Protein AF-A0A1S1Z0B7-F1 (afdb_monomer_lite)

Structure (mmCIF, N/CA/C/O backbone):
data_AF-A0A1S1Z0B7-F1
#
_entry.id   AF-A0A1S1Z0B7-F1
#
loop_
_atom_site.group_PDB
_atom_site.id
_atom_site.type_symbol
_atom_site.label_atom_id
_atom_site.label_alt_id
_atom_site.label_comp_id
_atom_site.label_asym_id
_atom_site.label_entity_id
_atom_site.label_seq_id
_atom_site.pdbx_PDB_ins_code
_atom_site.Cartn_x
_atom_site.Cartn_y
_atom_site.Cartn_z
_atom_site.occupancy
_atom_site.B_iso_or_equiv
_atom_site.auth_seq_id
_atom_site.auth_comp_id
_atom_site.auth_asym_id
_atom_site.auth_atom_id
_atom_site.pdbx_PDB_model_num
ATOM 1 N N . MET A 1 1 ? -33.481 32.826 39.200 1.00 28.62 1 MET A N 1
ATOM 2 C CA . MET A 1 1 ? -33.749 32.706 37.752 1.00 28.62 1 MET A CA 1
ATOM 3 C C . MET A 1 1 ? -33.721 31.219 37.427 1.00 28.62 1 MET A C 1
ATOM 5 O O . MET A 1 1 ? -32.660 30.616 37.454 1.00 28.62 1 MET A O 1
ATOM 9 N N . THR A 1 2 ? -34.885 30.584 37.323 1.00 24.61 2 THR A N 1
ATOM 10 C CA . THR A 1 2 ? -35.022 29.128 37.167 1.00 24.61 2 THR A CA 1
ATOM 11 C C . THR A 1 2 ? -34.775 28.756 35.710 1.00 24.61 2 THR A C 1
ATOM 13 O O . THR A 1 2 ? -35.653 28.906 34.862 1.00 24.61 2 THR A O 1
ATOM 16 N N . VAL A 1 3 ? -33.562 28.299 35.413 1.00 24.33 3 VAL A N 1
ATOM 17 C CA . VAL A 1 3 ? -33.219 27.741 34.106 1.00 24.33 3 VAL A CA 1
ATOM 18 C C . VAL A 1 3 ? -33.888 26.369 34.006 1.00 24.33 3 VAL A C 1
ATOM 20 O O . VAL A 1 3 ? -33.440 25.393 34.596 1.00 24.33 3 VAL A O 1
ATOM 23 N N . LYS A 1 4 ? -35.023 26.304 33.303 1.00 24.36 4 LYS A N 1
ATOM 24 C CA . LYS A 1 4 ? -35.616 25.040 32.849 1.00 24.36 4 LYS A CA 1
ATOM 25 C C . LYS A 1 4 ? -34.823 24.545 31.636 1.00 24.36 4 LYS A C 1
ATOM 27 O O . LYS A 1 4 ? -35.259 24.731 30.504 1.00 24.36 4 LYS A O 1
ATOM 32 N N . THR A 1 5 ? -33.669 23.923 31.848 1.00 29.20 5 THR A N 1
ATOM 33 C CA . THR A 1 5 ? -32.972 23.179 30.791 1.00 29.20 5 THR A CA 1
ATOM 34 C C . THR A 1 5 ? -33.646 21.819 30.624 1.00 29.20 5 THR A C 1
ATOM 36 O O . THR A 1 5 ? -33.371 20.864 31.339 1.00 29.20 5 THR A O 1
ATOM 39 N N . LYS A 1 6 ? -34.577 21.724 29.667 1.00 33.56 6 LYS A N 1
ATOM 40 C CA . LYS A 1 6 ? -35.043 20.438 29.120 1.00 33.56 6 LYS A CA 1
ATOM 41 C C . LYS A 1 6 ? -33.981 19.866 28.164 1.00 33.56 6 LYS A C 1
ATOM 43 O O . LYS A 1 6 ? -34.261 19.680 26.985 1.00 33.56 6 LYS A O 1
ATOM 48 N N . GLN A 1 7 ? -32.761 19.626 28.634 1.00 46.56 7 GLN A N 1
ATOM 49 C CA . GLN A 1 7 ? -31.804 18.806 27.890 1.00 46.56 7 GLN A CA 1
ATOM 50 C C . GLN A 1 7 ? -31.756 17.446 28.571 1.00 46.56 7 GLN A C 1
ATOM 52 O O . GLN A 1 7 ? -31.177 17.294 29.637 1.00 46.56 7 GLN A O 1
ATOM 57 N N . LYS A 1 8 ? -32.456 16.477 27.974 1.00 63.16 8 LYS A N 1
ATOM 58 C CA . LYS A 1 8 ? -32.479 15.081 28.430 1.00 63.16 8 LYS A CA 1
ATOM 59 C C . LYS A 1 8 ? -31.164 14.348 28.115 1.00 63.16 8 LYS A C 1
ATOM 61 O O . LYS A 1 8 ? -30.908 13.296 28.683 1.00 63.16 8 LYS A O 1
ATOM 66 N N . TYR A 1 9 ? -30.332 14.923 27.243 1.00 73.06 9 TYR A N 1
ATOM 67 C CA . TYR A 1 9 ? -29.050 14.376 26.808 1.00 73.06 9 TYR A CA 1
ATOM 68 C C . TYR A 1 9 ? -27.991 15.481 26.773 1.00 73.06 9 TYR A C 1
ATOM 70 O O . TYR A 1 9 ? -28.268 16.579 26.283 1.00 73.06 9 TYR A O 1
ATOM 78 N N . THR A 1 10 ? -26.782 15.172 27.239 1.00 79.12 10 THR A N 1
ATOM 79 C CA . THR A 1 10 ? -25.609 16.051 27.138 1.00 79.12 10 THR A CA 1
ATOM 80 C C . THR A 1 10 ? -24.762 15.593 25.956 1.00 79.12 10 THR A C 1
ATOM 82 O O . THR A 1 10 ? -24.009 14.632 26.069 1.00 79.12 10 THR A O 1
ATOM 85 N N . LEU A 1 11 ? -24.915 16.248 24.805 1.00 84.38 11 LEU A N 1
ATOM 86 C CA . LEU A 1 11 ? -24.139 15.952 23.600 1.00 84.38 11 LEU A CA 1
ATOM 87 C C . LEU A 1 11 ? -22.966 16.929 23.491 1.00 84.38 11 LEU A C 1
ATOM 89 O O . LEU A 1 11 ? -23.186 18.137 23.435 1.00 84.38 11 LEU A O 1
ATOM 93 N N . GLY A 1 12 ? -21.743 16.407 23.435 1.00 87.12 12 GLY A N 1
ATOM 94 C CA . GLY A 1 12 ? -20.565 17.172 23.035 1.00 87.12 12 GLY A CA 1
ATOM 95 C C . GLY A 1 12 ? -20.454 17.211 21.516 1.00 87.12 12 GLY A C 1
ATOM 96 O O . GLY A 1 12 ? -20.645 16.182 20.859 1.00 87.12 12 GLY A O 1
ATOM 97 N N . TYR A 1 13 ? -20.162 18.378 20.950 1.00 90.81 13 TYR A N 1
ATOM 98 C CA . TYR A 1 13 ? -19.974 18.541 19.513 1.00 90.81 13 TYR A CA 1
ATOM 99 C C . TYR A 1 13 ? -18.960 19.638 19.195 1.00 90.81 13 TYR A C 1
ATOM 101 O O . TYR A 1 13 ? -19.048 20.751 19.711 1.00 90.81 13 TYR A O 1
ATOM 109 N N . SER A 1 14 ? -18.029 19.328 18.296 1.00 89.94 14 SER A N 1
ATOM 110 C CA . SER A 1 14 ? -17.090 20.295 17.736 1.00 89.94 14 SER A CA 1
ATOM 111 C C . SER A 1 14 ? -16.782 19.956 16.278 1.00 89.94 14 SER A C 1
ATOM 113 O O . SER A 1 14 ? -16.799 18.787 15.884 1.00 89.94 14 SER A O 1
ATOM 115 N N . SER A 1 15 ? -16.520 20.979 15.469 1.00 90.00 15 SER A N 1
ATOM 116 C CA . SER A 1 15 ? -16.191 20.857 14.048 1.00 90.00 15 SER A CA 1
ATOM 117 C C . SER A 1 15 ? -15.200 21.939 13.636 1.00 90.00 15 SER A C 1
ATOM 119 O O . SER A 1 15 ? -15.262 23.052 14.158 1.00 90.00 15 SER A O 1
ATOM 121 N N . SER A 1 16 ? -14.327 21.631 12.677 1.00 87.44 16 SER A N 1
ATOM 122 C CA . SER A 1 16 ? -13.478 22.624 11.998 1.00 87.44 16 SER A CA 1
ATOM 123 C C . SER A 1 16 ? -14.269 23.518 11.036 1.00 87.44 16 SER A C 1
ATOM 125 O O . SER A 1 16 ? -13.943 24.695 10.903 1.00 87.44 16 SER A O 1
ATOM 127 N N . ASP A 1 17 ? -15.348 23.006 10.438 1.00 84.38 17 ASP A N 1
ATOM 128 C CA . ASP A 1 17 ? -16.302 23.784 9.636 1.00 84.38 17 ASP A CA 1
ATOM 129 C C . ASP A 1 17 ? -17.732 23.478 10.089 1.00 84.38 17 ASP A C 1
ATOM 131 O O . ASP A 1 17 ? -18.217 22.361 9.933 1.00 84.38 17 ASP A O 1
ATOM 135 N N . SER A 1 18 ? -18.421 24.445 10.691 1.00 78.94 18 SER A N 1
ATOM 136 C CA . SER A 1 18 ? -19.794 24.266 11.181 1.00 78.94 18 SER A CA 1
ATOM 137 C C . SER A 1 18 ? -20.861 24.311 10.082 1.00 78.94 18 SER A C 1
ATOM 139 O O . SER A 1 18 ? -22.004 23.943 10.348 1.00 78.94 18 SER A O 1
ATOM 141 N N . ASN A 1 19 ? -20.516 24.756 8.869 1.00 77.94 19 ASN A N 1
ATOM 142 C CA . ASN A 1 19 ? -21.450 24.845 7.745 1.00 77.94 19 ASN A CA 1
ATOM 143 C C . ASN A 1 19 ? -21.481 23.559 6.912 1.00 77.94 19 ASN A C 1
ATOM 145 O O . ASN A 1 19 ? -22.491 23.263 6.278 1.00 77.94 19 ASN A O 1
ATOM 149 N N . ALA A 1 20 ? -20.384 22.800 6.911 1.00 78.69 20 ALA A N 1
ATOM 150 C CA . ALA A 1 20 ? -20.241 21.571 6.134 1.00 78.69 20 ALA A CA 1
ATOM 151 C C . ALA A 1 20 ? -20.479 20.293 6.955 1.00 78.69 20 ALA A C 1
ATOM 153 O O . ALA A 1 20 ? -20.504 19.195 6.394 1.00 78.69 20 ALA A O 1
ATOM 154 N N . THR A 1 21 ? -20.653 20.400 8.275 1.00 83.19 21 THR A N 1
ATOM 155 C CA . THR A 1 21 ? -20.834 19.246 9.160 1.00 83.19 21 THR A CA 1
ATOM 156 C C . THR A 1 21 ? -22.119 19.349 9.964 1.00 83.19 21 THR A C 1
ATOM 158 O O . THR A 1 21 ? -22.528 20.408 10.440 1.00 83.19 21 THR A O 1
ATOM 161 N N . TYR A 1 22 ? -22.789 18.208 10.096 1.00 84.00 22 TYR A N 1
ATOM 162 C CA . TYR A 1 22 ? -24.089 18.136 10.739 1.00 84.00 22 TYR A CA 1
ATOM 163 C C . TYR A 1 22 ? -24.168 16.925 11.644 1.00 84.00 22 TYR A C 1
ATOM 165 O O . TYR A 1 22 ? -23.754 15.830 11.271 1.00 84.00 22 TYR A O 1
ATOM 173 N N . VAL A 1 23 ? -24.749 17.133 12.824 1.00 85.94 23 VAL A N 1
ATOM 174 C CA . VAL A 1 23 ? -25.032 16.090 13.807 1.00 85.94 23 VAL A CA 1
ATOM 175 C C . VAL A 1 23 ? -26.520 16.102 14.126 1.00 85.94 23 VAL A C 1
ATOM 177 O O . VAL A 1 23 ? -27.132 17.158 14.295 1.00 85.94 23 VAL A O 1
ATOM 180 N N . TRP A 1 24 ? -27.108 14.913 14.191 1.00 85.19 24 TRP A N 1
ATOM 181 C CA . TRP A 1 24 ? -28.526 14.701 14.463 1.00 85.19 24 TRP A CA 1
ATOM 182 C C . TRP A 1 24 ? -28.667 13.851 15.713 1.00 85.19 24 TRP A C 1
ATOM 184 O O . TRP A 1 24 ? -28.067 12.785 15.779 1.00 85.19 24 TRP A O 1
ATOM 194 N N . LEU A 1 25 ? -29.480 14.288 16.669 1.00 87.06 25 LEU A N 1
ATOM 195 C CA . LEU A 1 25 ? -29.854 13.514 17.848 1.00 87.06 25 LEU A CA 1
ATOM 196 C C . LEU A 1 25 ? -31.342 13.743 18.108 1.00 87.06 25 LEU A C 1
ATOM 198 O O . LEU A 1 25 ? -31.749 14.884 18.323 1.00 87.06 25 LEU A O 1
ATOM 202 N N . ASP A 1 26 ? -32.145 12.683 18.078 1.00 85.44 26 ASP A N 1
ATOM 203 C CA . ASP A 1 26 ? -33.580 12.773 18.366 1.00 85.44 26 ASP A CA 1
ATOM 204 C C . ASP A 1 26 ? -34.121 11.444 18.926 1.00 85.44 26 ASP A C 1
ATOM 206 O O . ASP A 1 26 ? -33.522 10.369 18.789 1.00 85.44 26 ASP A O 1
ATOM 210 N N . GLU A 1 27 ? -35.282 11.527 19.567 1.00 82.31 27 GLU A N 1
ATOM 211 C CA . GLU A 1 27 ? -35.999 10.391 20.134 1.00 82.31 27 GLU A CA 1
ATOM 212 C C . GLU A 1 27 ? -36.968 9.796 19.103 1.00 82.31 27 GLU A C 1
ATOM 214 O O . GLU A 1 27 ? -37.792 10.491 18.502 1.00 82.31 27 GLU A O 1
ATOM 219 N N . LEU A 1 28 ? -36.920 8.473 18.930 1.00 78.44 28 LEU A N 1
ATOM 220 C CA . LEU A 1 28 ? -37.935 7.740 18.157 1.00 78.44 28 LEU A CA 1
ATOM 221 C C . LEU A 1 28 ? -39.086 7.308 19.054 1.00 78.44 28 LEU A C 1
ATOM 223 O O . LEU A 1 28 ? -40.249 7.341 18.654 1.00 78.44 28 LEU A O 1
ATOM 227 N N . SER A 1 29 ? -38.756 6.911 20.278 1.00 74.38 29 SER A N 1
ATOM 228 C CA . SER A 1 29 ? -39.694 6.492 21.311 1.00 74.38 29 SER A CA 1
ATOM 229 C C . SER A 1 29 ? -39.084 6.734 22.692 1.00 74.38 29 SER A C 1
ATOM 231 O O . SER A 1 29 ? -37.940 7.160 22.818 1.00 74.38 29 SER A O 1
ATOM 233 N N . LYS A 1 30 ? -39.831 6.421 23.758 1.00 69.81 30 LYS A N 1
ATOM 234 C CA . LYS A 1 30 ? -39.321 6.545 25.134 1.00 69.81 30 LYS A CA 1
ATOM 235 C C . LYS A 1 30 ? -38.053 5.712 25.380 1.00 69.81 30 LYS A C 1
ATOM 237 O O . LYS A 1 30 ? -37.230 6.105 26.191 1.00 69.81 30 LYS A O 1
ATOM 242 N N . ASP A 1 31 ? -37.912 4.590 24.681 1.00 69.69 31 ASP A N 1
ATOM 243 C CA . ASP A 1 31 ? -36.859 3.576 24.819 1.00 69.69 31 ASP A CA 1
ATOM 244 C C . ASP A 1 31 ? -35.867 3.539 23.641 1.00 69.69 31 ASP A C 1
ATOM 246 O O . ASP A 1 31 ? -34.954 2.709 23.640 1.00 69.69 31 ASP A O 1
ATOM 250 N N . SER A 1 32 ? -36.023 4.404 22.629 1.00 80.50 32 SER A N 1
ATOM 251 C CA . SER A 1 32 ? -35.122 4.423 21.475 1.00 80.50 32 SER A CA 1
ATOM 252 C C . SER A 1 32 ? -34.794 5.820 20.967 1.00 80.50 32 SER A C 1
ATOM 254 O O . SER A 1 32 ? -35.647 6.706 20.903 1.00 80.50 32 SER A O 1
ATOM 256 N N . LEU A 1 33 ? -33.532 5.991 20.584 1.00 86.94 33 LEU A N 1
ATOM 257 C CA . LEU A 1 33 ? -32.998 7.222 20.014 1.00 86.94 33 LEU A CA 1
ATOM 258 C C . LEU A 1 33 ? -32.187 6.895 18.766 1.00 86.94 33 LEU A C 1
ATOM 260 O O . LEU A 1 33 ? -31.707 5.769 18.599 1.00 86.94 33 LEU A O 1
ATOM 264 N N . TYR A 1 34 ? -31.994 7.891 17.918 1.00 88.25 34 TYR A N 1
ATOM 265 C CA . TYR A 1 34 ? -30.971 7.822 16.888 1.00 88.25 34 TYR A CA 1
ATOM 266 C C . TYR A 1 34 ? -30.045 9.020 16.995 1.00 88.25 34 TYR A C 1
ATOM 268 O O . TYR A 1 34 ? -30.436 10.120 17.384 1.00 88.25 34 TYR A O 1
ATOM 276 N N . LEU A 1 35 ? -28.796 8.748 16.658 1.00 88.06 35 LEU A N 1
ATOM 277 C CA . LEU A 1 35 ? -27.712 9.705 16.601 1.00 88.06 35 LEU A CA 1
ATOM 278 C C . LEU A 1 35 ? -27.049 9.535 15.239 1.00 88.06 35 LEU A C 1
ATOM 280 O O . LEU A 1 35 ? -26.861 8.413 14.776 1.00 88.06 35 LEU A O 1
ATOM 284 N N . GLY A 1 36 ? -26.665 10.613 14.585 1.00 84.50 36 GLY A N 1
ATOM 285 C CA . GLY A 1 36 ? -25.875 10.524 13.368 1.00 84.50 36 GLY A CA 1
ATOM 286 C C . GLY A 1 36 ? -25.012 11.751 13.177 1.00 84.50 36 GLY A C 1
ATOM 287 O O . GLY A 1 36 ? -25.245 12.782 13.798 1.00 84.50 36 GLY A O 1
ATOM 288 N N . GLY A 1 37 ? -24.026 11.627 12.304 1.00 86.12 37 GLY A N 1
ATOM 289 C CA . GLY A 1 37 ? -23.191 12.736 11.878 1.00 86.12 37 GLY A CA 1
ATOM 290 C C . GLY A 1 37 ? -22.788 12.565 10.422 1.00 86.12 37 GLY A C 1
ATOM 291 O O . GLY A 1 37 ? -22.636 11.434 9.958 1.00 86.12 37 GLY A O 1
ATOM 292 N N . GLY A 1 38 ? -22.629 13.658 9.690 1.00 86.25 38 GLY A N 1
ATOM 293 C CA . GLY A 1 38 ? -22.225 13.602 8.290 1.00 86.25 38 GLY A CA 1
ATOM 294 C C . GLY A 1 38 ? -21.659 14.914 7.774 1.00 86.25 38 GLY A C 1
ATOM 295 O O . GLY A 1 38 ? -21.915 15.980 8.337 1.00 86.25 38 GLY A O 1
ATOM 296 N N . LEU A 1 39 ? -20.897 14.803 6.688 1.00 84.19 39 LEU A N 1
ATOM 297 C CA . LEU A 1 39 ? -20.387 15.937 5.923 1.00 84.19 39 LEU A CA 1
ATOM 298 C C . LEU A 1 39 ? -21.393 16.242 4.812 1.00 84.19 39 LEU A C 1
ATOM 300 O O . LEU A 1 39 ? -21.541 15.462 3.866 1.00 84.19 39 LEU A O 1
ATOM 304 N N . LEU A 1 40 ? -22.144 17.328 4.955 1.00 77.56 40 LEU A N 1
ATOM 305 C CA . LEU A 1 40 ? -23.208 17.696 4.029 1.00 77.56 40 LEU A CA 1
ATOM 306 C C . LEU A 1 40 ? -23.054 19.175 3.700 1.00 77.56 40 LEU A C 1
ATOM 308 O O . LEU A 1 40 ? -23.117 19.999 4.594 1.00 77.56 40 LEU A O 1
ATOM 312 N N . ASN A 1 41 ? -22.873 19.520 2.430 1.00 67.38 41 ASN A N 1
ATOM 313 C CA . ASN A 1 41 ? -22.923 20.918 2.012 1.00 67.38 41 ASN A CA 1
ATOM 314 C C . ASN A 1 41 ? -24.419 21.305 1.986 1.00 67.38 41 ASN A C 1
ATOM 316 O O . ASN A 1 41 ? -25.177 20.759 1.180 1.00 67.38 41 ASN A O 1
ATOM 320 N N . ASP A 1 42 ? -24.864 22.144 2.926 1.00 66.31 42 ASP A N 1
ATOM 321 C CA . ASP A 1 42 ? -26.235 22.673 3.080 1.00 66.31 42 ASP A CA 1
ATOM 322 C C . ASP A 1 42 ? -27.304 21.689 3.612 1.00 66.31 42 ASP A C 1
ATOM 324 O O . ASP A 1 42 ? -28.174 21.209 2.872 1.00 66.31 42 ASP A O 1
ATOM 328 N N . ALA A 1 43 ? -27.304 21.375 4.915 1.00 64.81 43 ALA A N 1
ATOM 329 C CA . ALA A 1 43 ? -28.396 20.603 5.525 1.00 64.81 43 ALA A CA 1
ATOM 330 C C . ALA A 1 43 ? -29.594 21.480 5.928 1.00 64.81 43 ALA A C 1
ATOM 332 O O . ALA A 1 43 ? -29.758 21.858 7.092 1.00 64.81 43 ALA A O 1
ATOM 333 N N . ASP A 1 44 ? -30.482 21.726 4.966 1.00 73.81 44 ASP A N 1
ATOM 334 C CA . ASP A 1 44 ? -31.776 22.363 5.216 1.00 73.81 44 ASP A CA 1
ATOM 335 C C . ASP A 1 44 ? -32.661 21.525 6.155 1.00 73.81 44 ASP A C 1
ATOM 337 O O . ASP A 1 44 ? -32.579 20.292 6.210 1.00 73.81 44 ASP A O 1
ATOM 341 N N . ASP A 1 45 ? -33.587 22.184 6.855 1.00 76.81 45 ASP A N 1
ATOM 342 C CA . ASP A 1 45 ? -34.515 21.522 7.782 1.00 76.81 45 ASP A CA 1
ATOM 343 C C . ASP A 1 45 ? -35.383 20.447 7.104 1.00 76.81 45 ASP A C 1
ATOM 345 O O . ASP A 1 45 ? -35.772 19.469 7.745 1.00 76.81 45 ASP A O 1
ATOM 349 N N . GLN A 1 46 ? -35.612 20.556 5.790 1.00 80.81 46 GLN A N 1
ATOM 350 C CA . GLN A 1 46 ? -36.269 19.514 4.993 1.00 80.81 46 GLN A CA 1
ATOM 351 C C . GLN A 1 46 ? -35.462 18.207 4.956 1.00 80.81 46 GLN A C 1
ATOM 353 O O . GLN A 1 46 ? -36.037 17.128 5.109 1.00 80.81 46 GLN A O 1
ATOM 358 N N . LYS A 1 47 ? -34.130 18.280 4.811 1.00 82.00 47 LYS A N 1
ATOM 359 C CA . LYS A 1 47 ? -33.255 17.095 4.803 1.00 82.00 47 LYS A CA 1
ATOM 360 C C . LYS A 1 47 ? -33.252 16.418 6.175 1.00 82.00 47 LYS A C 1
ATOM 362 O O . LYS A 1 47 ? -33.347 15.194 6.251 1.00 82.00 47 LYS A O 1
ATOM 367 N N . LYS A 1 48 ? -33.242 17.205 7.260 1.00 76.88 48 LYS A N 1
ATOM 368 C CA . LYS A 1 48 ? -33.373 16.687 8.635 1.00 76.88 48 LYS A CA 1
ATOM 369 C C . LYS A 1 48 ? -34.709 15.970 8.830 1.00 76.88 48 LYS A C 1
ATOM 371 O O . LYS A 1 48 ? -34.733 14.836 9.292 1.00 76.88 48 LYS A O 1
ATOM 376 N N . GLN A 1 49 ? -35.819 16.586 8.420 1.00 83.19 49 GLN A N 1
ATOM 377 C CA . GLN A 1 49 ? -37.145 15.968 8.522 1.00 83.19 49 GLN A CA 1
ATOM 378 C C . GLN A 1 49 ? -37.256 14.669 7.715 1.00 83.19 49 GLN A C 1
ATOM 380 O O . GLN A 1 49 ? -37.861 13.710 8.197 1.00 83.19 49 GLN A O 1
ATOM 385 N N . ALA A 1 50 ? -36.651 14.606 6.526 1.00 85.88 50 ALA A N 1
ATOM 386 C CA . ALA A 1 50 ? -36.626 13.398 5.706 1.00 85.88 50 ALA A CA 1
ATOM 387 C C . ALA A 1 50 ? -35.854 12.252 6.385 1.00 85.88 50 ALA A C 1
ATOM 389 O O . ALA A 1 50 ? -36.371 11.140 6.470 1.00 85.88 50 ALA A O 1
ATOM 390 N N . ILE A 1 51 ? -34.669 12.528 6.946 1.00 84.19 51 ILE A N 1
ATOM 391 C CA . ILE A 1 51 ? -33.887 11.534 7.707 1.00 84.19 51 ILE A CA 1
ATOM 392 C C . ILE A 1 51 ? -34.677 11.062 8.933 1.00 84.19 51 ILE A C 1
ATOM 394 O O . ILE A 1 51 ? -34.814 9.860 9.160 1.00 84.19 51 ILE A O 1
ATOM 398 N N . ASN A 1 52 ? -35.256 11.997 9.693 1.00 83.19 52 ASN A N 1
ATOM 399 C CA . ASN A 1 52 ? -36.061 11.693 10.877 1.00 83.19 52 ASN A CA 1
ATOM 400 C C . ASN A 1 52 ? -37.274 10.815 10.528 1.00 83.19 52 ASN A C 1
ATOM 402 O O . ASN A 1 52 ? -37.632 9.915 11.287 1.00 83.19 52 ASN A O 1
ATOM 406 N N . SER A 1 53 ? -37.904 11.068 9.378 1.00 86.38 53 SER A N 1
ATOM 407 C CA . SER A 1 53 ? -39.036 10.276 8.886 1.00 86.38 53 SER A CA 1
ATOM 408 C C . SER A 1 53 ? -38.595 8.864 8.505 1.00 86.38 53 SER A C 1
ATOM 410 O O . SER A 1 53 ? -39.220 7.908 8.956 1.00 86.38 53 SER A O 1
ATOM 412 N N . ALA A 1 54 ? -37.465 8.716 7.807 1.00 86.12 54 ALA A N 1
ATOM 413 C CA . ALA A 1 54 ? -36.913 7.413 7.431 1.00 86.12 54 ALA A CA 1
ATOM 414 C C . ALA A 1 54 ? -36.591 6.525 8.650 1.00 86.12 54 ALA A C 1
ATOM 416 O O . ALA A 1 54 ? -36.831 5.317 8.625 1.00 86.12 54 ALA A O 1
ATOM 417 N N . PHE A 1 55 ? -36.120 7.107 9.762 1.00 83.25 55 PHE A N 1
ATOM 418 C CA . PHE A 1 55 ? -35.949 6.354 11.011 1.00 83.25 55 PHE A CA 1
ATOM 419 C C . PHE A 1 55 ? -37.280 5.931 11.658 1.00 83.25 55 PHE A C 1
ATOM 421 O O . PHE A 1 55 ? -37.332 4.892 12.316 1.00 83.25 55 PHE A O 1
ATOM 428 N N . LYS A 1 56 ? -38.352 6.715 11.483 1.00 82.94 56 LYS A N 1
ATOM 429 C CA . LYS A 1 56 ? -39.687 6.458 12.060 1.00 82.94 56 LYS A CA 1
ATOM 430 C C . LYS A 1 56 ? -40.538 5.493 11.232 1.00 82.94 56 LYS A C 1
ATOM 432 O O . LYS A 1 56 ? -41.494 4.933 11.762 1.00 82.94 56 LYS A O 1
ATOM 437 N N . GLU A 1 57 ? -40.192 5.261 9.967 1.00 80.00 57 GLU A N 1
ATOM 438 C CA . GLU A 1 57 ? -40.914 4.344 9.073 1.00 80.00 57 GLU A CA 1
ATOM 439 C C . GLU A 1 57 ? -40.878 2.879 9.540 1.00 80.00 57 GLU A C 1
ATOM 441 O O . GLU A 1 57 ? -41.765 2.095 9.198 1.00 80.00 57 GLU A O 1
ATOM 446 N N . SER A 1 58 ? -39.887 2.487 10.351 1.00 79.31 58 SER A N 1
ATOM 447 C CA . SER A 1 58 ? -39.749 1.112 10.830 1.00 79.31 58 SER A CA 1
ATOM 448 C C . SER A 1 58 ? -39.273 1.028 12.279 1.00 79.31 58 SER A C 1
ATOM 450 O O . SER A 1 58 ? -38.215 1.525 12.641 1.00 79.31 58 SER A O 1
ATOM 452 N N . ASN A 1 59 ? -39.978 0.229 13.086 1.00 77.56 59 ASN A N 1
ATOM 453 C CA . ASN A 1 59 ? -39.565 -0.118 14.454 1.00 77.56 59 ASN A CA 1
ATOM 454 C C . ASN A 1 59 ? -38.412 -1.143 14.515 1.00 77.56 59 ASN A C 1
ATOM 456 O O . ASN A 1 59 ? -37.959 -1.506 15.604 1.00 77.56 59 ASN A O 1
ATOM 460 N N . LYS A 1 60 ? -37.973 -1.680 13.367 1.00 86.12 60 LYS A N 1
ATOM 461 C CA . LYS A 1 60 ? -36.818 -2.584 13.271 1.00 86.12 60 LYS A CA 1
ATOM 462 C C . LYS A 1 60 ? -35.548 -1.756 13.018 1.00 86.12 60 LYS A C 1
ATOM 464 O O . LYS A 1 60 ? -35.448 -1.201 11.920 1.00 86.12 60 LYS A O 1
ATOM 469 N N . PRO A 1 61 ? -34.558 -1.749 13.938 1.00 86.56 61 PRO A N 1
ATOM 470 C CA . PRO A 1 61 ? -33.360 -0.905 13.839 1.00 86.56 61 PRO A CA 1
ATOM 471 C C . PRO A 1 61 ? -32.603 -1.037 12.513 1.00 86.56 61 PRO A C 1
ATOM 473 O O . PRO A 1 61 ? -32.208 -0.046 11.913 1.00 86.56 61 PRO A O 1
ATOM 476 N N . GLN A 1 62 ? -32.449 -2.266 12.018 1.00 86.62 62 GLN A N 1
ATOM 477 C CA . GLN A 1 62 ? -31.725 -2.565 10.776 1.00 86.62 62 GLN A CA 1
ATOM 478 C C . GLN A 1 62 ? -32.410 -1.981 9.533 1.00 86.62 62 GLN A C 1
ATOM 480 O O . GLN A 1 62 ? -31.742 -1.477 8.636 1.00 86.62 62 GLN A O 1
ATOM 485 N N . VAL A 1 63 ? -33.745 -2.038 9.484 1.00 86.88 63 VAL A N 1
ATOM 486 C CA . VAL A 1 63 ? -34.534 -1.496 8.368 1.00 86.88 63 VAL A CA 1
ATOM 487 C C . VAL A 1 63 ? -34.552 0.029 8.437 1.00 86.88 63 VAL A C 1
ATOM 489 O O . VAL A 1 63 ? -34.327 0.675 7.423 1.00 86.88 63 VAL A O 1
ATOM 492 N N . ALA A 1 64 ? -34.725 0.598 9.635 1.00 88.06 64 ALA A N 1
ATOM 493 C CA . ALA A 1 64 ? -34.670 2.044 9.852 1.00 88.06 64 ALA A CA 1
ATOM 494 C C . ALA A 1 64 ? -33.313 2.633 9.430 1.00 88.06 64 ALA A C 1
ATOM 496 O O . ALA A 1 64 ? -33.261 3.616 8.698 1.00 88.06 64 ALA A O 1
ATOM 497 N N . LEU A 1 65 ? -32.208 1.986 9.820 1.00 89.81 65 LEU A N 1
ATOM 498 C CA . LEU A 1 65 ? -30.862 2.383 9.399 1.00 89.81 65 LEU A CA 1
ATOM 499 C C . LEU A 1 65 ? -30.661 2.257 7.886 1.00 89.81 65 LEU A C 1
ATOM 501 O O . LEU A 1 65 ? -29.996 3.105 7.297 1.00 89.81 65 LEU A O 1
ATOM 505 N N . HIS A 1 66 ? -31.222 1.222 7.254 1.00 89.12 66 HIS A N 1
ATOM 506 C CA . HIS A 1 66 ? -31.138 1.033 5.804 1.00 89.12 66 HIS A CA 1
ATOM 507 C C . HIS A 1 66 ? -31.868 2.144 5.045 1.00 89.12 66 HIS A C 1
ATOM 509 O O . HIS A 1 66 ? -31.272 2.774 4.172 1.00 89.12 66 HIS A O 1
ATOM 515 N N . GLU A 1 67 ? -33.114 2.450 5.405 1.00 89.25 67 GLU A N 1
ATOM 516 C CA . GLU A 1 67 ? -33.880 3.514 4.743 1.00 89.25 67 GLU A CA 1
ATOM 517 C C . GLU A 1 67 ? -33.300 4.910 5.021 1.00 89.25 67 GLU A C 1
ATOM 519 O O . GLU A 1 67 ? -33.167 5.726 4.102 1.00 89.25 67 GLU A O 1
ATOM 524 N N . ALA A 1 68 ? -32.835 5.167 6.248 1.00 88.94 68 ALA A N 1
ATOM 525 C CA . ALA A 1 68 ? -32.126 6.404 6.569 1.00 88.94 68 ALA A CA 1
ATOM 526 C C . ALA A 1 68 ? -30.817 6.535 5.769 1.00 88.94 68 ALA A C 1
ATOM 528 O O . ALA A 1 68 ? -30.515 7.609 5.250 1.00 88.94 68 ALA A O 1
ATOM 529 N N . SER A 1 69 ? -30.070 5.440 5.588 1.00 89.56 69 SER A N 1
ATOM 530 C CA . SER A 1 69 ? -28.828 5.446 4.806 1.00 89.56 69 SER A CA 1
ATOM 531 C C . SER A 1 69 ? -29.059 5.747 3.323 1.00 89.56 69 SER A C 1
ATOM 533 O O . SER A 1 69 ? -28.324 6.548 2.747 1.00 89.56 69 SER A O 1
ATOM 535 N N . LYS A 1 70 ? -30.123 5.194 2.719 1.00 89.56 70 LYS A N 1
ATOM 536 C CA . LYS A 1 70 ? -30.532 5.542 1.348 1.00 89.56 70 LYS A CA 1
ATOM 537 C C . LYS A 1 70 ? -30.916 7.014 1.238 1.00 89.56 70 LYS A C 1
ATOM 539 O O . LYS A 1 70 ? -30.539 7.679 0.281 1.00 89.56 70 LYS A O 1
ATOM 544 N N . THR A 1 71 ? -31.651 7.522 2.227 1.00 89.19 71 THR A N 1
ATOM 545 C CA . THR A 1 71 ? -32.097 8.921 2.258 1.00 89.19 71 THR A CA 1
ATOM 546 C C . THR A 1 71 ? -30.903 9.877 2.285 1.00 89.19 71 THR A C 1
ATOM 548 O O . THR A 1 71 ? -30.861 10.816 1.497 1.00 89.19 71 THR A O 1
ATOM 551 N N . ILE A 1 72 ? -29.886 9.597 3.109 1.00 87.44 72 ILE A N 1
ATOM 552 C CA . ILE A 1 72 ? -28.650 10.396 3.156 1.00 87.44 72 ILE A CA 1
ATOM 553 C C . ILE A 1 72 ? -27.855 10.301 1.846 1.00 87.44 72 ILE A C 1
ATOM 555 O O . ILE A 1 72 ? -27.369 11.319 1.350 1.00 87.44 72 ILE A O 1
ATOM 559 N N . GLN A 1 73 ? -27.763 9.113 1.243 1.00 86.25 73 GLN A N 1
ATOM 560 C CA . GLN A 1 73 ? -27.098 8.937 -0.054 1.00 86.25 73 GLN A CA 1
ATOM 561 C C . GLN A 1 73 ? -27.786 9.728 -1.176 1.00 86.25 73 GLN A C 1
ATOM 563 O O . GLN A 1 73 ? -27.102 10.296 -2.026 1.00 86.25 73 GLN A O 1
ATOM 568 N N . ASN A 1 74 ? -29.118 9.847 -1.148 1.00 87.75 74 ASN A N 1
ATOM 569 C CA . ASN A 1 74 ? -29.870 10.673 -2.100 1.00 87.75 74 ASN A CA 1
ATOM 570 C C . ASN A 1 74 ? -29.550 12.174 -1.974 1.00 87.75 74 ASN A C 1
ATOM 572 O O . ASN A 1 74 ? -29.753 12.921 -2.928 1.00 87.75 74 ASN A O 1
ATOM 576 N N . PHE A 1 75 ? -29.017 12.619 -0.833 1.00 85.06 75 PHE A N 1
ATOM 577 C CA . PHE A 1 75 ? -28.534 13.989 -0.631 1.00 85.06 75 PHE A CA 1
ATOM 578 C C . PHE A 1 75 ? -27.070 14.190 -1.047 1.00 85.06 75 PHE A C 1
ATOM 580 O O . PHE A 1 75 ? -26.485 15.212 -0.698 1.00 85.06 75 PHE A O 1
ATOM 587 N N . ALA A 1 76 ? -26.477 13.234 -1.775 1.00 81.31 76 ALA A N 1
ATOM 588 C CA . ALA A 1 76 ? -25.076 13.240 -2.205 1.00 81.31 76 ALA A CA 1
ATOM 589 C C . ALA A 1 76 ? -24.055 13.310 -1.047 1.00 81.31 76 ALA A C 1
ATOM 591 O O . ALA A 1 76 ? -22.916 13.733 -1.235 1.00 81.31 76 ALA A O 1
ATOM 592 N N . CYS A 1 77 ? -24.445 12.862 0.149 1.00 82.56 77 CYS A N 1
ATOM 593 C CA . CYS A 1 77 ? -23.560 12.767 1.304 1.00 82.56 77 CYS A CA 1
ATOM 594 C C . CYS A 1 77 ? -22.863 11.399 1.320 1.00 82.56 77 CYS A C 1
ATOM 596 O O . CYS A 1 77 ? -23.492 10.356 1.526 1.00 82.56 77 CYS A O 1
ATOM 598 N N . ASN A 1 78 ? -21.552 11.408 1.080 1.00 82.62 78 ASN A N 1
ATOM 599 C CA . ASN A 1 78 ? -20.743 10.189 1.004 1.00 82.62 78 ASN A CA 1
ATOM 600 C C . ASN A 1 78 ? -20.122 9.799 2.349 1.00 82.62 78 ASN A C 1
ATOM 602 O O . ASN A 1 78 ? -19.955 8.607 2.616 1.00 82.62 78 ASN A O 1
ATOM 606 N N . ASP A 1 79 ? -19.838 10.780 3.202 1.00 88.94 79 ASP A N 1
ATOM 607 C CA . ASP A 1 79 ? -19.272 10.587 4.530 1.00 88.94 79 ASP A CA 1
ATOM 608 C C . ASP A 1 79 ? -20.361 10.783 5.579 1.00 88.94 79 ASP A C 1
ATOM 610 O O . ASP A 1 79 ? -20.734 11.910 5.912 1.00 88.94 79 ASP A O 1
ATOM 614 N N . TYR A 1 80 ? -20.867 9.675 6.122 1.00 90.00 80 TYR A N 1
ATOM 615 C CA . TYR A 1 80 ? -21.860 9.718 7.190 1.00 90.00 80 TYR A CA 1
ATOM 616 C C . TYR A 1 80 ? -21.731 8.550 8.158 1.00 90.00 80 TYR A C 1
ATOM 618 O O . TYR A 1 80 ? -21.205 7.474 7.852 1.00 90.00 80 TYR A O 1
ATOM 626 N N . VAL A 1 81 ? -22.330 8.744 9.324 1.00 92.06 81 VAL A N 1
ATOM 627 C CA . VAL A 1 81 ? -22.630 7.704 10.287 1.00 92.06 81 VAL A CA 1
ATOM 628 C C . VAL A 1 81 ? -24.029 7.893 10.848 1.00 92.06 81 VAL A C 1
ATOM 630 O O . VAL A 1 81 ? -24.481 9.005 11.105 1.00 92.06 81 VAL A O 1
ATOM 633 N N . LEU A 1 82 ? -24.713 6.777 11.032 1.00 91.62 82 LEU A N 1
ATOM 634 C CA . LEU A 1 82 ? -26.054 6.676 11.568 1.00 91.62 82 LEU A CA 1
ATOM 635 C C . LEU A 1 82 ? -26.049 5.606 12.648 1.00 91.62 82 LEU A C 1
ATOM 637 O O . LEU A 1 82 ? -25.535 4.510 12.429 1.00 91.62 82 LEU A O 1
ATOM 641 N N . ILE A 1 83 ? -26.637 5.905 13.793 1.00 92.00 83 ILE A N 1
ATOM 642 C CA . ILE A 1 83 ? -26.703 5.044 14.966 1.00 92.00 83 ILE A CA 1
ATOM 643 C C . ILE A 1 83 ? -28.159 4.958 15.403 1.00 92.00 83 ILE A C 1
ATOM 645 O O . ILE A 1 83 ? -28.826 5.973 15.558 1.00 92.00 83 ILE A O 1
ATOM 649 N N . TYR A 1 84 ? -28.635 3.741 15.633 1.00 90.81 84 TYR A N 1
ATOM 650 C CA . TYR A 1 84 ? -29.917 3.455 16.261 1.00 90.81 84 TYR A CA 1
ATOM 651 C C . TYR A 1 84 ? -29.632 2.821 17.622 1.00 90.81 84 TYR A C 1
ATOM 653 O O . TYR A 1 84 ? -28.960 1.787 17.681 1.00 90.81 84 TYR A O 1
ATOM 661 N N . LEU A 1 85 ? -30.150 3.400 18.705 1.00 89.06 85 LEU A N 1
ATOM 662 C CA . LEU A 1 85 ? -30.044 2.837 20.052 1.00 89.06 85 LEU A CA 1
ATOM 663 C C . LEU A 1 85 ? -31.414 2.406 20.558 1.00 89.06 85 LEU A C 1
ATOM 665 O O . LEU A 1 85 ? -32.384 3.158 20.478 1.00 89.06 85 LEU A O 1
ATOM 669 N N . LYS A 1 86 ? -31.481 1.198 21.115 1.00 86.00 86 LYS A N 1
ATOM 670 C CA . LYS A 1 86 ? -32.668 0.686 21.808 1.00 86.00 86 LYS A CA 1
ATOM 671 C C . LYS A 1 86 ? -32.272 -0.341 22.850 1.00 86.00 86 LYS A C 1
ATOM 673 O O . LYS A 1 86 ? -31.490 -1.235 22.544 1.00 86.00 86 LYS A O 1
ATOM 678 N N . ASP A 1 87 ? -32.815 -0.237 24.060 1.00 79.94 87 ASP A N 1
ATOM 679 C CA . ASP A 1 87 ? -32.587 -1.209 25.140 1.00 79.94 87 ASP A CA 1
ATOM 680 C C . ASP A 1 87 ? -31.088 -1.520 25.374 1.00 79.94 87 ASP A C 1
ATOM 682 O O . ASP A 1 87 ? -30.688 -2.682 25.463 1.00 79.94 87 ASP A O 1
ATOM 686 N N . ARG A 1 88 ? -30.236 -0.479 25.418 1.00 84.25 88 ARG A N 1
ATOM 687 C CA . ARG A 1 88 ? -28.755 -0.563 25.536 1.00 84.25 88 ARG A CA 1
ATOM 688 C C . ARG A 1 88 ? -28.031 -1.209 24.352 1.00 84.25 88 ARG A C 1
ATOM 690 O O . ARG A 1 88 ? -26.830 -1.454 24.412 1.00 84.25 88 ARG A O 1
ATOM 697 N N . ARG A 1 89 ? -28.738 -1.508 23.268 1.00 87.31 89 ARG A N 1
ATOM 698 C CA . ARG A 1 89 ? -28.163 -2.087 22.056 1.00 87.31 89 ARG A CA 1
ATOM 699 C C . ARG A 1 89 ? -27.944 -0.998 21.027 1.00 87.31 89 ARG A C 1
ATOM 701 O O . ARG A 1 89 ? -28.840 -0.198 20.761 1.00 87.31 89 ARG A O 1
ATOM 708 N N . LEU A 1 90 ? -26.756 -1.013 20.445 1.00 90.50 90 LEU A N 1
ATOM 709 C CA . LEU A 1 90 ? -26.322 -0.101 19.408 1.00 90.50 90 LEU A CA 1
ATOM 710 C C . LEU A 1 90 ? -26.264 -0.833 18.074 1.00 90.50 90 LEU A C 1
ATOM 712 O O . LEU A 1 90 ? -25.551 -1.826 17.925 1.00 90.50 90 LEU A O 1
ATOM 716 N N . TRP A 1 91 ? -26.981 -0.299 17.093 1.00 90.88 91 TRP A N 1
ATOM 717 C CA . TRP A 1 91 ? -26.805 -0.622 15.683 1.00 90.88 91 TRP A CA 1
ATOM 718 C C . TRP A 1 91 ? -26.278 0.612 14.979 1.00 90.88 91 TRP A C 1
ATOM 720 O O . TRP A 1 91 ? -26.686 1.725 15.304 1.00 90.88 91 TRP A O 1
ATOM 730 N N . HIS A 1 92 ? -25.403 0.433 13.997 1.00 91.50 92 HIS A N 1
ATOM 731 C CA . HIS A 1 92 ? -24.922 1.563 13.223 1.00 91.50 92 HIS A CA 1
ATOM 732 C C . HIS A 1 92 ? -24.744 1.218 11.745 1.00 91.50 92 HIS A C 1
ATOM 734 O O . HIS A 1 92 ? -24.455 0.079 11.377 1.00 91.50 92 HIS A O 1
ATOM 740 N N . SER A 1 93 ? -24.893 2.234 10.902 1.00 90.00 93 SER A N 1
ATOM 741 C CA . SER A 1 93 ? -24.532 2.235 9.488 1.00 90.00 93 SER A CA 1
ATOM 742 C C . SER A 1 93 ? -23.575 3.395 9.252 1.00 90.00 93 SER A C 1
ATOM 744 O O . SER A 1 93 ? -23.735 4.462 9.835 1.00 90.00 93 SER A O 1
ATOM 746 N N . ARG A 1 94 ? -22.536 3.188 8.450 1.00 89.56 94 ARG A N 1
ATOM 747 C CA . ARG A 1 94 ? -21.557 4.23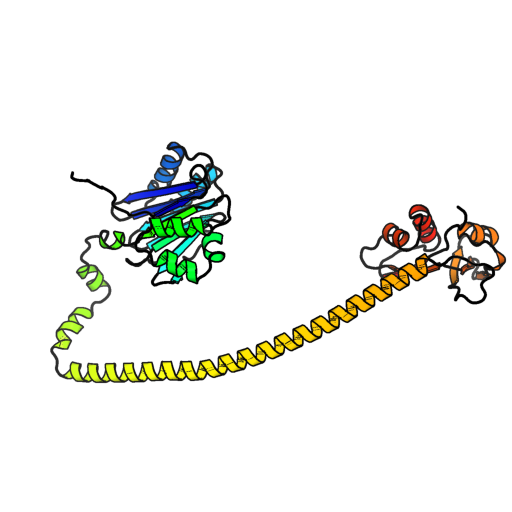5 8.142 1.00 89.56 94 ARG A CA 1
ATOM 748 C C . ARG A 1 94 ? -21.003 4.072 6.744 1.00 89.56 94 ARG A C 1
ATOM 750 O O . ARG A 1 94 ? -20.853 2.940 6.277 1.00 89.56 94 ARG A O 1
ATOM 757 N N . ASN A 1 95 ? -20.634 5.194 6.145 1.00 87.75 95 ASN A N 1
ATOM 758 C CA . ASN A 1 95 ? -19.920 5.273 4.882 1.00 87.75 95 ASN A CA 1
ATOM 759 C C . ASN A 1 95 ? -18.807 6.327 4.968 1.00 87.75 95 ASN A C 1
ATOM 761 O O . ASN A 1 95 ? -18.894 7.256 5.770 1.00 87.75 95 ASN A O 1
ATOM 765 N N . GLY A 1 96 ? -17.754 6.161 4.166 1.00 86.38 96 GLY A N 1
ATOM 766 C CA . GLY A 1 96 ? -16.696 7.166 4.065 1.00 86.38 96 GLY A CA 1
ATOM 767 C C . GLY A 1 96 ? -15.652 7.123 5.190 1.00 86.38 96 GLY A C 1
ATOM 768 O O . GLY A 1 96 ? -15.219 6.029 5.573 1.00 86.38 96 GLY A O 1
ATOM 769 N N . GLN A 1 97 ? -15.222 8.277 5.709 1.00 87.44 97 GLN A N 1
ATOM 770 C CA . GLN A 1 97 ? -14.133 8.427 6.698 1.00 87.44 97 GLN A CA 1
ATOM 771 C C . GLN A 1 97 ? -14.587 8.519 8.160 1.00 87.44 97 GLN A C 1
ATOM 773 O O . GLN A 1 97 ? -13.792 8.286 9.074 1.00 87.44 97 GLN A O 1
ATOM 778 N N . ILE A 1 98 ? -15.872 8.765 8.403 1.00 89.19 98 ILE A N 1
ATOM 779 C CA . ILE A 1 98 ? -16.420 8.882 9.760 1.00 89.19 98 ILE A CA 1
ATOM 780 C C . ILE A 1 98 ? -16.579 7.491 10.386 1.00 89.19 98 ILE A C 1
ATOM 782 O O . ILE A 1 98 ? -16.953 6.509 9.725 1.00 89.19 98 ILE A O 1
ATOM 786 N N . ARG A 1 99 ? -16.261 7.365 11.673 1.00 91.19 99 ARG A N 1
ATOM 787 C CA . ARG A 1 99 ? -16.291 6.109 12.433 1.00 91.19 99 ARG A CA 1
ATOM 788 C C . ARG A 1 99 ? -17.065 6.277 13.738 1.00 91.19 99 ARG A C 1
ATOM 790 O O . ARG A 1 99 ? -17.290 7.390 14.197 1.00 91.19 99 ARG A O 1
ATOM 797 N N . VAL A 1 100 ? -17.467 5.138 14.307 1.00 92.75 100 VAL A N 1
ATOM 798 C CA . VAL A 1 100 ? -18.022 5.038 15.665 1.00 92.75 100 VAL A CA 1
ATOM 799 C C . VAL A 1 100 ? -17.006 4.317 16.532 1.00 92.75 100 VAL A C 1
ATOM 801 O O . VAL A 1 100 ? -16.520 3.248 16.147 1.00 92.75 100 VAL A O 1
ATOM 804 N N . PHE A 1 101 ? -16.748 4.868 17.706 1.00 92.94 101 PHE A N 1
ATOM 805 C CA . PHE A 1 101 ? -15.972 4.250 18.767 1.00 92.94 101 PHE A CA 1
ATOM 806 C C . PHE A 1 101 ? -16.752 4.316 20.076 1.00 92.94 101 PHE A C 1
ATOM 808 O O . PHE A 1 101 ? -17.576 5.205 20.273 1.00 92.94 101 PHE A O 1
ATOM 815 N N . ILE A 1 102 ? -16.497 3.363 20.965 1.00 93.38 102 ILE A N 1
ATOM 816 C CA . ILE A 1 102 ? -17.033 3.351 22.324 1.00 93.38 102 ILE A CA 1
ATOM 817 C C . ILE A 1 102 ? -15.864 3.523 23.276 1.00 93.38 102 ILE A C 1
ATOM 819 O O . ILE A 1 102 ? -14.979 2.669 23.314 1.00 93.38 102 ILE A O 1
ATOM 823 N N . TYR A 1 103 ? -15.849 4.616 24.024 1.00 90.31 103 TYR A N 1
ATOM 824 C CA . TYR A 1 103 ? -14.875 4.822 25.082 1.00 90.31 103 TYR A CA 1
ATOM 825 C C . TYR A 1 103 ? -15.402 4.200 26.378 1.00 90.31 103 TYR A C 1
ATOM 827 O O . TYR A 1 103 ? -16.472 4.571 26.859 1.00 90.31 103 TYR A O 1
ATOM 835 N N . ARG A 1 104 ? -14.662 3.221 26.906 1.00 89.56 104 ARG A N 1
ATOM 836 C CA . ARG A 1 104 ? -14.984 2.463 28.121 1.00 89.56 104 ARG A CA 1
ATOM 837 C C . ARG A 1 104 ? -13.725 2.306 28.960 1.00 89.56 104 ARG A C 1
ATOM 839 O O . ARG A 1 104 ? -12.752 1.715 28.494 1.00 89.56 104 ARG A O 1
ATOM 846 N N . GLU A 1 105 ? -13.750 2.820 30.189 1.00 85.75 105 GLU A N 1
ATOM 847 C CA . GLU A 1 105 ? -12.677 2.639 31.185 1.00 85.75 105 GLU A CA 1
ATOM 848 C C . GLU A 1 105 ? -11.262 2.936 30.635 1.00 85.75 105 GLU A C 1
ATOM 850 O O . GLU A 1 105 ? -10.308 2.184 30.850 1.00 85.75 105 GLU A O 1
ATOM 855 N N . GLY A 1 106 ? -11.109 4.023 29.870 1.00 83.50 106 GLY A N 1
ATOM 856 C CA . GLY A 1 106 ? -9.813 4.404 29.296 1.00 83.50 106 GLY A CA 1
ATOM 857 C C . GLY A 1 106 ? -9.437 3.691 27.995 1.00 83.50 106 GLY A C 1
ATOM 858 O O . GLY A 1 106 ? -8.292 3.800 27.556 1.00 83.50 106 GLY A O 1
ATOM 859 N N . ARG A 1 107 ? -10.355 2.938 27.377 1.00 86.06 107 ARG A N 1
ATOM 860 C CA . ARG A 1 107 ? -10.110 2.188 26.136 1.00 86.06 107 ARG A CA 1
ATOM 861 C C . ARG A 1 107 ? -11.148 2.516 25.073 1.00 86.06 107 ARG A C 1
ATOM 863 O O . ARG A 1 107 ? -12.329 2.635 25.377 1.00 86.06 107 ARG A O 1
ATOM 870 N N . PHE A 1 108 ? -10.711 2.570 23.818 1.00 88.38 108 PHE A N 1
ATOM 871 C CA . PHE A 1 108 ? -11.601 2.675 22.663 1.00 88.38 108 PHE A CA 1
ATOM 872 C C . PHE A 1 108 ? -11.925 1.287 22.111 1.00 88.38 108 PHE A C 1
ATOM 874 O O . PHE A 1 108 ? -11.034 0.517 21.751 1.00 88.38 108 PHE A O 1
ATOM 881 N N . LEU A 1 109 ? -13.211 0.974 22.026 1.00 90.12 109 LEU A N 1
ATOM 882 C CA . LEU A 1 109 ? -13.752 -0.221 21.391 1.00 90.12 109 LEU A CA 1
ATOM 883 C C . LEU A 1 109 ? -14.361 0.173 20.044 1.00 90.12 109 LEU A C 1
ATOM 885 O O . LEU A 1 109 ? -14.972 1.233 19.918 1.00 90.12 109 LEU A O 1
ATOM 889 N N . SER A 1 110 ? -14.227 -0.684 19.033 1.00 87.62 110 SER A N 1
ATOM 890 C CA . SER A 1 110 ? -14.865 -0.474 17.731 1.00 87.62 110 SER A CA 1
ATOM 891 C C . SER A 1 110 ? -16.055 -1.427 17.584 1.00 87.62 110 SER A C 1
ATOM 893 O O . SER A 1 110 ? -15.845 -2.644 17.558 1.00 87.62 110 SER A O 1
ATOM 895 N N . PRO A 1 111 ? -17.299 -0.918 17.510 1.00 86.50 111 PRO A N 1
ATOM 896 C CA . PRO A 1 111 ? -18.462 -1.750 17.226 1.00 86.50 111 PRO A CA 1
ATOM 897 C C . PRO A 1 111 ? -18.318 -2.490 15.883 1.00 86.50 111 PRO A C 1
ATOM 899 O O . PRO A 1 111 ? -17.758 -1.935 14.930 1.00 86.50 111 PRO A O 1
ATOM 902 N N . PRO A 1 112 ? -18.817 -3.736 15.775 1.00 80.56 112 PRO A N 1
ATOM 903 C CA . PRO A 1 112 ? -18.724 -4.507 14.544 1.00 80.56 112 PRO A CA 1
ATOM 904 C C . PRO A 1 112 ? -19.516 -3.824 13.425 1.00 80.56 112 PRO A C 1
ATOM 906 O O . PRO A 1 112 ? -20.734 -3.679 13.496 1.00 80.56 112 PRO A O 1
ATOM 909 N N . HIS A 1 113 ? -18.819 -3.442 12.354 1.00 78.56 113 HIS A N 1
ATOM 910 C CA . HIS A 1 113 ? -19.445 -2.876 11.163 1.00 78.56 113 HIS A CA 1
ATOM 911 C C . HIS A 1 113 ? -19.694 -3.967 10.127 1.00 78.56 113 HIS A C 1
ATOM 913 O O . HIS A 1 113 ? -18.782 -4.710 9.764 1.00 78.56 113 HIS A O 1
ATOM 919 N N . THR A 1 114 ? -20.915 -4.031 9.601 1.00 68.31 114 THR A N 1
ATOM 920 C CA . THR A 1 114 ? -21.236 -4.879 8.449 1.00 68.31 114 THR A CA 1
ATOM 921 C C . THR A 1 114 ? -21.731 -4.000 7.308 1.00 68.31 114 THR A C 1
ATOM 923 O O . THR A 1 114 ? -22.545 -3.102 7.510 1.00 68.31 114 THR A O 1
ATOM 926 N N . LYS A 1 115 ? -21.243 -4.254 6.086 1.00 65.00 115 LYS A N 1
ATOM 927 C CA . LYS A 1 115 ? -21.719 -3.549 4.882 1.00 65.00 115 LYS A CA 1
ATOM 928 C C . LYS A 1 115 ? -23.181 -3.870 4.553 1.00 65.00 115 LYS A C 1
ATOM 930 O O . LYS A 1 115 ? -23.798 -3.137 3.792 1.00 65.00 115 LYS A O 1
ATOM 935 N N . ASN A 1 116 ? -23.716 -4.964 5.101 1.00 61.81 116 ASN A N 1
ATOM 936 C CA . ASN A 1 116 ? -25.093 -5.383 4.897 1.00 61.81 116 ASN A CA 1
ATOM 937 C C . ASN A 1 116 ? -25.912 -5.164 6.187 1.00 61.81 116 ASN A C 1
ATOM 939 O O . ASN A 1 116 ? -25.821 -5.988 7.104 1.00 61.81 116 ASN A O 1
ATOM 943 N N . PRO A 1 117 ? -26.705 -4.079 6.285 1.00 55.97 117 PRO A N 1
ATOM 944 C CA . PRO A 1 117 ? -27.365 -3.671 7.528 1.00 55.97 117 PRO A CA 1
ATOM 945 C C . PRO A 1 117 ? -28.372 -4.703 8.054 1.00 55.97 117 PRO A C 1
ATOM 947 O O . PRO A 1 117 ? -28.670 -4.710 9.246 1.00 55.97 117 PRO A O 1
ATOM 950 N N . THR A 1 118 ? -28.850 -5.628 7.215 1.00 56.41 118 THR A N 1
ATOM 951 C CA . THR A 1 118 ? -29.791 -6.689 7.612 1.00 56.41 118 THR A CA 1
ATOM 952 C C . THR A 1 118 ? -29.164 -7.789 8.477 1.00 56.41 118 THR A C 1
ATOM 954 O O . THR A 1 118 ? -29.896 -8.587 9.054 1.00 56.41 118 THR A O 1
ATOM 957 N N . ILE A 1 119 ? -27.830 -7.859 8.567 1.00 59.25 119 ILE A N 1
ATOM 958 C CA . ILE A 1 119 ? -27.090 -8.911 9.296 1.00 59.25 119 ILE A CA 1
ATOM 959 C C . ILE A 1 119 ? -26.329 -8.327 10.504 1.00 59.25 119 ILE A C 1
ATOM 961 O O . ILE A 1 119 ? -25.746 -9.068 11.292 1.00 59.25 119 ILE A O 1
ATOM 965 N N . ALA A 1 120 ? -26.353 -7.004 10.700 1.00 64.56 120 ALA A N 1
ATOM 966 C CA . ALA A 1 120 ? -25.580 -6.345 11.749 1.00 64.56 120 ALA A CA 1
ATOM 967 C C . ALA A 1 120 ? -25.994 -6.827 13.152 1.00 64.56 120 ALA A C 1
ATOM 969 O O . ALA A 1 120 ? -27.135 -6.616 13.587 1.00 64.56 120 ALA A O 1
ATOM 970 N N . THR A 1 121 ? -25.054 -7.461 13.858 1.00 75.06 121 THR A N 1
ATOM 971 C CA . THR A 1 121 ? -25.191 -7.799 15.275 1.00 75.06 121 THR A CA 1
ATOM 972 C C . THR A 1 121 ? -25.088 -6.524 16.116 1.00 75.06 121 THR A C 1
ATOM 974 O O . THR A 1 121 ? -24.195 -5.709 15.879 1.00 75.06 121 THR A O 1
ATOM 977 N N . PRO A 1 122 ? -25.994 -6.309 17.088 1.00 85.44 122 PRO A N 1
ATOM 978 C CA . PRO A 1 122 ? -25.916 -5.142 17.954 1.00 85.44 122 PRO A CA 1
ATOM 979 C C . PRO A 1 122 ? -24.692 -5.189 18.867 1.00 85.44 122 PRO A C 1
ATOM 981 O O . PRO A 1 122 ? -24.316 -6.254 19.358 1.00 85.44 122 PRO A O 1
ATOM 984 N N . PHE A 1 123 ? -24.143 -4.018 19.173 1.00 87.44 123 PHE A N 1
ATOM 985 C CA . PHE A 1 123 ? -23.161 -3.837 20.238 1.00 87.44 123 PHE A CA 1
ATOM 986 C C . PHE A 1 123 ? -23.871 -3.506 21.559 1.00 87.44 123 PHE A C 1
ATOM 988 O O . PHE A 1 123 ? -24.814 -2.716 21.564 1.00 87.44 123 PHE A O 1
ATOM 995 N N . LEU A 1 124 ? -23.453 -4.116 22.673 1.00 88.94 124 LEU A N 1
ATOM 996 C CA . LEU A 1 124 ? -24.061 -3.885 23.988 1.00 88.94 124 LEU A CA 1
ATOM 997 C C . LEU A 1 124 ? -23.328 -2.766 24.741 1.00 88.94 124 LEU A C 1
ATOM 999 O O . LEU A 1 124 ? -22.128 -2.877 25.013 1.00 88.94 124 LEU A O 1
ATOM 1003 N N . LEU A 1 125 ? -24.072 -1.716 25.082 1.00 87.69 125 LEU A N 1
ATOM 1004 C CA . LEU A 1 125 ? -23.592 -0.550 25.817 1.00 87.69 125 LEU A CA 1
ATOM 1005 C C . LEU A 1 125 ? -23.782 -0.710 27.328 1.00 87.69 125 LEU A C 1
ATOM 1007 O O . LEU A 1 125 ? -24.773 -1.283 27.793 1.00 87.69 125 LEU A O 1
ATOM 1011 N N . ASN A 1 126 ? -22.847 -0.132 28.070 1.00 87.69 126 ASN A N 1
ATOM 1012 C CA . ASN A 1 126 ? -22.920 0.084 29.508 1.00 87.69 126 ASN A CA 1
ATOM 1013 C C . ASN A 1 126 ? -23.309 1.540 29.805 1.00 87.69 126 ASN A C 1
ATOM 1015 O O . ASN A 1 126 ? -23.226 2.408 28.942 1.00 87.69 126 ASN A O 1
ATOM 1019 N N . GLU A 1 127 ? -23.735 1.801 31.038 1.00 83.38 127 GLU A N 1
ATOM 1020 C CA . GLU A 1 127 ? -24.124 3.145 31.499 1.00 83.38 127 GLU A CA 1
ATOM 1021 C C . GLU A 1 127 ? -22.929 4.116 31.503 1.00 83.38 127 GLU A C 1
ATOM 1023 O O . GLU A 1 127 ? -23.084 5.275 31.140 1.00 83.38 127 GLU A O 1
ATOM 1028 N N . GLU A 1 128 ? -21.731 3.605 31.796 1.00 85.56 128 GLU A N 1
ATOM 1029 C CA . GLU A 1 128 ? -20.466 4.359 31.841 1.00 85.56 128 GLU A CA 1
ATOM 1030 C C . GLU A 1 128 ? -19.801 4.554 30.463 1.00 85.56 128 GLU A C 1
ATOM 1032 O O . GLU A 1 128 ? -18.703 5.102 30.361 1.00 85.56 128 GLU A O 1
ATOM 1037 N N . ASP A 1 129 ? -20.416 4.054 29.386 1.00 90.31 129 ASP A N 1
ATOM 1038 C CA . ASP A 1 129 ? -19.842 4.170 28.046 1.00 90.31 129 ASP A CA 1
ATOM 1039 C C . ASP A 1 129 ? -20.038 5.573 27.465 1.00 90.31 129 ASP A C 1
ATOM 1041 O O . ASP A 1 129 ? -21.073 6.213 27.655 1.00 90.31 129 ASP A O 1
ATOM 1045 N N . GLN A 1 130 ? -19.095 6.012 26.633 1.00 90.75 130 GLN A N 1
ATOM 1046 C CA . GLN A 1 130 ? -19.281 7.181 25.773 1.00 90.75 130 GLN A CA 1
ATOM 1047 C C . GLN A 1 130 ? -19.235 6.763 24.305 1.00 90.75 130 GLN A C 1
ATOM 1049 O O . GLN A 1 130 ? -18.283 6.121 23.853 1.00 90.75 130 GLN A O 1
ATOM 1054 N N . ILE A 1 131 ? -20.266 7.131 23.546 1.00 93.25 131 ILE A N 1
ATOM 1055 C CA . ILE A 1 131 ? -20.301 6.948 22.095 1.00 93.25 131 ILE A CA 1
ATOM 1056 C C . ILE A 1 131 ? -19.558 8.119 21.467 1.00 93.25 131 ILE A C 1
ATOM 1058 O O . ILE A 1 131 ? -19.958 9.268 21.631 1.00 93.25 131 ILE A O 1
ATOM 1062 N N . VAL A 1 132 ? -18.502 7.815 20.724 1.00 92.94 132 VAL A N 1
ATOM 1063 C CA . VAL A 1 132 ? -17.660 8.790 20.034 1.00 92.94 132 VAL A CA 1
ATOM 1064 C C . VAL A 1 132 ? -17.847 8.616 18.532 1.00 92.94 132 VAL A C 1
ATOM 1066 O O . VAL A 1 132 ? -17.576 7.552 17.972 1.00 92.94 132 VAL A O 1
ATOM 1069 N N . ILE A 1 133 ? -18.321 9.668 17.876 1.00 93.69 133 ILE A N 1
ATOM 1070 C CA . ILE A 1 133 ? -18.424 9.780 16.425 1.00 93.69 133 ILE A CA 1
ATOM 1071 C C . ILE A 1 133 ? -17.382 10.784 15.968 1.00 93.69 133 ILE A C 1
ATOM 1073 O O . ILE A 1 133 ? -17.427 11.937 16.383 1.00 93.69 133 ILE A O 1
ATOM 1077 N N . CYS A 1 134 ? -16.469 10.375 15.098 1.00 91.06 134 CYS A N 1
ATOM 1078 C CA . CYS A 1 134 ? -15.449 11.283 14.589 1.00 91.06 134 CYS A CA 1
ATOM 1079 C C . CYS A 1 134 ? -14.869 10.807 13.256 1.00 91.06 134 CYS A C 1
ATOM 1081 O O . CYS A 1 134 ? -15.036 9.642 12.865 1.00 91.06 134 CYS A O 1
ATOM 1083 N N . ASN A 1 135 ? -14.142 11.691 12.572 1.00 90.25 135 ASN A N 1
ATOM 1084 C CA . ASN A 1 135 ? -13.196 11.286 11.533 1.00 90.25 135 ASN A CA 1
ATOM 1085 C C . ASN A 1 135 ? -12.188 10.287 12.130 1.00 90.25 135 ASN A C 1
ATOM 1087 O O . ASN A 1 135 ? -11.712 10.469 13.250 1.00 90.25 135 ASN A O 1
ATOM 1091 N N . ALA A 1 136 ? -11.872 9.212 11.402 1.00 85.19 136 ALA A N 1
ATOM 1092 C CA . ALA A 1 136 ? -10.968 8.170 11.897 1.00 85.19 136 ALA A CA 1
ATOM 1093 C C . ALA A 1 136 ? -9.578 8.717 12.279 1.00 85.19 136 ALA A C 1
ATOM 1095 O O . ALA A 1 136 ? -9.023 8.333 13.306 1.00 85.19 136 ALA A O 1
ATOM 1096 N N . SER A 1 137 ? -9.045 9.617 11.453 1.00 86.62 137 SER A N 1
ATOM 1097 C CA . SER A 1 137 ? -7.753 10.291 11.618 1.00 86.62 137 SER A CA 1
ATOM 1098 C C . SER A 1 137 ? -7.607 10.976 12.974 1.00 86.62 137 SER A C 1
ATOM 1100 O O . SER A 1 137 ? -6.566 10.833 13.604 1.00 86.62 137 SER A O 1
ATOM 1102 N N . LEU A 1 138 ? -8.674 11.587 13.497 1.00 85.94 138 LEU A N 1
ATOM 1103 C CA . LEU A 1 138 ? -8.659 12.282 14.791 1.00 85.94 138 LEU A CA 1
ATOM 1104 C C . LEU A 1 138 ? -8.278 11.390 15.978 1.00 85.94 138 LEU A C 1
ATOM 1106 O O . LEU A 1 138 ? -7.735 11.883 16.953 1.00 85.94 138 LEU A O 1
ATOM 1110 N N . LEU A 1 139 ? -8.553 10.084 15.932 1.00 85.62 139 LEU A N 1
ATOM 1111 C CA . LEU A 1 139 ? -8.120 9.174 17.003 1.00 85.62 139 LEU A CA 1
ATOM 1112 C C . LEU A 1 139 ? -6.800 8.470 16.690 1.00 85.62 139 LEU A C 1
ATOM 1114 O O . LEU A 1 139 ? -6.117 8.035 17.612 1.00 85.62 139 LEU A O 1
ATOM 1118 N N . PHE A 1 140 ? -6.446 8.315 15.413 1.00 84.94 140 PHE A N 1
ATOM 1119 C CA . PHE A 1 140 ? -5.221 7.613 15.017 1.00 84.94 140 PHE A CA 1
ATOM 1120 C C . PHE A 1 140 ? -3.989 8.520 14.973 1.00 84.94 140 PHE A C 1
ATOM 1122 O O . PHE A 1 140 ? -2.877 8.028 15.159 1.00 84.94 140 PHE A O 1
ATOM 1129 N N . GLU A 1 141 ? -4.171 9.818 14.738 1.00 85.06 141 GLU A N 1
ATOM 1130 C CA . GLU A 1 141 ? -3.082 10.794 14.649 1.00 85.06 141 GLU A CA 1
ATOM 1131 C C . GLU A 1 141 ? -2.799 11.487 15.987 1.00 85.06 141 GLU A C 1
ATOM 1133 O O . GLU A 1 141 ? -1.669 11.916 16.231 1.00 85.06 141 GLU A O 1
ATOM 1138 N N . THR A 1 142 ? -3.781 11.551 16.892 1.00 84.75 142 THR A N 1
ATOM 1139 C CA . THR A 1 142 ? -3.588 12.128 18.226 1.00 84.75 142 THR A CA 1
ATOM 1140 C C . THR A 1 142 ? -2.795 11.172 19.131 1.00 84.75 142 THR A C 1
ATOM 1142 O O . THR A 1 142 ? -3.160 10.000 19.275 1.00 84.75 142 THR A O 1
ATOM 1145 N N . PRO A 1 143 ? -1.720 11.639 19.799 1.00 84.81 143 PRO A N 1
ATOM 1146 C CA . PRO A 1 143 ? -0.921 10.802 20.686 1.00 84.81 143 PRO A CA 1
ATOM 1147 C C . PRO A 1 143 ? -1.758 10.158 21.808 1.00 84.81 143 PRO A C 1
ATOM 1149 O O . PRO A 1 143 ? -2.577 10.841 22.429 1.00 84.81 143 PRO A O 1
ATOM 1152 N N . PRO A 1 144 ? -1.500 8.888 22.186 1.00 84.12 144 PRO A N 1
ATOM 1153 C CA . PRO A 1 144 ? -2.274 8.194 23.223 1.00 84.12 144 PRO A CA 1
ATOM 1154 C C . PRO A 1 144 ? -2.321 8.911 24.579 1.00 84.12 144 PRO A C 1
ATOM 1156 O O . PRO A 1 144 ? -3.303 8.795 25.310 1.00 84.12 144 PRO A O 1
ATOM 1159 N N . LYS A 1 145 ? -1.262 9.657 24.924 1.00 84.56 145 LYS A N 1
ATOM 1160 C CA . LYS A 1 145 ? -1.215 10.464 26.149 1.00 84.56 145 LYS A CA 1
ATOM 1161 C C . LYS A 1 145 ? -2.239 11.603 26.097 1.00 84.56 145 LYS A C 1
ATOM 1163 O O . LYS A 1 145 ? -3.028 11.729 27.024 1.00 84.56 145 LYS A O 1
ATOM 1168 N N . SER A 1 146 ? -2.277 12.343 24.990 1.00 85.00 146 SER A N 1
ATOM 1169 C CA . SER A 1 146 ? -3.245 13.417 24.766 1.00 85.00 146 SER A CA 1
ATOM 1170 C C . SER A 1 146 ? -4.676 12.882 24.749 1.00 85.00 146 SER A C 1
ATOM 1172 O O . SER A 1 146 ? -5.537 13.457 25.398 1.00 85.00 146 SER A O 1
ATOM 1174 N N . LEU A 1 147 ? -4.933 11.731 24.110 1.00 85.62 147 LEU A N 1
ATOM 1175 C CA . LEU A 1 147 ? -6.259 11.094 24.141 1.00 85.62 147 LEU A CA 1
ATOM 1176 C C . LEU A 1 147 ? -6.717 10.770 25.568 1.00 85.62 147 LEU A C 1
ATOM 1178 O O . LEU A 1 147 ? -7.872 11.004 25.914 1.00 85.62 147 LEU A O 1
ATOM 1182 N N . LYS A 1 148 ? -5.817 10.250 26.409 1.00 85.12 148 LYS A N 1
ATOM 1183 C CA . LYS A 1 148 ? -6.135 9.969 27.812 1.00 85.12 148 LYS A CA 1
ATOM 1184 C C . LYS A 1 148 ? -6.462 11.250 28.578 1.00 85.12 148 LYS A C 1
ATOM 1186 O O . LYS A 1 148 ? -7.402 11.237 29.362 1.00 85.12 148 LYS A O 1
ATOM 1191 N N . ASP A 1 149 ? -5.712 12.323 28.346 1.00 83.94 149 ASP A N 1
ATOM 1192 C CA . ASP A 1 149 ? -5.932 13.609 29.008 1.00 83.94 149 ASP A CA 1
ATOM 1193 C C . ASP A 1 149 ? -7.266 14.237 28.549 1.00 83.94 149 ASP A C 1
ATOM 1195 O O . ASP A 1 149 ? -8.085 14.618 29.385 1.00 83.94 149 ASP A O 1
ATOM 1199 N N . ILE A 1 150 ? -7.557 14.224 27.244 1.00 85.62 150 ILE A N 1
ATOM 1200 C CA . ILE A 1 150 ? -8.806 14.739 26.656 1.00 85.62 150 ILE A CA 1
ATOM 1201 C C . ILE A 1 150 ? -10.030 13.999 27.216 1.00 85.62 150 ILE A C 1
ATOM 1203 O O . ILE A 1 150 ? -10.966 14.630 27.703 1.00 85.62 150 ILE A O 1
ATOM 1207 N N . PHE A 1 151 ? -10.014 12.663 27.216 1.00 84.75 151 PHE A N 1
ATOM 1208 C CA . PHE A 1 151 ? -11.124 11.842 27.721 1.00 84.75 151 PHE A CA 1
ATOM 1209 C C . PHE A 1 151 ? -11.087 11.611 29.243 1.00 84.75 151 PHE A C 1
ATOM 1211 O O . PHE A 1 151 ? -11.899 10.850 29.773 1.00 84.75 151 PHE A O 1
ATOM 1218 N N . SER A 1 152 ? -10.146 12.238 29.958 1.00 78.44 152 SER A N 1
ATOM 1219 C CA . SER A 1 152 ? -10.179 12.326 31.425 1.00 78.44 152 SER A CA 1
ATOM 1220 C C . SER A 1 152 ? -11.027 13.494 31.928 1.00 78.44 152 SER A C 1
ATOM 1222 O O . SER A 1 152 ? -11.367 13.535 33.112 1.00 78.44 152 SER A O 1
ATOM 1224 N N . THR A 1 153 ? -11.388 14.425 31.038 1.00 71.06 153 THR A N 1
ATOM 1225 C CA . THR A 1 153 ? -12.350 15.489 31.335 1.00 71.06 153 THR A CA 1
ATOM 1226 C C . THR A 1 153 ? -13.745 14.896 31.551 1.00 71.06 153 THR A C 1
ATOM 1228 O O . THR A 1 153 ? -14.120 13.898 30.934 1.00 71.06 153 THR A O 1
ATOM 1231 N N . SER A 1 154 ? -14.528 15.484 32.459 1.00 65.06 154 SER A N 1
ATOM 1232 C CA . SER A 1 154 ? -15.894 15.020 32.748 1.00 65.06 154 SER A CA 1
ATOM 1233 C C . SER A 1 154 ? -16.937 15.565 31.769 1.00 65.06 154 SER A C 1
ATOM 1235 O O . SER A 1 154 ? -18.085 15.125 31.797 1.00 65.06 154 SER A O 1
ATOM 1237 N N . LEU A 1 155 ? -16.571 16.526 30.914 1.00 83.69 155 LEU A N 1
ATOM 1238 C CA . LEU A 1 155 ? -17.504 17.227 30.040 1.00 83.69 155 LEU A CA 1
ATOM 1239 C C . LEU A 1 155 ? -17.338 16.782 28.576 1.00 83.69 155 LEU A C 1
ATOM 1241 O O . LEU A 1 155 ? -16.291 17.023 27.977 1.00 83.69 155 LEU A O 1
ATOM 1245 N N . PRO A 1 156 ? -18.389 16.219 27.944 1.00 86.19 156 PRO A N 1
ATOM 1246 C CA . PRO A 1 156 ? -18.334 15.770 26.547 1.00 86.19 156 PRO A CA 1
ATOM 1247 C C . PRO A 1 156 ? -17.943 16.869 25.555 1.00 86.19 156 PRO A C 1
ATOM 1249 O O . PRO A 1 156 ? -17.337 16.587 24.524 1.00 86.19 156 PRO A O 1
ATOM 1252 N N . GLN A 1 157 ? -18.301 18.121 25.858 1.00 87.19 157 GLN A N 1
ATOM 1253 C CA . GLN A 1 157 ? -17.973 19.275 25.024 1.00 87.19 157 GLN A CA 1
ATOM 1254 C C . GLN A 1 157 ? -16.470 19.581 25.036 1.00 87.19 157 GLN A C 1
ATOM 1256 O O . GLN A 1 157 ? -15.889 19.775 23.973 1.00 87.19 157 GLN A O 1
ATOM 1261 N N . GLU A 1 158 ? -15.830 19.552 26.209 1.00 85.56 158 GLU A N 1
ATOM 1262 C CA . GLU A 1 158 ? -14.383 19.781 26.339 1.00 85.56 158 GLU A CA 1
ATOM 1263 C C . GLU A 1 158 ? -13.592 18.685 25.622 1.00 85.56 158 GLU A C 1
ATOM 1265 O O . GLU A 1 158 ? -12.631 18.972 24.911 1.00 85.56 158 GLU A O 1
ATOM 1270 N N . ALA A 1 159 ? -14.040 17.432 25.738 1.00 87.69 159 ALA A N 1
ATOM 1271 C CA . ALA A 1 159 ? -13.430 16.319 25.024 1.00 87.69 159 ALA A CA 1
ATOM 1272 C C . ALA A 1 159 ? -13.547 16.470 23.491 1.00 87.69 159 ALA A C 1
ATOM 1274 O O . ALA A 1 159 ? -12.591 16.194 22.762 1.00 87.69 159 ALA A O 1
ATOM 1275 N N . ALA A 1 160 ? -14.695 16.944 22.988 1.00 88.62 160 ALA A N 1
ATOM 1276 C CA . ALA A 1 160 ? -14.894 17.189 21.559 1.00 88.62 160 ALA A CA 1
ATOM 1277 C C . ALA A 1 160 ? -14.024 18.349 21.044 1.00 88.62 160 ALA A C 1
ATOM 1279 O O . ALA A 1 160 ? -13.424 18.245 19.974 1.00 88.62 160 ALA A O 1
ATOM 1280 N N . GLU A 1 161 ? -13.923 19.439 21.806 1.00 88.81 161 GLU A N 1
ATOM 1281 C CA . GLU A 1 161 ? -13.064 20.582 21.480 1.00 88.81 161 GLU A CA 1
ATOM 1282 C C . GLU A 1 161 ? -11.580 20.213 21.515 1.00 88.81 161 GLU A C 1
ATOM 1284 O O . GLU A 1 161 ? -10.855 20.557 20.582 1.00 88.81 161 GLU A O 1
ATOM 1289 N N . GLY A 1 162 ? -11.141 19.454 22.523 1.00 87.69 162 GLY A N 1
ATOM 1290 C CA . GLY A 1 162 ? -9.760 18.986 22.641 1.00 87.69 162 GLY A CA 1
ATOM 1291 C C . GLY A 1 162 ? -9.328 18.114 21.461 1.00 87.69 162 GLY A C 1
ATOM 1292 O O . GLY A 1 162 ? -8.232 18.293 20.937 1.00 87.69 162 GLY A O 1
ATOM 1293 N N . LEU A 1 163 ? -10.201 17.223 20.977 1.00 88.31 163 LEU A N 1
ATOM 1294 C CA . LEU A 1 163 ? -9.909 16.414 19.787 1.00 88.31 163 LEU A CA 1
ATOM 1295 C C . LEU A 1 163 ? -9.788 17.250 18.506 1.00 88.31 163 LEU A C 1
ATOM 1297 O O . LEU A 1 163 ? -8.931 16.966 17.673 1.00 88.31 163 LEU A O 1
ATOM 1301 N N . ILE A 1 164 ? -10.630 18.272 18.337 1.00 88.88 164 ILE A N 1
ATOM 1302 C CA . ILE A 1 164 ? -10.557 19.157 17.166 1.00 88.88 164 ILE A CA 1
ATOM 1303 C C . ILE A 1 164 ? -9.326 20.068 17.232 1.00 88.88 164 ILE A C 1
ATOM 1305 O O . ILE A 1 164 ? -8.717 20.325 16.203 1.00 88.88 164 ILE A O 1
ATOM 1309 N N . GLN A 1 165 ? -8.903 20.523 18.412 1.00 86.25 165 GLN A N 1
ATOM 1310 C CA . GLN A 1 165 ? -7.711 21.373 18.547 1.00 86.25 165 GLN A CA 1
ATOM 1311 C C . GLN A 1 165 ? -6.405 20.660 18.165 1.00 86.25 165 GLN A C 1
ATOM 1313 O O . GLN A 1 165 ? -5.468 21.305 17.700 1.00 86.25 165 GLN A O 1
ATOM 1318 N N . GLU A 1 166 ? -6.346 19.340 18.334 1.00 83.19 166 GLU A N 1
ATOM 1319 C CA . GLU A 1 166 ? -5.177 18.526 17.983 1.00 83.19 166 GLU A CA 1
ATOM 1320 C C . GLU A 1 166 ? -5.107 18.181 16.481 1.00 83.19 166 GLU A C 1
ATOM 1322 O O . GLU A 1 166 ? -4.105 17.624 16.024 1.00 83.19 166 GLU A O 1
ATOM 1327 N N . THR A 1 167 ? -6.143 18.503 15.694 1.00 77.00 167 THR A N 1
ATOM 1328 C CA . THR A 1 167 ? -6.191 18.154 14.269 1.00 77.00 167 THR A CA 1
ATOM 1329 C C . THR A 1 167 ? -5.526 19.186 13.367 1.00 77.00 167 THR A C 1
ATOM 1331 O O . THR A 1 167 ? -5.514 20.386 13.638 1.00 77.00 167 THR A O 1
ATOM 1334 N N . LYS A 1 168 ? -5.002 18.706 12.238 1.00 70.94 168 LYS A N 1
ATOM 1335 C CA . LYS A 1 168 ? -4.539 19.536 11.115 1.00 70.94 168 LYS A CA 1
ATOM 1336 C C . LYS A 1 168 ? -5.447 19.421 9.891 1.00 70.94 168 LYS A C 1
ATOM 1338 O O . LYS A 1 168 ? -5.108 19.956 8.842 1.00 70.94 168 LYS A O 1
ATOM 1343 N N . GLU A 1 169 ? -6.551 18.683 9.998 1.00 74.94 169 GLU A N 1
ATOM 1344 C CA . GLU A 1 169 ? -7.482 18.484 8.889 1.00 74.94 169 GLU A CA 1
ATOM 1345 C C . GLU A 1 169 ? -8.424 19.676 8.713 1.00 74.94 169 GLU A C 1
ATOM 1347 O O . GLU A 1 169 ? -9.083 20.094 9.666 1.00 74.94 169 GLU A O 1
ATOM 1352 N N . ASP A 1 170 ? -8.554 20.132 7.463 1.00 71.00 170 ASP A N 1
ATOM 1353 C CA . ASP A 1 170 ? -9.436 21.239 7.072 1.00 71.00 170 ASP A CA 1
ATOM 1354 C C . ASP A 1 170 ? -10.931 20.932 7.291 1.00 71.00 170 ASP A C 1
ATOM 1356 O O . ASP A 1 170 ? -11.721 21.853 7.474 1.00 71.00 170 ASP A O 1
ATOM 1360 N N . LEU A 1 171 ? -11.331 19.650 7.268 1.00 81.00 171 LEU A N 1
ATOM 1361 C CA . LEU A 1 171 ? -12.726 19.225 7.422 1.00 81.00 171 LEU A CA 1
ATOM 1362 C C . LEU A 1 171 ? -12.853 17.992 8.327 1.00 81.00 171 LEU A C 1
ATOM 1364 O O . LEU A 1 171 ? -12.656 16.845 7.922 1.00 81.00 171 LEU A O 1
ATOM 1368 N N . SER A 1 172 ? -13.229 18.241 9.570 1.00 85.50 172 SER A N 1
ATOM 1369 C CA . SER A 1 172 ? -13.245 17.275 10.660 1.00 85.50 172 SER A CA 1
ATOM 1370 C C . SER A 1 172 ? -14.339 17.630 11.663 1.00 85.50 172 SER A C 1
ATOM 1372 O O . SER A 1 172 ? -14.543 18.799 11.981 1.00 85.50 172 SER A O 1
ATOM 1374 N N . PHE A 1 173 ? -15.053 16.627 12.174 1.00 89.75 173 PHE A N 1
ATOM 1375 C CA . PHE A 1 173 ? -15.965 16.829 13.299 1.00 89.75 173 PHE A CA 1
ATOM 1376 C C . PHE A 1 173 ? -15.875 15.692 14.309 1.00 89.75 173 PHE A C 1
ATOM 1378 O O . PHE A 1 173 ? -15.470 14.566 13.997 1.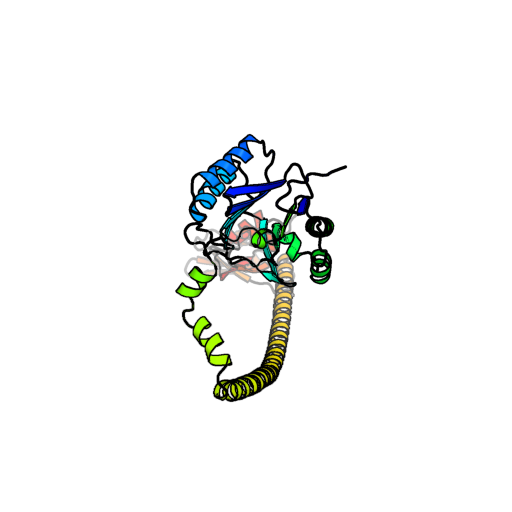00 89.75 173 PHE A O 1
ATOM 1385 N N . VAL A 1 174 ? -16.283 16.011 15.531 1.00 91.44 174 VAL A N 1
ATOM 1386 C CA . VAL A 1 174 ? -16.373 15.096 16.662 1.00 91.44 174 VAL A CA 1
ATOM 1387 C C . VAL A 1 174 ? -17.712 15.301 17.343 1.00 91.44 174 VAL A C 1
ATOM 1389 O O . VAL A 1 174 ? -18.129 16.429 17.601 1.00 91.44 174 VAL A O 1
ATOM 1392 N N . SER A 1 175 ? -18.371 14.202 17.684 1.00 92.25 175 SER A N 1
ATOM 1393 C CA . SER A 1 175 ? -19.519 14.198 18.573 1.00 92.25 175 SER A CA 1
ATOM 1394 C C . SER A 1 175 ? -19.377 13.111 19.630 1.00 92.25 175 SER A C 1
ATOM 1396 O O . SER A 1 175 ? -18.999 11.981 19.320 1.00 92.25 175 SER A O 1
ATOM 1398 N N . ILE A 1 176 ? -19.664 13.463 20.882 1.00 91.19 176 ILE A N 1
ATOM 1399 C CA . ILE A 1 176 ? -19.529 12.580 22.041 1.00 91.19 176 ILE A CA 1
ATOM 1400 C C . ILE A 1 176 ? -20.859 12.550 22.788 1.00 91.19 176 ILE A C 1
ATOM 1402 O O . ILE A 1 176 ? -21.346 13.585 23.244 1.00 91.19 176 ILE A O 1
ATOM 1406 N N . LEU A 1 177 ? -21.435 11.357 22.927 1.00 90.56 177 LEU A N 1
ATOM 1407 C CA . LEU A 1 177 ? -22.667 11.115 23.674 1.00 90.56 177 LEU A CA 1
ATOM 1408 C C . LEU A 1 177 ? -22.393 10.142 24.835 1.00 90.56 177 LEU A C 1
ATOM 1410 O O . LEU A 1 177 ? -22.197 8.948 24.586 1.00 90.56 177 LEU A O 1
ATOM 1414 N N . PRO A 1 178 ? -22.408 10.607 26.096 1.00 87.50 178 PRO A N 1
ATOM 1415 C CA . PRO A 1 178 ? -22.402 9.736 27.269 1.00 87.50 178 PRO A CA 1
ATOM 1416 C C . PRO A 1 178 ? -23.658 8.871 27.330 1.00 87.50 178 PRO A C 1
ATOM 1418 O O . PRO A 1 178 ? -24.757 9.344 27.037 1.00 87.50 178 PRO A O 1
ATOM 1421 N N . CYS A 1 179 ? -23.508 7.618 27.753 1.00 84.75 179 CYS A N 1
ATOM 1422 C CA . CYS A 1 179 ? -24.601 6.653 27.875 1.00 84.75 179 CYS A CA 1
ATOM 1423 C C . CYS A 1 179 ? -25.312 6.686 29.237 1.00 84.75 179 CYS A C 1
ATOM 1425 O O . CYS A 1 179 ? -26.144 5.819 29.503 1.00 84.75 179 CYS A O 1
ATOM 1427 N N . GLU A 1 180 ? -25.068 7.707 30.065 1.00 75.56 180 GLU A N 1
ATOM 1428 C CA . GLU A 1 180 ? -25.699 7.881 31.383 1.00 75.56 180 GLU A CA 1
ATOM 1429 C C . GLU A 1 180 ? -27.236 7.905 31.301 1.00 75.56 180 GLU A C 1
ATOM 1431 O O . GLU A 1 180 ? -27.925 7.426 32.195 1.00 75.56 180 GLU A O 1
ATOM 1436 N N . PHE A 1 181 ? -27.815 8.358 30.184 1.00 70.88 181 PHE A N 1
ATOM 1437 C CA . PHE A 1 181 ? -29.269 8.324 29.964 1.00 70.88 181 PHE A CA 1
ATOM 1438 C C . PHE A 1 181 ? -29.861 6.897 29.935 1.00 70.88 181 PHE A C 1
ATOM 1440 O O . PHE A 1 181 ? -31.079 6.725 30.025 1.00 70.88 181 PHE A O 1
ATOM 1447 N N . LEU A 1 182 ? -29.032 5.852 29.803 1.00 67.06 182 LEU A N 1
ATOM 1448 C CA . LEU A 1 182 ? -29.461 4.455 29.944 1.00 67.06 182 LEU A CA 1
ATOM 1449 C C . LEU A 1 182 ? -29.842 4.098 31.393 1.00 67.06 182 LEU A C 1
ATOM 1451 O O . LEU A 1 182 ? -30.490 3.064 31.595 1.00 67.06 182 LEU A O 1
ATOM 1455 N N . ILE A 1 183 ? -29.476 4.940 32.368 1.00 62.84 183 ILE A N 1
ATOM 1456 C CA . ILE A 1 183 ? -29.910 4.855 33.770 1.00 62.84 183 ILE A CA 1
ATOM 1457 C C . ILE A 1 183 ? -31.415 5.161 33.870 1.00 62.84 183 ILE A C 1
ATOM 1459 O O . ILE A 1 183 ? -32.148 4.443 34.550 1.00 62.84 183 ILE A O 1
ATOM 1463 N N . ASP A 1 184 ? -31.900 6.157 33.120 1.00 50.72 184 ASP A N 1
ATOM 1464 C CA . ASP A 1 184 ? -33.288 6.644 33.188 1.00 50.72 184 ASP A CA 1
ATOM 1465 C C . ASP A 1 184 ? -34.268 5.877 32.280 1.00 50.72 184 ASP A C 1
ATOM 1467 O O . ASP A 1 184 ? -35.479 5.879 32.510 1.00 50.72 184 ASP A O 1
ATOM 1471 N N . ASN A 1 185 ? -33.759 5.192 31.252 1.00 44.25 185 ASN A N 1
ATOM 1472 C CA . ASN A 1 185 ? -34.559 4.499 30.234 1.00 44.25 185 ASN A CA 1
ATOM 1473 C C . ASN A 1 185 ? -34.792 3.006 30.514 1.00 44.25 185 ASN A C 1
ATOM 1475 O O . ASN A 1 185 ? -35.118 2.249 29.600 1.00 44.25 185 ASN A O 1
ATOM 1479 N N . VAL A 1 186 ? -34.665 2.562 31.767 1.00 42.25 186 VAL A N 1
ATOM 1480 C CA . VAL A 1 186 ? -35.063 1.204 32.156 1.00 42.25 186 VAL A CA 1
ATOM 1481 C C . VAL A 1 186 ? -36.576 1.074 31.932 1.00 42.25 186 VAL A C 1
ATOM 1483 O O . VAL A 1 186 ? -37.350 1.734 32.632 1.00 42.25 186 VAL A O 1
ATOM 1486 N N . PRO A 1 187 ? -37.060 0.234 30.994 1.00 39.50 187 PRO A N 1
ATOM 1487 C CA . PRO A 1 187 ? -38.477 -0.066 30.941 1.00 39.50 187 PRO A CA 1
ATOM 1488 C C . PRO A 1 187 ? -38.834 -0.666 32.296 1.00 39.50 187 PRO A C 1
ATOM 1490 O O . PRO A 1 187 ? -38.205 -1.632 32.728 1.00 39.50 187 PRO A O 1
ATOM 1493 N N . SER A 1 188 ? -39.854 -0.124 32.956 1.00 39.16 188 SER A N 1
ATOM 1494 C CA . SER A 1 188 ? -40.426 -0.632 34.207 1.00 39.16 188 SER A CA 1
ATOM 1495 C C . SER A 1 188 ? -41.099 -2.007 34.048 1.00 39.16 188 SER A C 1
ATOM 1497 O O . SER A 1 188 ? -42.132 -2.303 34.646 1.00 39.16 188 SER A O 1
ATOM 1499 N N . ARG A 1 189 ? -40.530 -2.900 33.237 1.00 39.84 189 ARG A N 1
ATOM 1500 C CA . ARG A 1 189 ? -40.789 -4.327 33.328 1.00 39.84 189 ARG A CA 1
ATOM 1501 C C . ARG A 1 189 ? -39.972 -4.835 34.494 1.00 39.84 189 ARG A C 1
ATOM 1503 O O . ARG A 1 189 ? -38.768 -5.003 34.351 1.00 39.84 189 ARG A O 1
ATOM 1510 N N . ASN A 1 190 ? -40.667 -5.030 35.620 1.00 45.91 190 ASN A N 1
ATOM 1511 C CA . ASN A 1 190 ? -40.253 -5.804 36.789 1.00 45.91 190 ASN A CA 1
ATOM 1512 C C . ASN A 1 190 ? -38.934 -6.531 36.535 1.00 45.91 190 ASN A C 1
ATOM 1514 O O . ASN A 1 190 ? -38.924 -7.620 35.954 1.00 45.91 190 ASN A O 1
ATOM 1518 N N . ARG A 1 191 ? -37.839 -5.901 36.965 1.00 43.16 191 ARG A N 1
ATOM 1519 C CA . ARG A 1 191 ? -36.507 -6.502 37.012 1.00 43.16 191 ARG A CA 1
ATOM 1520 C C . ARG A 1 191 ? -36.593 -7.893 37.651 1.00 43.16 191 ARG A C 1
ATOM 1522 O O . ARG A 1 191 ? -36.015 -8.837 37.136 1.00 43.16 191 ARG A O 1
ATOM 1529 N N . ASP A 1 192 ? -37.475 -8.036 38.638 1.00 44.00 192 ASP A N 1
ATOM 1530 C CA . ASP A 1 192 ? -37.812 -9.289 39.313 1.00 44.00 192 ASP A CA 1
ATOM 1531 C C . ASP A 1 192 ? -38.424 -10.362 38.407 1.00 44.00 192 ASP A C 1
ATOM 1533 O O . ASP A 1 192 ? -38.197 -11.542 38.634 1.00 44.00 192 ASP A O 1
ATOM 1537 N N . LYS A 1 193 ? -39.187 -9.992 37.372 1.00 45.44 193 LYS A N 1
ATOM 1538 C CA . LYS A 1 193 ? -39.837 -10.946 36.460 1.00 45.44 193 LYS A CA 1
ATOM 1539 C C . LYS A 1 193 ? -38.886 -11.404 35.350 1.00 45.44 193 LYS A C 1
ATOM 1541 O O . LYS A 1 193 ? -38.893 -12.576 34.998 1.00 45.44 193 LYS A O 1
ATOM 1546 N N . ALA A 1 194 ? -38.029 -10.505 34.859 1.00 46.56 194 ALA A N 1
ATOM 1547 C CA . ALA A 1 194 ? -36.969 -10.848 33.907 1.00 46.56 194 ALA A CA 1
ATOM 1548 C C . ALA A 1 194 ? -35.830 -11.646 34.572 1.00 46.56 194 ALA A C 1
ATOM 1550 O O . ALA A 1 194 ? -35.314 -12.585 33.976 1.00 46.56 194 ALA A O 1
ATOM 1551 N N . LEU A 1 195 ? -35.481 -11.333 35.826 1.00 43.59 195 LEU A N 1
ATOM 1552 C CA . LEU A 1 195 ? -34.540 -12.130 36.619 1.00 43.59 195 LEU A CA 1
ATOM 1553 C C . LEU A 1 195 ? -35.131 -13.495 37.010 1.00 43.59 195 LEU A C 1
ATOM 1555 O O . LEU A 1 195 ? -34.415 -14.486 36.946 1.00 43.59 195 LEU A O 1
ATOM 1559 N N . GLN A 1 196 ? -36.434 -13.590 37.314 1.00 47.53 196 GLN A N 1
ATOM 1560 C CA . GLN A 1 196 ? -37.103 -14.875 37.591 1.00 47.53 196 GLN A CA 1
ATOM 1561 C C . GLN A 1 196 ? -37.185 -15.811 36.376 1.00 47.53 196 GLN A C 1
ATOM 1563 O O . GLN A 1 196 ? -37.169 -17.025 36.560 1.00 47.53 196 GLN A O 1
ATOM 1568 N N . GLU A 1 197 ? -37.271 -15.278 35.153 1.00 48.72 197 GLU A N 1
ATOM 1569 C CA . GLU A 1 197 ? -37.277 -16.089 33.925 1.00 48.72 197 GLU A CA 1
ATOM 1570 C C . GLU A 1 197 ? -35.865 -16.514 33.477 1.00 48.72 197 GLU A C 1
ATOM 1572 O O . GLU A 1 197 ? -35.726 -17.559 32.843 1.00 48.72 197 GLU A O 1
ATOM 1577 N N . VAL A 1 198 ? -34.817 -15.748 33.812 1.00 48.44 198 VAL A N 1
ATOM 1578 C CA . VAL A 1 198 ? -33.430 -16.020 33.374 1.00 48.44 198 VAL A CA 1
ATOM 1579 C C . VAL A 1 198 ? -32.593 -16.732 34.450 1.00 48.44 198 VAL A C 1
ATOM 1581 O O . VAL A 1 198 ? -31.713 -17.521 34.110 1.00 48.44 198 VAL A O 1
ATOM 1584 N N . PHE A 1 199 ? -32.888 -16.530 35.738 1.00 43.69 199 PHE A N 1
ATOM 1585 C CA . PHE A 1 199 ? -32.149 -17.116 36.862 1.00 43.69 199 PHE A CA 1
ATOM 1586 C C . PHE A 1 199 ? -33.097 -17.604 37.978 1.00 43.69 199 PHE A C 1
ATOM 1588 O O . PHE A 1 199 ? -33.232 -16.955 39.016 1.00 43.69 199 PHE A O 1
ATOM 1595 N N . PRO A 1 200 ? -33.725 -18.787 37.840 1.00 46.72 200 PRO A N 1
ATOM 1596 C CA . PRO A 1 200 ? -34.604 -19.347 38.875 1.00 46.72 200 PRO A CA 1
ATOM 1597 C C . PRO A 1 200 ? -33.892 -19.704 40.201 1.00 46.72 200 PRO A C 1
ATOM 1599 O O . PRO A 1 200 ? -34.557 -20.072 41.166 1.00 46.72 200 PRO A O 1
ATOM 1602 N N . PHE A 1 201 ? -32.563 -19.565 40.282 1.00 48.28 201 PHE A N 1
ATOM 1603 C CA . PHE A 1 201 ? -31.737 -20.025 41.404 1.00 48.28 201 PHE A CA 1
ATOM 1604 C C . PHE A 1 201 ? -31.338 -18.936 42.419 1.00 48.28 201 PHE A C 1
ATOM 1606 O O . PHE A 1 201 ? -30.809 -19.263 43.480 1.00 48.28 201 PHE A O 1
ATOM 1613 N N . GLU A 1 202 ? -31.599 -17.648 42.168 1.00 46.22 202 GLU A N 1
ATOM 1614 C CA . GLU A 1 202 ? -31.170 -16.588 43.107 1.00 46.22 202 GLU A CA 1
ATOM 1615 C C . GLU A 1 202 ? -31.980 -16.583 44.417 1.00 46.22 202 GLU A C 1
ATOM 1617 O O . GLU A 1 202 ? -31.429 -16.317 45.482 1.00 46.22 202 GLU A O 1
ATOM 1622 N N . LYS A 1 203 ? -33.252 -17.012 44.392 1.00 46.72 203 LYS A N 1
ATOM 1623 C CA . LYS A 1 203 ? -34.036 -17.210 45.628 1.00 46.72 203 LYS A CA 1
ATOM 1624 C C . LYS A 1 203 ? -33.537 -18.377 46.487 1.00 46.72 203 LYS A C 1
ATOM 1626 O O . LYS A 1 203 ? -33.742 -18.359 47.700 1.00 46.72 203 LYS A O 1
ATOM 1631 N N . GLU A 1 204 ? -32.878 -19.369 45.888 1.00 49.72 204 GLU A N 1
ATOM 1632 C CA . GLU A 1 204 ? -32.242 -20.460 46.634 1.00 49.72 204 GLU A CA 1
ATOM 1633 C C . GLU A 1 204 ? -30.921 -20.009 47.268 1.00 49.72 204 GLU A C 1
ATOM 1635 O O . GLU A 1 204 ? -30.593 -20.458 48.365 1.00 49.72 204 GLU A O 1
ATOM 1640 N N . ALA A 1 205 ? -30.195 -19.074 46.646 1.00 48.69 205 ALA A N 1
ATOM 1641 C CA . ALA A 1 205 ? -28.952 -18.528 47.192 1.00 48.69 205 ALA A CA 1
ATOM 1642 C C . ALA A 1 205 ? -29.179 -17.743 48.501 1.00 48.69 205 ALA A C 1
ATOM 1644 O O . ALA A 1 205 ? -28.435 -17.937 49.467 1.00 48.69 205 ALA A O 1
ATOM 1645 N N . ASP A 1 206 ? -30.251 -16.948 48.577 1.00 46.72 206 ASP A N 1
ATOM 1646 C CA . ASP A 1 206 ? -30.584 -16.160 49.774 1.00 46.72 206 ASP A CA 1
ATOM 1647 C C . ASP A 1 206 ? -31.112 -17.015 50.937 1.00 46.72 206 ASP A C 1
ATOM 1649 O O . ASP A 1 206 ? -30.819 -16.738 52.103 1.00 46.72 206 ASP A O 1
ATOM 1653 N N . GLN A 1 207 ? -31.839 -18.100 50.648 1.00 51.06 207 GLN A N 1
ATOM 1654 C CA . GLN A 1 207 ? -32.255 -19.066 51.675 1.00 51.06 207 GLN A CA 1
ATOM 1655 C C . GLN A 1 207 ? -31.101 -19.970 52.126 1.00 51.06 207 GLN A C 1
ATOM 1657 O O . GLN A 1 207 ? -31.054 -20.394 53.284 1.00 51.06 207 GLN A O 1
ATOM 1662 N N . ALA A 1 208 ? -30.135 -20.244 51.250 1.00 47.75 208 ALA A N 1
ATOM 1663 C CA . ALA A 1 208 ? -29.012 -21.106 51.572 1.00 47.75 208 ALA A CA 1
ATOM 1664 C C . ALA A 1 208 ? -27.925 -20.402 52.414 1.00 47.75 208 ALA A C 1
ATOM 1666 O O . ALA A 1 208 ? -27.252 -21.077 53.201 1.00 47.75 208 ALA A O 1
ATOM 1667 N N . LEU A 1 209 ? -27.831 -19.064 52.361 1.00 49.69 209 LEU A N 1
ATOM 1668 C CA . LEU A 1 209 ? -26.935 -18.246 53.199 1.00 49.69 209 LEU A CA 1
ATOM 1669 C C . LEU A 1 209 ? -27.219 -18.356 54.711 1.00 49.69 209 LEU A C 1
ATOM 1671 O O . LEU A 1 209 ? -26.357 -18.025 55.529 1.00 49.69 209 LEU A O 1
ATOM 1675 N N . GLN A 1 210 ? -28.392 -18.867 55.104 1.00 54.34 210 GLN A N 1
ATOM 1676 C CA . GLN A 1 210 ? -28.739 -19.143 56.505 1.00 54.34 210 GLN A CA 1
ATOM 1677 C C . GLN A 1 210 ? -28.247 -20.517 57.006 1.00 54.34 210 GLN A C 1
ATOM 1679 O O . GLN A 1 210 ? -28.370 -20.820 58.193 1.00 54.34 210 GLN A O 1
ATOM 1684 N N . ASN A 1 211 ? -27.657 -21.349 56.139 1.00 54.00 211 ASN A N 1
ATOM 1685 C CA . ASN A 1 211 ? -27.289 -22.729 56.451 1.00 54.00 211 ASN A CA 1
ATOM 1686 C C . ASN A 1 211 ? -25.783 -22.845 56.812 1.00 54.00 211 ASN A C 1
ATOM 1688 O O . ASN A 1 211 ? -24.925 -22.525 55.985 1.00 54.00 211 ASN A O 1
ATOM 1692 N N . PRO A 1 212 ? -25.392 -23.331 58.008 1.00 55.72 212 PRO A N 1
ATOM 1693 C CA . PRO A 1 212 ? -23.992 -23.339 58.466 1.00 55.72 212 PRO A CA 1
ATOM 1694 C C . PRO A 1 212 ? -23.028 -24.176 57.601 1.00 55.72 212 PRO A C 1
ATOM 1696 O O . PRO A 1 212 ? -21.818 -23.942 57.627 1.00 55.72 212 PRO A O 1
ATOM 1699 N N . ASN A 1 213 ? -23.541 -25.096 56.776 1.00 58.41 213 ASN A N 1
ATOM 1700 C CA . ASN A 1 213 ? -22.744 -25.845 55.798 1.00 58.41 213 ASN A CA 1
ATOM 1701 C C . ASN A 1 213 ? -22.305 -24.996 54.585 1.00 58.41 213 ASN A C 1
ATOM 1703 O O . ASN A 1 213 ? -21.274 -25.296 53.983 1.00 58.41 213 ASN A O 1
ATOM 1707 N N . GLN A 1 214 ? -22.996 -23.894 54.261 1.00 51.31 214 GLN A N 1
ATOM 1708 C CA . GLN A 1 214 ? -22.573 -22.993 53.183 1.00 51.31 214 GLN A CA 1
ATOM 1709 C C . GLN A 1 214 ? -21.353 -22.144 53.542 1.00 51.31 214 GLN A C 1
ATOM 1711 O O . GLN A 1 214 ? -20.537 -21.885 52.663 1.00 51.31 214 GLN A O 1
ATOM 1716 N N . LYS A 1 215 ? -21.152 -21.772 54.815 1.00 55.56 215 LYS A N 1
ATOM 1717 C CA . LYS A 1 215 ? -19.940 -21.039 55.232 1.00 55.56 215 LYS A CA 1
ATOM 1718 C C . LYS A 1 215 ? -18.665 -21.847 54.972 1.00 55.56 215 LYS A C 1
ATOM 1720 O O . LYS A 1 215 ? -17.656 -21.285 54.562 1.00 55.56 215 LYS A O 1
ATOM 1725 N N . LYS A 1 216 ? -18.720 -23.174 55.141 1.00 59.53 216 LYS A N 1
ATOM 1726 C CA . LYS A 1 216 ? -17.609 -24.069 54.778 1.00 59.53 216 LYS A CA 1
ATOM 1727 C C . LYS A 1 216 ? -17.384 -24.095 53.263 1.00 59.53 216 LYS A C 1
ATOM 1729 O O . LYS A 1 216 ? -16.250 -23.935 52.829 1.00 59.53 216 LYS A O 1
ATOM 1734 N N . ASN A 1 217 ? -18.448 -24.194 52.462 1.00 65.62 217 ASN A N 1
ATOM 1735 C CA . ASN A 1 217 ? -18.349 -24.147 50.996 1.00 65.62 217 ASN A CA 1
ATOM 1736 C C . ASN A 1 217 ? -17.858 -22.789 50.467 1.00 65.62 217 ASN A C 1
ATOM 1738 O O . ASN A 1 217 ? -17.109 -22.755 49.499 1.00 65.62 217 ASN A O 1
ATOM 1742 N N . GLN A 1 218 ? -18.203 -21.677 51.119 1.00 67.06 218 GLN A N 1
ATOM 1743 C CA . GLN A 1 218 ? -17.673 -20.351 50.791 1.00 67.06 218 GLN A CA 1
ATOM 1744 C C . GLN A 1 218 ? -16.173 -20.246 51.078 1.00 67.06 218 GLN A C 1
ATOM 1746 O O . GLN A 1 218 ? -15.445 -19.694 50.260 1.00 67.06 218 GLN A O 1
ATOM 1751 N N . ILE A 1 219 ? -15.694 -20.821 52.187 1.00 73.44 219 ILE A N 1
ATOM 1752 C CA . ILE A 1 219 ? -14.256 -20.894 52.482 1.00 73.44 219 ILE A CA 1
ATOM 1753 C C . ILE A 1 219 ? -13.541 -21.747 51.426 1.00 73.44 219 ILE A C 1
ATOM 1755 O O . ILE A 1 219 ? -12.517 -21.317 50.902 1.00 73.44 219 ILE A O 1
ATOM 1759 N N . TYR A 1 220 ? -14.090 -22.908 51.049 1.00 76.12 220 TYR A N 1
ATOM 1760 C CA . TYR A 1 220 ? -13.512 -23.734 49.981 1.00 76.12 220 TYR A CA 1
ATOM 1761 C C . TYR A 1 220 ? -13.510 -23.025 48.621 1.00 76.12 220 TYR A C 1
ATOM 1763 O O . TYR A 1 220 ? -12.502 -23.074 47.922 1.00 76.12 220 TYR A O 1
ATOM 1771 N N . ASN A 1 221 ? -14.582 -22.311 48.270 1.00 76.75 221 ASN A N 1
ATOM 1772 C CA . ASN A 1 221 ? -14.657 -21.537 47.029 1.00 76.75 221 ASN A CA 1
ATOM 1773 C C . ASN A 1 221 ? -13.684 -20.352 47.030 1.00 76.75 221 ASN A C 1
ATOM 1775 O O . ASN A 1 221 ? -13.055 -20.084 46.011 1.00 76.75 221 ASN A O 1
ATOM 1779 N N . PHE A 1 222 ? -13.508 -19.673 48.166 1.00 84.50 222 PHE A N 1
ATOM 1780 C CA . PHE A 1 222 ? -12.543 -18.584 48.307 1.00 84.50 222 PHE A CA 1
ATOM 1781 C C . PHE A 1 222 ? -11.099 -19.086 48.195 1.00 84.50 222 PHE A C 1
ATOM 1783 O O . PHE A 1 222 ? -10.299 -18.518 47.454 1.00 84.50 222 PHE A O 1
ATOM 1790 N N . VAL A 1 223 ? -10.771 -20.191 48.873 1.00 85.75 223 VAL A N 1
ATOM 1791 C CA . VAL A 1 223 ? -9.454 -20.839 48.768 1.00 85.75 223 VAL A CA 1
ATOM 1792 C C . VAL A 1 223 ? -9.214 -21.350 47.344 1.00 85.75 223 VAL A C 1
ATOM 1794 O O . VAL A 1 223 ? -8.126 -21.161 46.804 1.00 85.75 223 VAL A O 1
ATOM 1797 N N . GLY A 1 224 ? -10.232 -21.930 46.705 1.00 87.94 224 GLY A N 1
ATOM 1798 C CA . GLY A 1 224 ? -10.180 -22.361 45.309 1.00 87.94 224 GLY A CA 1
ATOM 1799 C C . GLY A 1 224 ? -9.939 -21.199 44.345 1.00 87.94 224 GLY A C 1
ATOM 1800 O O . GLY A 1 224 ? -9.087 -21.303 43.468 1.00 87.94 224 GLY A O 1
ATOM 1801 N N . PHE A 1 225 ? -10.615 -20.066 44.547 1.00 89.12 225 PHE A N 1
ATOM 1802 C CA . PHE A 1 225 ? -10.404 -18.851 43.761 1.00 89.12 225 PHE A CA 1
ATOM 1803 C C . PHE A 1 225 ? -8.992 -18.286 43.953 1.00 89.12 225 PHE A C 1
ATOM 1805 O O . PHE A 1 225 ? -8.322 -17.962 42.974 1.00 89.12 225 PHE A O 1
ATOM 1812 N N . ALA A 1 226 ? -8.495 -18.227 45.190 1.00 89.50 226 ALA A N 1
ATOM 1813 C CA . ALA A 1 226 ? -7.137 -17.768 45.476 1.00 89.50 226 ALA A CA 1
ATOM 1814 C C . ALA A 1 226 ? -6.075 -18.661 44.806 1.00 89.50 226 ALA A C 1
ATOM 1816 O O . ALA A 1 226 ? -5.155 -18.150 44.166 1.00 89.50 226 ALA A O 1
ATOM 1817 N N . LEU A 1 227 ? -6.234 -19.989 44.882 1.00 90.31 227 LEU A N 1
ATOM 1818 C CA . LEU A 1 227 ? -5.347 -20.952 44.220 1.00 90.31 227 LEU A CA 1
ATOM 1819 C C . LEU A 1 227 ? -5.418 -20.850 42.693 1.00 90.31 227 LEU A C 1
ATOM 1821 O O . LEU A 1 227 ? -4.383 -20.879 42.031 1.00 90.31 227 LEU A O 1
ATOM 1825 N N . PHE A 1 228 ? -6.615 -20.684 42.132 1.00 92.50 228 PHE A N 1
ATOM 1826 C CA . PHE A 1 228 ? -6.793 -20.500 40.695 1.00 92.50 228 PHE A CA 1
ATOM 1827 C C . PHE A 1 228 ? -6.140 -19.202 40.207 1.00 92.50 228 PHE A C 1
ATOM 1829 O O . PHE A 1 228 ? -5.443 -19.200 39.197 1.00 92.50 228 PHE A O 1
ATOM 1836 N N . THR A 1 229 ? -6.291 -18.109 40.956 1.00 91.44 229 THR A N 1
ATOM 1837 C CA . THR A 1 229 ? -5.669 -16.820 40.618 1.00 91.44 229 THR A CA 1
ATOM 1838 C C . THR A 1 229 ? -4.142 -16.924 40.645 1.00 91.44 229 THR A C 1
ATOM 1840 O O . THR A 1 229 ? -3.476 -16.449 39.728 1.00 91.44 229 THR A O 1
ATOM 1843 N N . LEU A 1 230 ? -3.578 -17.613 41.644 1.00 91.81 230 LEU A N 1
ATOM 1844 C CA . LEU A 1 230 ? -2.143 -17.915 41.711 1.00 91.81 230 LEU A CA 1
ATOM 1845 C C . LEU A 1 230 ? -1.668 -18.765 40.527 1.00 91.81 230 LEU A C 1
ATOM 1847 O O . LEU A 1 230 ? -0.615 -18.477 39.961 1.00 91.81 230 LEU A O 1
ATOM 1851 N N . LEU A 1 231 ? -2.450 -19.766 40.119 1.00 93.19 231 LEU A N 1
ATOM 1852 C CA . LEU A 1 231 ? -2.147 -20.597 38.954 1.00 93.19 231 LEU A CA 1
ATOM 1853 C C . LEU A 1 231 ? -2.145 -19.772 37.656 1.00 93.19 231 LEU A C 1
ATOM 1855 O O . LEU A 1 231 ? -1.231 -19.916 36.849 1.00 93.19 231 LEU A O 1
ATOM 1859 N N . VAL A 1 232 ? -3.112 -18.869 37.472 1.00 91.38 232 VAL A N 1
ATOM 1860 C CA . VAL A 1 232 ? -3.159 -17.964 36.310 1.00 91.38 232 VAL A CA 1
ATOM 1861 C C . VAL A 1 232 ? -1.950 -17.025 36.295 1.00 91.38 232 VAL A C 1
ATOM 1863 O O . VAL A 1 232 ? -1.328 -16.855 35.247 1.00 91.38 232 VAL A O 1
ATOM 1866 N N . ILE A 1 233 ? -1.576 -16.456 37.446 1.00 91.31 233 ILE A N 1
ATOM 1867 C CA . ILE A 1 233 ? -0.376 -15.612 37.571 1.00 91.31 233 ILE A CA 1
ATOM 1868 C C . ILE A 1 233 ? 0.884 -16.413 37.220 1.00 91.31 233 ILE A C 1
ATOM 1870 O O . ILE A 1 233 ? 1.729 -15.925 36.471 1.00 91.31 233 ILE A O 1
ATOM 1874 N N . PHE A 1 234 ? 1.000 -17.648 37.713 1.00 93.38 234 PHE A N 1
ATOM 1875 C CA . PHE A 1 234 ? 2.127 -18.529 37.413 1.00 93.38 234 PHE A CA 1
ATOM 1876 C C . PHE A 1 234 ? 2.203 -18.872 35.918 1.00 93.38 234 PHE A C 1
ATOM 1878 O O . PHE A 1 234 ? 3.256 -18.705 35.304 1.00 93.38 234 PHE A O 1
ATOM 1885 N N . MET A 1 235 ? 1.082 -19.265 35.302 1.00 91.56 235 MET A N 1
ATOM 1886 C CA . MET A 1 235 ? 1.018 -19.537 33.861 1.00 91.56 235 MET A CA 1
ATOM 1887 C C . MET A 1 235 ? 1.367 -18.305 33.025 1.00 91.56 235 MET A C 1
ATOM 1889 O O . MET A 1 235 ? 2.045 -18.424 32.007 1.00 91.56 235 MET A O 1
ATOM 1893 N N . TYR A 1 236 ? 0.932 -17.117 33.450 1.00 92.12 236 TYR A N 1
ATOM 1894 C CA . TYR A 1 236 ? 1.294 -15.870 32.786 1.00 92.12 236 TYR A CA 1
ATOM 1895 C C . TYR A 1 236 ? 2.802 -15.608 32.858 1.00 92.12 236 TYR A C 1
ATOM 1897 O O . TYR A 1 236 ? 3.404 -15.279 31.841 1.00 92.12 236 TYR A O 1
ATOM 1905 N N . GLN A 1 237 ? 3.431 -15.786 34.025 1.00 89.81 237 GLN A N 1
ATOM 1906 C CA . GLN A 1 237 ? 4.879 -15.601 34.167 1.00 89.81 237 GLN A CA 1
ATOM 1907 C C . GLN A 1 237 ? 5.678 -16.605 33.329 1.00 89.81 237 GLN A C 1
ATOM 1909 O O . GLN A 1 237 ? 6.634 -16.204 32.671 1.00 89.81 237 GLN A O 1
ATOM 1914 N N . GLN A 1 238 ? 5.257 -17.872 33.296 1.00 88.19 238 GLN A N 1
ATOM 1915 C CA . GLN A 1 238 ? 5.895 -18.898 32.472 1.00 88.19 238 GLN A CA 1
ATOM 1916 C C . GLN A 1 238 ? 5.775 -18.576 30.974 1.00 88.19 238 GLN A C 1
ATOM 1918 O O . GLN A 1 238 ? 6.768 -18.602 30.254 1.00 88.19 238 GLN A O 1
ATOM 1923 N N . ASN A 1 239 ? 4.581 -18.192 30.512 1.00 89.31 239 ASN A N 1
ATOM 1924 C CA . ASN A 1 239 ? 4.362 -17.827 29.111 1.00 89.31 239 ASN A CA 1
ATOM 1925 C C . ASN A 1 239 ? 5.078 -16.530 28.718 1.00 89.31 239 ASN A C 1
ATOM 1927 O O . ASN A 1 239 ? 5.508 -16.396 27.577 1.00 89.31 239 ASN A O 1
ATOM 1931 N N . LYS A 1 240 ? 5.233 -15.579 29.646 1.00 91.38 240 LYS A N 1
ATOM 1932 C CA . LYS A 1 240 ? 5.953 -14.323 29.401 1.00 91.38 240 LYS A CA 1
ATOM 1933 C C . LYS A 1 240 ? 7.404 -14.581 28.995 1.00 91.38 240 LYS A C 1
ATOM 1935 O O . LYS A 1 240 ? 7.872 -13.947 28.058 1.00 91.38 240 LYS A O 1
ATOM 1940 N N . TRP A 1 241 ? 8.079 -15.527 29.649 1.00 83.50 241 TRP A N 1
ATOM 1941 C CA . TRP A 1 241 ? 9.458 -15.897 29.307 1.00 83.50 241 TRP A CA 1
ATOM 1942 C C . TRP A 1 241 ? 9.552 -16.538 27.918 1.00 83.50 241 TRP A C 1
ATOM 1944 O O . TRP A 1 241 ? 10.414 -16.164 27.125 1.00 83.50 241 TRP A O 1
ATOM 1954 N N . ASP A 1 242 ? 8.622 -17.435 27.583 1.00 89.50 242 ASP A N 1
ATOM 1955 C CA . ASP A 1 242 ? 8.549 -18.037 26.246 1.00 89.50 242 ASP A CA 1
ATOM 1956 C C . ASP A 1 242 ? 8.269 -16.993 25.154 1.00 89.50 242 ASP A C 1
ATOM 1958 O O . ASP A 1 242 ? 8.774 -17.107 24.036 1.00 89.50 242 ASP A O 1
ATOM 1962 N N . TRP A 1 243 ? 7.455 -15.976 25.449 1.00 85.31 243 TRP A N 1
ATOM 1963 C CA . TRP A 1 243 ? 7.183 -14.884 24.513 1.00 85.31 243 TRP A CA 1
ATOM 1964 C C . TRP A 1 243 ? 8.392 -13.975 24.319 1.00 85.31 243 TRP A C 1
ATOM 1966 O O . TRP A 1 243 ? 8.679 -13.621 23.180 1.00 85.31 243 TRP A O 1
ATOM 1976 N N . GLU A 1 244 ? 9.107 -13.634 25.391 1.00 89.69 244 GLU A N 1
ATOM 1977 C CA . GLU A 1 244 ? 10.326 -12.817 25.325 1.00 89.69 244 GLU A CA 1
ATOM 1978 C C . GLU A 1 244 ? 11.419 -13.533 24.523 1.00 89.69 244 GLU A C 1
ATOM 1980 O O . GLU A 1 244 ? 11.964 -12.952 23.589 1.00 89.69 244 GLU A O 1
ATOM 1985 N N . SER A 1 245 ? 11.647 -14.826 24.779 1.00 87.06 245 SER A N 1
ATOM 1986 C CA . SER A 1 245 ? 12.626 -15.615 24.021 1.00 87.06 245 SER A CA 1
ATOM 1987 C C . SER A 1 245 ? 12.267 -15.732 22.534 1.00 87.06 245 SER A C 1
ATOM 1989 O O . SER A 1 245 ? 13.133 -15.568 21.675 1.00 87.06 245 SER A O 1
ATOM 1991 N N . LYS A 1 246 ? 10.986 -15.953 22.204 1.00 90.44 246 LYS A N 1
ATOM 1992 C CA . LYS A 1 246 ? 10.527 -15.983 20.803 1.00 90.44 246 LYS A CA 1
ATOM 1993 C C . LYS A 1 246 ? 10.640 -14.625 20.121 1.00 90.44 246 LYS A C 1
ATOM 1995 O O . LYS A 1 246 ? 10.845 -14.574 18.911 1.00 90.44 246 LYS A O 1
ATOM 2000 N N . LEU A 1 247 ? 10.462 -13.536 20.866 1.00 92.06 247 LEU A N 1
ATOM 2001 C CA . LEU A 1 247 ? 10.589 -12.186 20.333 1.00 92.06 247 LEU A CA 1
ATOM 2002 C C . LEU A 1 247 ? 12.053 -11.871 20.008 1.00 92.06 247 LEU A C 1
ATOM 2004 O O . LEU A 1 247 ? 12.324 -11.410 18.904 1.00 92.06 247 LEU A O 1
ATOM 2008 N N . GLU A 1 248 ? 12.986 -12.228 20.894 1.00 92.00 248 GLU A N 1
ATOM 2009 C CA . GLU A 1 248 ? 14.429 -12.116 20.638 1.00 92.00 248 GLU A CA 1
ATOM 2010 C C . GLU A 1 248 ? 14.866 -12.951 19.422 1.00 92.00 248 GLU A C 1
ATOM 2012 O O . GLU A 1 248 ? 15.555 -12.442 18.539 1.00 92.00 248 GLU A O 1
ATOM 2017 N N . GLU A 1 249 ? 14.418 -14.208 19.314 1.00 92.19 249 GLU A N 1
ATOM 2018 C CA . GLU A 1 249 ? 14.726 -15.068 18.159 1.00 92.19 249 GLU A CA 1
ATOM 2019 C C . GLU A 1 249 ? 14.228 -14.448 16.842 1.00 92.19 249 GLU A C 1
ATOM 2021 O O . GLU A 1 249 ? 14.940 -14.433 15.834 1.00 92.19 249 GLU A O 1
ATOM 2026 N N . LYS A 1 250 ? 13.022 -13.866 16.854 1.00 90.50 250 LYS A N 1
ATOM 2027 C CA . LYS A 1 250 ? 12.449 -13.193 15.682 1.00 90.50 250 LYS A CA 1
ATOM 2028 C C . LYS A 1 250 ? 13.164 -11.889 15.341 1.00 90.50 250 LYS A C 1
ATOM 2030 O O . LYS A 1 250 ? 13.314 -11.588 14.159 1.00 90.50 250 LYS A O 1
ATOM 2035 N N . GLU A 1 251 ? 13.629 -11.126 16.325 1.00 92.94 251 GLU A N 1
ATOM 2036 C CA . GLU A 1 251 ? 14.442 -9.928 16.081 1.00 92.94 251 GLU A CA 1
ATOM 2037 C C . GLU A 1 251 ? 15.794 -10.269 15.438 1.00 92.94 251 GLU A C 1
ATOM 2039 O O . GLU A 1 251 ? 16.239 -9.565 14.523 1.00 92.94 251 GLU A O 1
ATOM 2044 N N . VAL A 1 252 ? 16.421 -11.378 15.848 1.00 93.88 252 VAL A N 1
ATOM 2045 C CA . VAL A 1 252 ? 17.645 -11.889 15.211 1.00 93.88 252 VAL A CA 1
ATOM 2046 C C . VAL A 1 252 ? 17.374 -12.269 13.754 1.00 93.88 252 VAL A C 1
ATOM 2048 O O . VAL A 1 252 ? 18.083 -11.794 12.866 1.00 93.88 252 VAL A O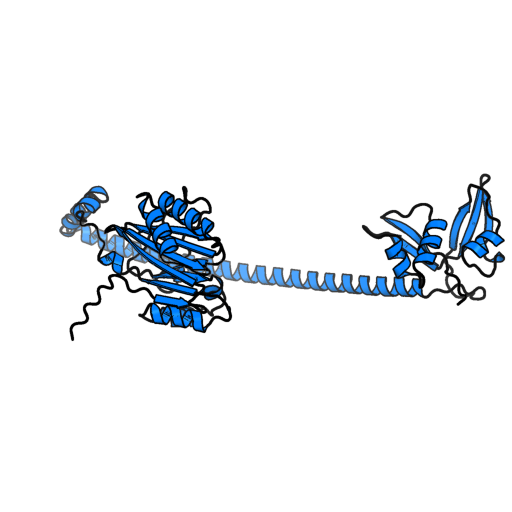 1
ATOM 2051 N N . GLU A 1 253 ? 16.308 -13.029 13.485 1.00 93.31 253 GLU A N 1
ATOM 2052 C CA . GLU A 1 253 ? 15.910 -13.419 12.123 1.00 93.31 253 GLU A CA 1
ATOM 2053 C C . GLU A 1 253 ? 15.639 -12.189 11.234 1.00 93.31 253 GLU A C 1
ATOM 2055 O O . GLU A 1 253 ? 16.128 -12.101 10.106 1.00 93.31 253 GLU A O 1
ATOM 2060 N N . ILE A 1 254 ? 14.925 -11.183 11.754 1.00 91.06 254 ILE A N 1
ATOM 2061 C CA . ILE A 1 254 ? 14.680 -9.919 11.042 1.00 91.06 254 ILE A CA 1
ATOM 2062 C C . ILE A 1 254 ? 16.001 -9.212 10.718 1.00 91.06 254 ILE A C 1
ATOM 2064 O O . ILE A 1 254 ? 16.174 -8.711 9.604 1.00 91.06 254 ILE A O 1
ATOM 2068 N N . THR A 1 255 ? 16.941 -9.176 11.662 1.00 93.81 255 THR A N 1
ATOM 2069 C CA . THR A 1 255 ? 18.244 -8.525 11.472 1.00 93.81 255 THR A CA 1
ATOM 2070 C C . THR A 1 255 ? 19.077 -9.238 10.403 1.00 93.81 255 THR A C 1
ATOM 2072 O O . THR A 1 255 ? 19.709 -8.585 9.564 1.00 93.81 255 THR A O 1
ATOM 2075 N N . GLU A 1 256 ? 19.053 -10.572 10.371 1.00 94.12 256 GLU A N 1
ATOM 2076 C CA . GLU A 1 256 ? 19.712 -11.366 9.329 1.00 94.12 256 GLU A CA 1
ATOM 2077 C C . GLU A 1 256 ? 19.095 -11.115 7.950 1.00 94.12 256 GLU A C 1
ATOM 2079 O O . GLU A 1 256 ? 19.821 -10.798 7.001 1.00 94.12 256 GLU A O 1
ATOM 2084 N N . ILE A 1 257 ? 17.763 -11.131 7.851 1.00 92.31 257 ILE A N 1
ATOM 2085 C CA . ILE A 1 257 ? 17.044 -10.819 6.608 1.00 92.31 257 ILE A CA 1
ATOM 2086 C C . ILE A 1 257 ? 17.385 -9.403 6.128 1.00 92.31 257 ILE A C 1
ATOM 2088 O O . ILE A 1 257 ? 17.650 -9.188 4.942 1.00 92.31 257 ILE A O 1
ATOM 2092 N N . GLN A 1 258 ? 17.433 -8.418 7.028 1.00 91.94 258 GLN A N 1
ATOM 2093 C CA . GLN A 1 258 ? 17.828 -7.050 6.680 1.00 91.94 258 GLN A CA 1
ATOM 2094 C C . GLN A 1 258 ? 19.263 -6.988 6.143 1.00 91.94 258 GLN A C 1
ATOM 2096 O O . GLN A 1 258 ? 19.534 -6.277 5.169 1.00 91.94 258 GLN A O 1
ATOM 2101 N N . LYS A 1 259 ? 20.188 -7.750 6.734 1.00 94.69 259 LYS A N 1
ATOM 2102 C CA . LYS A 1 259 ? 21.582 -7.831 6.283 1.00 94.69 259 LYS A CA 1
ATOM 2103 C C . LYS A 1 259 ? 21.693 -8.446 4.886 1.00 94.69 259 LYS A C 1
ATOM 2105 O O . LYS A 1 259 ? 22.410 -7.898 4.044 1.00 94.69 259 LYS A O 1
ATOM 2110 N N . GLU A 1 260 ? 20.976 -9.533 4.611 1.00 92.88 260 GLU A N 1
ATOM 2111 C CA . GLU A 1 260 ? 20.945 -10.156 3.281 1.00 92.88 260 GLU A CA 1
ATOM 2112 C C . GLU A 1 260 ? 20.292 -9.258 2.228 1.00 92.88 260 GLU A C 1
ATOM 2114 O O . GLU A 1 260 ? 20.798 -9.134 1.107 1.00 92.88 260 GLU A O 1
ATOM 2119 N N . ASN A 1 261 ? 19.218 -8.561 2.597 1.00 92.50 261 ASN A N 1
ATOM 2120 C CA . ASN A 1 261 ? 18.546 -7.615 1.716 1.00 92.50 261 ASN A CA 1
ATOM 2121 C C . ASN A 1 261 ? 19.479 -6.441 1.364 1.00 92.50 261 ASN A C 1
ATOM 2123 O O . ASN A 1 261 ? 19.642 -6.096 0.195 1.00 92.50 261 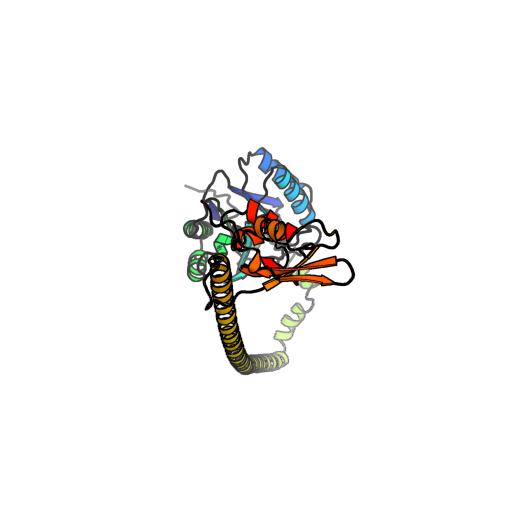ASN A O 1
ATOM 2127 N N . ASN A 1 262 ? 20.206 -5.899 2.346 1.00 93.88 262 ASN A N 1
ATOM 2128 C CA . ASN A 1 262 ? 21.215 -4.862 2.111 1.00 93.88 262 ASN A CA 1
ATOM 2129 C C . ASN A 1 262 ? 22.373 -5.350 1.227 1.00 93.88 262 ASN A C 1
ATOM 2131 O O . ASN A 1 262 ? 22.862 -4.599 0.380 1.00 93.88 262 ASN A O 1
ATOM 2135 N N . LYS A 1 263 ? 22.810 -6.606 1.382 1.00 93.94 263 LYS A N 1
ATOM 2136 C CA . LYS A 1 263 ? 23.817 -7.216 0.499 1.00 93.94 263 LYS A CA 1
ATOM 2137 C C . LYS A 1 263 ? 23.296 -7.322 -0.937 1.00 93.94 263 LYS A C 1
ATOM 2139 O O . LYS A 1 263 ? 24.005 -6.943 -1.866 1.00 93.94 263 LYS A O 1
ATOM 2144 N N . SER A 1 264 ? 22.057 -7.773 -1.108 1.00 91.50 264 SER A N 1
ATOM 2145 C CA . SER A 1 264 ? 21.412 -7.911 -2.417 1.00 91.50 264 SER A CA 1
ATOM 2146 C C . SER A 1 264 ? 21.230 -6.559 -3.109 1.00 91.50 264 SER A C 1
ATOM 2148 O O . SER A 1 264 ? 21.589 -6.422 -4.276 1.00 91.50 264 SER A O 1
ATOM 2150 N N . LYS A 1 265 ? 20.787 -5.525 -2.380 1.00 93.75 265 LYS A N 1
ATOM 2151 C CA . LYS A 1 265 ? 20.694 -4.147 -2.895 1.00 93.75 265 LYS A CA 1
ATOM 2152 C C . LYS A 1 265 ? 22.034 -3.637 -3.419 1.00 93.75 265 LYS A C 1
ATOM 2154 O O . LYS A 1 265 ? 22.099 -3.161 -4.547 1.00 93.75 265 LYS A O 1
ATOM 215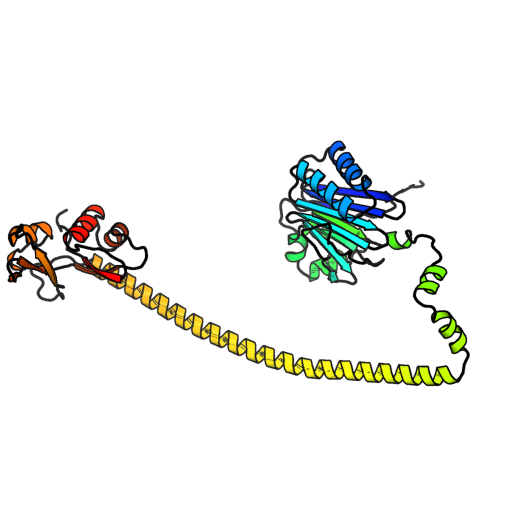9 N N . LYS A 1 266 ? 23.120 -3.826 -2.661 1.00 93.75 266 LYS A N 1
ATOM 2160 C CA . LYS A 1 266 ? 24.472 -3.433 -3.098 1.00 93.75 266 LYS A CA 1
ATOM 2161 C C . LYS A 1 266 ? 24.913 -4.146 -4.378 1.00 93.75 266 LYS A C 1
ATOM 2163 O O . LYS A 1 266 ? 25.565 -3.530 -5.217 1.00 93.75 266 LYS A O 1
ATOM 2168 N N . ILE A 1 267 ? 24.570 -5.427 -4.534 1.00 92.31 267 ILE A N 1
ATOM 2169 C CA . ILE A 1 267 ? 24.872 -6.194 -5.753 1.00 92.31 267 ILE A CA 1
ATOM 2170 C C . ILE A 1 267 ? 24.085 -5.635 -6.943 1.00 92.31 267 ILE A C 1
ATOM 2172 O O . ILE A 1 267 ? 24.673 -5.408 -7.998 1.00 92.31 267 ILE A O 1
ATOM 2176 N N . ILE A 1 268 ? 22.789 -5.360 -6.768 1.00 91.56 268 ILE A N 1
ATOM 2177 C CA . ILE A 1 268 ? 21.937 -4.775 -7.814 1.00 91.56 268 ILE A CA 1
ATOM 2178 C C . ILE A 1 268 ? 22.471 -3.402 -8.238 1.00 91.56 268 ILE A C 1
ATOM 2180 O O . ILE A 1 268 ? 22.640 -3.154 -9.428 1.00 91.56 268 ILE A O 1
ATOM 2184 N N . GLU A 1 269 ? 22.813 -2.536 -7.285 1.00 93.00 269 GLU A N 1
ATOM 2185 C CA . GLU A 1 269 ? 23.390 -1.216 -7.565 1.00 93.00 269 GLU A CA 1
ATOM 2186 C C . GLU A 1 269 ? 24.746 -1.303 -8.278 1.00 93.00 269 GLU A C 1
ATOM 2188 O O . GLU A 1 269 ? 25.058 -0.474 -9.133 1.00 93.00 269 GLU A O 1
ATOM 2193 N N . ALA A 1 270 ? 25.589 -2.274 -7.917 1.00 91.56 270 ALA A N 1
ATOM 2194 C CA . ALA A 1 270 ? 26.859 -2.506 -8.600 1.00 91.56 270 ALA A CA 1
ATOM 2195 C C . ALA A 1 270 ? 26.633 -2.981 -10.042 1.00 91.56 270 ALA A C 1
ATOM 2197 O O . ALA A 1 270 ? 27.282 -2.483 -10.960 1.00 91.56 270 ALA A O 1
ATOM 2198 N N . PHE A 1 271 ? 25.677 -3.888 -10.251 1.00 90.62 271 PHE A N 1
ATOM 2199 C CA . PHE A 1 271 ? 25.310 -4.382 -11.574 1.00 90.62 271 PHE A CA 1
ATOM 2200 C C . PHE A 1 271 ? 24.708 -3.283 -12.457 1.00 90.62 271 PHE A C 1
ATOM 2202 O O . PHE A 1 271 ? 25.101 -3.152 -13.610 1.00 90.62 271 PHE A O 1
ATOM 2209 N N . GLN A 1 272 ? 23.821 -2.443 -11.917 1.00 89.31 272 GLN A N 1
ATOM 2210 C CA . GLN A 1 272 ? 23.260 -1.293 -12.635 1.00 89.31 272 GLN A CA 1
ATOM 2211 C C . GLN A 1 272 ? 24.342 -0.281 -13.017 1.00 89.31 272 GLN A C 1
ATOM 2213 O O . GLN A 1 272 ? 24.378 0.183 -14.154 1.00 89.31 272 GLN A O 1
ATOM 2218 N N . ARG A 1 273 ? 25.269 0.027 -12.098 1.00 92.00 273 ARG A N 1
ATOM 2219 C CA . ARG A 1 273 ? 26.423 0.886 -12.405 1.00 92.00 273 ARG A CA 1
ATOM 2220 C C . ARG A 1 273 ? 27.282 0.298 -13.519 1.00 92.00 273 ARG A C 1
ATOM 2222 O O . ARG A 1 273 ? 27.625 1.021 -14.448 1.00 92.00 273 ARG A O 1
ATOM 2229 N N . TYR A 1 274 ? 27.579 -0.998 -13.448 1.00 89.75 274 TYR A N 1
ATOM 2230 C CA . TYR A 1 274 ? 28.320 -1.697 -14.493 1.00 89.75 274 TYR A CA 1
ATOM 2231 C C . TYR A 1 274 ? 27.585 -1.658 -15.838 1.00 89.75 274 TYR A C 1
ATOM 2233 O O . TYR A 1 274 ? 28.199 -1.323 -16.845 1.00 89.75 274 TYR A O 1
ATOM 2241 N N . GLN A 1 275 ? 26.277 -1.940 -15.870 1.00 86.94 275 GLN A N 1
ATOM 2242 C CA . GLN A 1 275 ? 25.488 -1.878 -17.102 1.00 86.94 275 GLN A CA 1
ATOM 2243 C C . GLN A 1 275 ? 25.481 -0.474 -17.705 1.00 86.94 275 GLN A C 1
ATOM 2245 O O . GLN A 1 275 ? 25.712 -0.340 -18.900 1.00 86.94 275 GLN A O 1
ATOM 2250 N N . ASN A 1 276 ? 25.297 0.569 -16.894 1.00 89.31 276 ASN A N 1
ATOM 2251 C CA . ASN A 1 276 ? 25.322 1.949 -17.378 1.00 89.31 276 ASN A CA 1
ATOM 2252 C C . ASN A 1 276 ? 26.695 2.322 -17.951 1.00 89.31 276 ASN A C 1
ATOM 2254 O O . ASN A 1 276 ? 26.769 2.879 -19.043 1.00 89.31 276 ASN A O 1
ATOM 2258 N N . GLN A 1 277 ? 27.782 1.964 -17.259 1.00 89.56 277 GLN A N 1
ATOM 2259 C CA . GLN A 1 277 ? 29.146 2.170 -17.757 1.00 89.56 277 GLN A CA 1
ATOM 2260 C C . GLN A 1 277 ? 29.407 1.385 -19.044 1.00 89.56 277 GLN A C 1
ATOM 2262 O O . GLN A 1 277 ? 30.055 1.890 -19.956 1.00 89.56 277 GLN A O 1
ATOM 2267 N N . HIS A 1 278 ? 28.896 0.159 -19.137 1.00 86.56 278 HIS A N 1
ATOM 2268 C CA . HIS A 1 278 ? 29.031 -0.674 -20.323 1.00 86.56 278 HIS A CA 1
ATOM 2269 C C . HIS A 1 278 ? 28.261 -0.096 -21.516 1.00 86.56 278 HIS A C 1
ATOM 2271 O O . HIS A 1 278 ? 28.811 -0.016 -22.610 1.00 86.56 278 HIS A O 1
ATOM 2277 N N . ILE A 1 279 ? 27.022 0.359 -21.299 1.00 89.25 279 ILE A N 1
ATOM 2278 C CA . ILE A 1 279 ? 26.202 1.025 -22.316 1.00 89.25 279 ILE A CA 1
ATOM 2279 C C . ILE A 1 279 ? 26.904 2.289 -22.809 1.00 89.25 279 ILE A C 1
ATOM 2281 O O . ILE A 1 279 ? 27.104 2.425 -24.010 1.00 89.25 279 ILE A O 1
ATOM 2285 N N . GLN A 1 280 ? 27.360 3.153 -21.897 1.00 88.69 280 GLN A N 1
ATOM 2286 C CA . GLN A 1 280 ? 28.112 4.364 -22.241 1.00 88.69 280 GLN A CA 1
ATOM 2287 C C . GLN A 1 280 ? 29.404 4.041 -22.998 1.00 88.69 280 GLN A C 1
ATOM 2289 O O . GLN A 1 280 ? 29.702 4.670 -24.006 1.00 88.69 280 GLN A O 1
ATOM 2294 N N . SER A 1 281 ? 30.145 3.021 -22.558 1.00 86.56 281 SER A N 1
ATOM 2295 C CA . SER A 1 281 ? 31.363 2.574 -23.236 1.00 86.56 281 SER A CA 1
ATOM 2296 C C . SER A 1 281 ? 31.095 2.064 -24.646 1.00 86.56 281 SER A C 1
ATOM 2298 O O . SER A 1 281 ? 31.972 2.207 -25.489 1.00 86.56 281 SER A O 1
ATOM 2300 N N . ILE A 1 282 ? 29.941 1.447 -24.913 1.00 87.88 282 ILE A N 1
ATOM 2301 C CA . ILE A 1 282 ? 29.548 1.079 -26.275 1.00 87.88 282 ILE A CA 1
ATOM 2302 C C . ILE A 1 282 ? 29.137 2.333 -27.041 1.00 87.88 282 ILE A C 1
ATOM 2304 O O . ILE A 1 282 ? 29.640 2.528 -28.136 1.00 87.88 282 ILE A O 1
ATOM 2308 N N . ALA A 1 283 ? 28.286 3.187 -26.467 1.00 87.00 283 ALA A N 1
ATOM 2309 C CA . ALA A 1 283 ? 27.773 4.407 -27.090 1.00 87.00 283 ALA A CA 1
ATOM 2310 C C . ALA A 1 283 ? 28.877 5.395 -27.515 1.00 87.00 283 ALA A C 1
ATOM 2312 O O . ALA A 1 283 ? 28.703 6.103 -28.491 1.00 87.00 283 ALA A O 1
ATOM 2313 N N . GLN A 1 284 ? 30.028 5.399 -26.844 1.00 85.50 284 GLN A N 1
ATOM 2314 C CA . GLN A 1 284 ? 31.169 6.271 -27.163 1.00 85.50 284 GLN A CA 1
ATOM 2315 C C . GLN A 1 284 ? 32.202 5.637 -28.113 1.00 85.50 284 GLN A C 1
ATOM 2317 O O . GLN A 1 284 ? 33.318 6.139 -28.242 1.00 85.50 284 GLN A O 1
ATOM 2322 N N . ARG A 1 285 ? 31.914 4.469 -28.699 1.00 83.00 285 ARG A N 1
ATOM 2323 C CA . ARG A 1 285 ? 32.830 3.835 -29.655 1.00 83.00 285 ARG A CA 1
ATOM 2324 C C . ARG A 1 285 ? 32.628 4.400 -31.049 1.00 83.00 285 ARG A C 1
ATOM 2326 O O . ARG A 1 285 ? 31.606 4.121 -31.668 1.00 83.00 285 ARG A O 1
ATOM 2333 N N . ASP A 1 286 ? 33.685 5.012 -31.549 1.00 76.19 286 ASP A N 1
ATOM 2334 C CA . ASP A 1 286 ? 33.795 5.460 -32.934 1.00 76.19 286 ASP A CA 1
ATOM 2335 C C . ASP A 1 286 ? 34.637 4.475 -33.755 1.00 76.19 286 ASP A C 1
ATOM 2337 O O . ASP A 1 286 ? 35.419 3.681 -33.201 1.00 76.19 286 ASP A O 1
ATOM 2341 N N . PHE A 1 287 ? 34.450 4.479 -35.075 1.00 72.12 287 PHE A N 1
ATOM 2342 C CA . PHE A 1 287 ? 35.132 3.556 -35.974 1.00 72.12 287 PHE A CA 1
ATOM 2343 C C . PHE A 1 287 ? 36.455 4.153 -36.457 1.00 72.12 287 PHE A C 1
ATOM 2345 O O . PHE A 1 287 ? 36.565 4.710 -37.545 1.00 72.12 287 PHE A O 1
ATOM 2352 N N . ASP A 1 288 ? 37.521 3.939 -35.686 1.00 69.31 288 ASP A N 1
ATOM 2353 C CA . ASP A 1 288 ? 38.861 4.327 -36.126 1.00 69.31 288 ASP A CA 1
ATOM 2354 C C . ASP A 1 288 ? 39.484 3.252 -37.039 1.00 69.31 288 ASP A C 1
ATOM 2356 O O . ASP A 1 288 ? 39.860 2.151 -36.620 1.00 69.31 288 ASP A O 1
ATOM 2360 N N . VAL A 1 289 ? 39.623 3.601 -38.320 1.00 63.72 289 VAL A N 1
ATOM 2361 C CA . VAL A 1 289 ? 40.223 2.770 -39.376 1.00 63.72 289 VAL A CA 1
ATOM 2362 C C . VAL A 1 289 ? 41.677 2.402 -39.062 1.00 63.72 289 VAL A C 1
ATOM 2364 O O . VAL A 1 289 ? 42.119 1.305 -39.428 1.00 63.72 289 VAL A O 1
ATOM 2367 N N . PHE A 1 290 ? 42.407 3.276 -38.368 1.00 63.97 290 PHE A N 1
ATOM 2368 C CA . PHE A 1 290 ? 43.836 3.152 -38.074 1.00 63.97 290 PHE A CA 1
ATOM 2369 C C . PHE A 1 290 ? 44.124 2.538 -36.696 1.00 63.97 290 PHE A C 1
ATOM 2371 O O . PHE A 1 290 ? 45.274 2.201 -36.410 1.00 63.97 290 PHE A O 1
ATOM 2378 N N . ASP A 1 291 ? 43.098 2.341 -35.864 1.00 61.53 291 ASP A N 1
ATOM 2379 C CA . ASP A 1 291 ? 43.257 1.832 -34.502 1.00 61.53 291 ASP A CA 1
ATOM 2380 C C . ASP A 1 291 ? 43.465 0.310 -34.470 1.00 61.53 291 ASP A C 1
ATOM 2382 O O . ASP A 1 291 ? 42.517 -0.477 -34.562 1.00 61.53 291 ASP A O 1
ATOM 2386 N N . ASN A 1 292 ? 44.724 -0.106 -34.344 1.00 55.41 292 ASN A N 1
ATOM 2387 C CA . ASN A 1 292 ? 45.121 -1.508 -34.197 1.00 55.41 292 ASN A CA 1
ATOM 2388 C C . ASN A 1 292 ? 45.043 -2.016 -32.741 1.00 55.41 292 ASN A C 1
ATOM 2390 O O . ASN A 1 292 ? 45.333 -3.190 -32.503 1.00 55.41 292 ASN A O 1
ATOM 2394 N N . GLU A 1 293 ? 44.687 -1.165 -31.772 1.00 48.41 293 GLU A N 1
ATOM 2395 C CA . GLU A 1 293 ? 44.766 -1.454 -30.332 1.00 48.41 293 GLU A CA 1
ATOM 2396 C C . GLU A 1 293 ? 43.388 -1.640 -29.667 1.00 48.41 293 GLU A C 1
ATOM 2398 O O . GLU A 1 293 ? 43.287 -2.334 -28.650 1.00 48.41 293 GLU A O 1
ATOM 2403 N N . ARG A 1 294 ? 42.299 -1.102 -30.236 1.00 55.41 294 ARG A N 1
ATOM 2404 C CA . ARG A 1 294 ? 40.932 -1.349 -29.737 1.00 55.41 294 ARG A CA 1
ATOM 2405 C C . ARG A 1 294 ? 40.384 -2.697 -30.208 1.00 55.41 294 ARG A C 1
ATOM 2407 O O . ARG A 1 294 ? 40.433 -3.047 -31.385 1.00 55.41 294 ARG A O 1
ATOM 2414 N N . TYR A 1 295 ? 39.784 -3.449 -29.281 1.00 53.12 295 TYR A N 1
ATOM 2415 C CA . TYR A 1 295 ? 39.041 -4.677 -29.579 1.00 53.12 295 TYR A CA 1
ATOM 2416 C C . TYR A 1 295 ? 37.853 -4.371 -30.504 1.00 53.12 295 TYR A C 1
ATOM 2418 O O . TYR A 1 295 ? 36.782 -3.967 -30.049 1.00 53.12 295 TYR A O 1
ATOM 2426 N N . ARG A 1 296 ? 38.040 -4.573 -31.811 1.00 68.31 296 ARG A N 1
ATOM 2427 C CA . ARG A 1 296 ? 36.989 -4.433 -32.824 1.00 68.31 296 ARG A CA 1
ATOM 2428 C C . ARG A 1 296 ? 36.065 -5.647 -32.742 1.00 68.31 296 ARG A C 1
ATOM 2430 O O . ARG A 1 296 ? 36.500 -6.783 -32.935 1.00 68.31 296 ARG A O 1
ATOM 2437 N N . MET A 1 297 ? 34.794 -5.419 -32.425 1.00 80.38 297 MET A N 1
ATOM 2438 C CA . MET A 1 297 ? 33.780 -6.462 -32.537 1.00 80.38 297 MET A CA 1
ATOM 2439 C C . MET A 1 297 ? 33.369 -6.568 -34.003 1.00 80.38 297 MET A C 1
ATOM 2441 O O . MET A 1 297 ? 33.105 -5.557 -34.647 1.00 80.38 297 MET A O 1
ATOM 2445 N N . TYR A 1 298 ? 33.309 -7.789 -34.521 1.00 86.19 298 TYR A N 1
ATOM 2446 C CA . TYR A 1 298 ? 32.836 -8.056 -35.872 1.00 86.19 298 TYR A CA 1
ATOM 2447 C C . TYR A 1 298 ? 31.574 -8.902 -35.812 1.00 86.19 298 TYR A C 1
ATOM 2449 O O . TYR A 1 298 ? 31.464 -9.816 -34.992 1.00 86.19 298 TYR A O 1
ATOM 2457 N N . ALA A 1 299 ? 30.638 -8.609 -36.700 1.00 89.31 299 ALA A N 1
ATOM 2458 C CA . ALA A 1 299 ? 29.390 -9.329 -36.838 1.00 89.31 299 ALA A CA 1
ATOM 2459 C C . ALA A 1 299 ? 29.216 -9.824 -38.275 1.00 89.31 299 ALA A C 1
ATOM 2461 O O . ALA A 1 299 ? 29.714 -9.228 -39.231 1.00 89.31 299 ALA A O 1
ATOM 2462 N N . LEU A 1 300 ? 28.520 -10.949 -38.421 1.00 90.19 300 LEU A N 1
ATOM 2463 C CA . LEU A 1 300 ? 28.239 -11.544 -39.721 1.00 90.19 300 LEU A CA 1
ATOM 2464 C C . LEU A 1 300 ? 26.949 -10.959 -40.289 1.00 90.19 300 LEU A C 1
ATOM 2466 O O . LEU A 1 300 ? 25.869 -11.189 -39.748 1.00 90.19 300 LEU A O 1
ATOM 2470 N N . PHE A 1 301 ? 27.066 -10.251 -41.407 1.00 90.44 301 PHE A N 1
ATOM 2471 C CA . PHE A 1 301 ? 25.934 -9.763 -42.178 1.00 90.44 301 PHE A CA 1
ATOM 2472 C C . PHE A 1 301 ? 25.671 -10.682 -43.374 1.00 90.44 301 PHE A C 1
ATOM 2474 O O . PHE A 1 301 ? 26.556 -10.936 -44.194 1.00 90.44 301 PHE A O 1
ATOM 2481 N N . ARG A 1 302 ? 24.438 -11.183 -43.473 1.00 89.88 302 ARG A N 1
ATOM 2482 C CA . ARG A 1 302 ? 24.002 -12.107 -44.524 1.00 89.88 302 ARG A CA 1
ATOM 2483 C C . ARG A 1 302 ? 23.177 -11.370 -45.572 1.00 89.88 302 ARG A C 1
ATOM 2485 O O . ARG A 1 302 ? 22.082 -10.895 -45.284 1.00 89.88 302 ARG A O 1
ATOM 2492 N N . ASP A 1 303 ? 23.645 -11.383 -46.812 1.00 88.81 303 ASP A N 1
ATOM 2493 C CA . ASP A 1 303 ? 22.911 -10.925 -47.987 1.00 88.81 303 ASP A CA 1
ATOM 2494 C C . ASP A 1 303 ? 22.525 -12.115 -48.875 1.00 88.81 303 ASP A C 1
ATOM 2496 O O . ASP A 1 303 ? 23.168 -12.447 -49.875 1.00 88.81 303 ASP A O 1
ATOM 2500 N N . ALA A 1 304 ? 21.410 -12.748 -48.509 1.00 87.38 304 ALA A N 1
ATOM 2501 C CA . ALA A 1 304 ? 20.849 -13.875 -49.251 1.00 87.38 304 ALA A CA 1
ATOM 2502 C C . ALA A 1 304 ? 20.362 -13.495 -50.665 1.00 87.38 304 ALA A C 1
ATOM 2504 O O . ALA A 1 304 ? 20.111 -14.370 -51.488 1.00 87.38 304 ALA A O 1
ATOM 2505 N N . ARG A 1 305 ? 20.190 -12.198 -50.965 1.00 86.69 305 ARG A N 1
ATOM 2506 C CA . ARG A 1 305 ? 19.673 -11.718 -52.259 1.00 86.69 305 ARG A CA 1
ATOM 2507 C C . ARG A 1 305 ? 20.772 -11.193 -53.186 1.00 86.69 305 ARG A C 1
ATOM 2509 O O . ARG A 1 305 ? 20.432 -10.743 -54.278 1.00 86.69 305 ARG A O 1
ATOM 2516 N N . LYS A 1 306 ? 22.043 -11.243 -52.760 1.00 85.62 306 LYS A N 1
ATOM 2517 C CA . LYS A 1 306 ? 23.221 -10.744 -53.495 1.00 85.62 306 LYS A CA 1
ATOM 2518 C C . LYS A 1 306 ? 23.038 -9.319 -54.027 1.00 85.62 306 LYS A C 1
ATOM 2520 O O . LYS A 1 306 ? 23.398 -9.014 -55.161 1.00 85.62 306 LYS A O 1
ATOM 2525 N N . ARG A 1 307 ? 22.394 -8.471 -53.231 1.00 86.06 307 ARG A N 1
ATOM 2526 C CA . ARG A 1 307 ? 22.056 -7.092 -53.594 1.00 86.06 307 ARG A CA 1
ATOM 2527 C C . ARG A 1 307 ? 23.208 -6.133 -53.409 1.00 86.06 307 ARG A C 1
ATOM 2529 O O . ARG A 1 307 ? 23.205 -5.097 -54.055 1.00 86.06 307 ARG A O 1
ATOM 2536 N N . PHE A 1 308 ? 24.114 -6.448 -52.497 1.00 88.69 308 PHE A N 1
ATOM 2537 C CA . PHE A 1 308 ? 25.140 -5.519 -52.068 1.00 88.69 308 PHE A CA 1
ATOM 2538 C C . PHE A 1 308 ? 26.508 -6.047 -52.471 1.00 88.69 308 PHE A C 1
ATOM 2540 O O . PHE A 1 308 ? 26.772 -7.248 -52.380 1.00 88.69 308 PHE A O 1
ATOM 2547 N N . SER A 1 309 ? 27.368 -5.136 -52.899 1.00 89.38 309 SER A N 1
ATOM 2548 C CA . SER A 1 309 ? 28.813 -5.264 -53.018 1.00 89.38 309 SER A CA 1
ATOM 2549 C C . SER A 1 309 ? 29.497 -4.834 -51.716 1.00 89.38 309 SER A C 1
ATOM 2551 O O . SER A 1 309 ? 28.886 -4.238 -50.831 1.00 89.38 309 SER A O 1
ATOM 2553 N N . ARG A 1 310 ? 30.804 -5.096 -51.594 1.00 87.06 310 ARG A N 1
ATOM 2554 C CA . ARG A 1 310 ? 31.592 -4.686 -50.417 1.00 87.06 310 ARG A CA 1
ATOM 2555 C C . ARG A 1 310 ? 31.549 -3.172 -50.171 1.00 87.06 310 ARG A C 1
ATOM 2557 O O . ARG A 1 310 ? 31.502 -2.760 -49.021 1.00 87.06 310 ARG A O 1
ATOM 2564 N N . ILE A 1 311 ? 31.571 -2.372 -51.239 1.00 89.38 311 ILE A N 1
ATOM 2565 C CA . ILE A 1 311 ? 31.528 -0.904 -51.162 1.00 89.38 311 ILE A CA 1
ATOM 2566 C C . ILE A 1 311 ? 30.159 -0.453 -50.651 1.00 89.38 311 ILE A C 1
ATOM 2568 O O . ILE A 1 311 ? 30.091 0.320 -49.707 1.00 89.38 311 ILE A O 1
ATOM 2572 N N . GLU A 1 312 ? 29.077 -1.023 -51.184 1.00 90.19 312 GLU A N 1
ATOM 2573 C CA . GLU A 1 312 ? 27.716 -0.690 -50.746 1.00 90.19 312 GLU A CA 1
ATOM 2574 C C . GLU A 1 312 ? 27.454 -1.105 -49.291 1.00 90.19 312 GLU A C 1
ATOM 2576 O O . GLU A 1 312 ? 26.754 -0.397 -48.578 1.00 90.19 312 GLU A O 1
ATOM 2581 N N . ILE A 1 313 ? 28.023 -2.221 -48.812 1.00 88.25 313 ILE A N 1
ATOM 2582 C CA . ILE A 1 313 ? 27.962 -2.591 -47.385 1.00 88.25 313 ILE A CA 1
ATOM 2583 C C . ILE A 1 313 ? 28.747 -1.600 -46.520 1.00 88.25 313 ILE A C 1
ATOM 2585 O O . ILE A 1 313 ? 28.294 -1.266 -45.426 1.00 88.25 313 ILE A O 1
ATOM 2589 N N . ALA A 1 314 ? 29.900 -1.131 -47.001 1.00 85.69 314 ALA A N 1
ATOM 2590 C CA . ALA A 1 314 ? 30.704 -0.145 -46.293 1.00 85.69 314 ALA A CA 1
ATOM 2591 C C . ALA A 1 314 ? 29.958 1.187 -46.155 1.00 85.69 314 ALA A C 1
ATOM 2593 O O . ALA A 1 314 ? 29.831 1.693 -45.047 1.00 85.69 314 ALA A O 1
ATOM 2594 N N . GLU A 1 315 ? 29.381 1.694 -47.245 1.00 86.12 315 GLU A N 1
ATOM 2595 C CA . GLU A 1 315 ? 28.542 2.898 -47.234 1.00 86.12 315 GLU A CA 1
ATOM 2596 C C . GLU A 1 315 ? 27.314 2.723 -46.336 1.00 86.12 315 GLU A C 1
ATOM 2598 O O . GLU A 1 315 ? 26.963 3.611 -45.568 1.00 86.12 315 GLU A O 1
ATOM 2603 N N . LYS A 1 316 ? 26.672 1.552 -46.389 1.00 85.81 316 LYS A N 1
ATOM 2604 C CA . LYS A 1 316 ? 25.447 1.273 -45.637 1.00 85.81 316 LYS A CA 1
ATOM 2605 C C . LYS A 1 316 ? 25.644 1.231 -44.122 1.00 85.81 316 LYS A C 1
ATOM 2607 O O . LYS A 1 316 ? 24.724 1.584 -43.391 1.00 85.81 316 LYS A O 1
ATOM 2612 N N . PHE A 1 317 ? 26.802 0.770 -43.657 1.00 86.06 317 PHE A N 1
ATOM 2613 C CA . PHE A 1 317 ? 27.121 0.671 -42.229 1.00 86.06 317 PHE A CA 1
ATOM 2614 C C . PHE A 1 317 ? 28.200 1.665 -41.792 1.00 86.06 317 PHE A C 1
ATOM 2616 O O . PHE A 1 317 ? 28.850 1.436 -40.774 1.00 86.06 317 PHE A O 1
ATOM 2623 N N . ASN A 1 318 ? 28.372 2.751 -42.555 1.00 78.94 318 ASN A N 1
ATOM 2624 C CA . ASN A 1 318 ? 29.252 3.878 -42.239 1.00 78.94 318 ASN A CA 1
ATOM 2625 C C . ASN A 1 318 ? 30.717 3.474 -41.978 1.00 78.94 318 ASN A C 1
ATOM 2627 O O . ASN A 1 318 ? 31.384 3.975 -41.079 1.00 78.94 318 ASN A O 1
ATOM 2631 N N . ILE A 1 319 ? 31.242 2.545 -42.777 1.00 80.50 319 ILE A N 1
ATOM 2632 C CA . ILE A 1 319 ? 32.620 2.056 -42.679 1.00 80.50 319 ILE A CA 1
ATOM 2633 C C . ILE A 1 319 ? 33.470 2.770 -43.723 1.00 80.50 319 ILE A C 1
ATOM 2635 O O . ILE A 1 319 ? 33.386 2.482 -44.916 1.00 80.50 319 ILE A O 1
ATOM 2639 N N . TYR A 1 320 ? 34.355 3.651 -43.262 1.00 79.38 320 TYR A N 1
ATOM 2640 C CA . TYR A 1 320 ? 35.201 4.469 -44.136 1.00 79.38 320 TYR A CA 1
ATOM 2641 C C . TYR A 1 320 ? 36.103 3.651 -45.078 1.00 79.38 320 TYR A C 1
ATOM 2643 O O . TYR A 1 320 ? 36.339 4.041 -46.219 1.00 79.38 320 TYR A O 1
ATOM 2651 N N . ASN A 1 321 ? 36.616 2.503 -44.619 1.00 80.69 321 ASN A N 1
ATOM 2652 C CA . ASN A 1 321 ? 37.475 1.634 -45.422 1.00 80.69 321 ASN A CA 1
ATOM 2653 C C . ASN A 1 321 ? 36.755 0.327 -45.793 1.00 80.69 321 ASN A C 1
ATOM 2655 O O . ASN A 1 321 ? 36.742 -0.601 -44.978 1.00 80.69 321 ASN A O 1
ATOM 2659 N N . PRO A 1 322 ? 36.249 0.176 -47.033 1.00 83.44 322 PRO A N 1
ATOM 2660 C CA . PRO A 1 322 ? 35.612 -1.060 -47.480 1.00 83.44 322 PRO A CA 1
ATOM 2661 C C . PRO A 1 322 ? 36.504 -2.298 -47.343 1.00 83.44 322 PRO A C 1
ATOM 2663 O O . PRO A 1 322 ? 35.989 -3.401 -47.200 1.00 83.44 322 PRO A O 1
ATOM 2666 N N . LEU A 1 323 ? 37.837 -2.155 -47.361 1.00 81.94 323 LEU A N 1
ATOM 2667 C CA . LEU A 1 323 ? 38.765 -3.278 -47.185 1.00 81.94 323 LEU A CA 1
ATOM 2668 C C . LEU A 1 323 ? 38.757 -3.855 -45.763 1.00 81.94 323 LEU A C 1
ATOM 2670 O O . LEU A 1 323 ? 39.230 -4.974 -45.580 1.00 81.94 323 LEU A O 1
ATOM 2674 N N . ALA A 1 324 ? 38.200 -3.139 -44.782 1.00 76.75 324 ALA A N 1
ATOM 2675 C CA . ALA A 1 324 ? 37.976 -3.661 -43.435 1.00 76.75 324 ALA A CA 1
ATOM 2676 C C . ALA A 1 324 ? 36.858 -4.722 -43.386 1.00 76.75 324 ALA A C 1
ATOM 2678 O O . ALA A 1 324 ? 36.717 -5.411 -42.378 1.00 76.75 324 ALA A O 1
ATOM 2679 N N . ILE A 1 325 ? 36.077 -4.862 -44.464 1.00 83.25 325 ILE A N 1
ATOM 2680 C CA . ILE A 1 325 ? 35.009 -5.851 -44.587 1.00 83.25 325 ILE A CA 1
ATOM 2681 C C . ILE A 1 325 ? 35.520 -7.054 -45.379 1.00 83.25 325 ILE A C 1
ATOM 2683 O O . ILE A 1 325 ? 35.808 -6.971 -46.580 1.00 83.25 325 ILE A O 1
ATOM 2687 N N . GLU A 1 326 ? 35.566 -8.212 -44.725 1.00 85.81 326 GLU A N 1
ATOM 2688 C CA . GLU A 1 326 ? 35.787 -9.476 -45.421 1.00 85.81 326 GLU A CA 1
ATOM 2689 C C . GLU A 1 326 ? 34.472 -9.935 -46.059 1.00 85.81 326 GLU A C 1
ATOM 2691 O O . GLU A 1 326 ? 33.439 -9.986 -45.397 1.00 85.81 326 GLU A O 1
ATOM 2696 N N . ALA A 1 327 ? 34.503 -10.274 -47.348 1.00 88.81 327 ALA A N 1
ATOM 2697 C CA . ALA A 1 327 ? 33.341 -10.776 -48.076 1.00 88.81 327 ALA A CA 1
ATOM 2698 C C . ALA A 1 327 ? 33.616 -12.202 -48.559 1.00 88.81 327 ALA A C 1
ATOM 2700 O O . ALA A 1 327 ? 34.629 -12.445 -49.220 1.00 88.81 327 ALA A O 1
ATOM 2701 N N . LYS A 1 328 ? 32.710 -13.129 -48.249 1.00 90.62 328 LYS A N 1
ATOM 2702 C CA . LYS A 1 328 ? 32.766 -14.532 -48.669 1.00 90.62 328 LYS A CA 1
ATOM 2703 C C . LYS A 1 328 ? 31.433 -14.957 -49.261 1.00 90.62 328 LYS A C 1
ATOM 2705 O O . LYS A 1 328 ? 30.377 -14.581 -48.765 1.00 90.62 328 LYS A O 1
ATOM 2710 N N . ILE A 1 329 ? 31.492 -15.777 -50.304 1.00 89.50 329 ILE A N 1
ATOM 2711 C CA . ILE A 1 329 ? 30.305 -16.406 -50.883 1.00 89.50 329 ILE A CA 1
ATOM 2712 C C . ILE A 1 329 ? 30.183 -17.799 -50.270 1.00 89.50 329 ILE A C 1
ATOM 2714 O O . ILE A 1 329 ? 31.101 -18.611 -50.391 1.00 89.50 329 ILE A O 1
ATOM 2718 N N . VAL A 1 330 ? 29.067 -18.071 -49.600 1.00 87.88 330 VAL A N 1
ATOM 2719 C CA . VAL A 1 330 ? 28.792 -19.354 -48.939 1.00 87.88 330 VAL A CA 1
ATOM 2720 C C . VAL A 1 330 ? 27.426 -19.838 -49.398 1.00 87.88 330 VAL A C 1
ATOM 2722 O O . VAL A 1 330 ? 26.448 -19.120 -49.236 1.00 87.88 330 VAL A O 1
ATOM 2725 N N . MET A 1 331 ? 27.355 -21.043 -49.974 1.00 86.62 331 MET A N 1
ATOM 2726 C CA . MET A 1 331 ? 26.099 -21.652 -50.452 1.00 86.62 331 MET A CA 1
ATOM 2727 C C . MET A 1 331 ? 25.258 -20.718 -51.341 1.00 86.62 331 MET A C 1
ATOM 2729 O O . MET A 1 331 ? 24.042 -20.656 -51.210 1.00 86.62 331 MET A O 1
ATOM 2733 N N . ASP A 1 332 ? 25.920 -20.004 -52.254 1.00 87.38 332 ASP A N 1
ATOM 2734 C CA . ASP A 1 332 ? 25.289 -19.037 -53.159 1.00 87.38 332 ASP A CA 1
ATOM 2735 C C . ASP A 1 332 ? 24.688 -17.796 -52.465 1.00 87.38 332 ASP A C 1
ATOM 2737 O O . ASP A 1 332 ? 23.817 -17.127 -53.008 1.00 87.38 332 ASP A O 1
ATOM 2741 N N . GLU A 1 333 ? 25.187 -17.434 -51.283 1.00 89.62 333 GLU A N 1
ATOM 2742 C CA . GLU A 1 333 ? 24.822 -16.210 -50.564 1.00 89.62 333 GLU A CA 1
ATOM 2743 C C . GLU A 1 333 ? 26.060 -15.373 -50.246 1.00 89.62 333 GLU A C 1
ATOM 2745 O O . GLU A 1 333 ? 27.139 -15.917 -49.991 1.00 89.62 333 GLU A O 1
ATOM 2750 N N . ASN A 1 334 ? 25.904 -14.047 -50.218 1.00 90.44 334 ASN A N 1
ATOM 2751 C CA . ASN A 1 334 ? 26.990 -13.149 -49.844 1.00 90.44 334 ASN A CA 1
ATOM 2752 C C . ASN A 1 334 ? 27.003 -12.963 -48.323 1.00 90.44 334 ASN A C 1
ATOM 2754 O O . ASN A 1 334 ? 26.007 -12.552 -47.728 1.00 90.44 334 ASN A O 1
ATOM 2758 N N . TRP A 1 335 ? 28.141 -13.240 -47.697 1.00 92.06 335 TRP A N 1
ATOM 2759 C CA . TRP A 1 335 ? 28.377 -13.043 -46.272 1.00 92.06 335 TRP A CA 1
ATOM 2760 C C . TRP A 1 335 ? 29.483 -12.019 -46.069 1.00 92.06 335 TRP A C 1
ATOM 2762 O O . TRP A 1 335 ? 30.547 -12.112 -46.684 1.00 92.06 335 TRP A O 1
ATOM 2772 N N . TYR A 1 336 ? 29.232 -11.063 -45.183 1.00 91.31 336 TYR A N 1
ATOM 2773 C CA . TYR A 1 336 ? 30.151 -9.982 -44.859 1.00 91.31 336 TYR A CA 1
ATOM 2774 C C . TYR A 1 336 ? 30.522 -10.044 -43.381 1.00 91.31 336 TYR A C 1
ATOM 2776 O O . TYR A 1 336 ? 29.646 -10.171 -42.528 1.00 91.31 336 TYR A O 1
ATOM 2784 N N . ILE A 1 337 ? 31.811 -9.944 -43.071 1.00 89.50 337 ILE A N 1
ATOM 2785 C CA . ILE A 1 337 ? 32.306 -9.732 -41.709 1.00 89.50 337 ILE A CA 1
ATOM 2786 C C . ILE A 1 337 ? 32.434 -8.223 -41.529 1.00 89.50 337 ILE A C 1
ATOM 2788 O O . ILE A 1 337 ? 33.315 -7.600 -42.119 1.00 89.50 337 ILE A O 1
ATOM 2792 N N . VAL A 1 338 ? 31.516 -7.643 -40.764 1.00 88.81 338 VAL A N 1
ATOM 2793 C CA . VAL A 1 338 ? 31.323 -6.195 -40.654 1.00 88.81 338 VAL A CA 1
ATOM 2794 C C . VAL A 1 338 ? 31.706 -5.738 -39.242 1.00 88.81 338 VAL A C 1
ATOM 2796 O O . VAL A 1 338 ? 31.226 -6.337 -38.276 1.00 88.81 338 VAL A O 1
ATOM 2799 N N . PRO A 1 339 ? 32.568 -4.720 -39.078 1.00 87.44 339 PRO A N 1
ATOM 2800 C CA . PRO A 1 339 ? 32.842 -4.129 -37.772 1.00 87.44 339 PRO A CA 1
ATOM 2801 C C . PRO A 1 339 ? 31.582 -3.462 -37.197 1.00 87.44 339 PRO A C 1
ATOM 2803 O O . PRO A 1 339 ? 30.832 -2.802 -37.913 1.00 87.44 339 PRO A O 1
ATOM 2806 N N . VAL A 1 340 ? 31.353 -3.641 -35.896 1.00 89.56 340 VAL A N 1
ATOM 2807 C CA . VAL A 1 340 ? 30.194 -3.102 -35.168 1.00 89.56 340 VAL A CA 1
ATOM 2808 C C . VAL A 1 340 ? 30.618 -2.464 -33.844 1.00 89.56 340 VAL A C 1
ATOM 2810 O O . VAL A 1 340 ? 31.608 -2.867 -33.228 1.00 89.56 340 VAL A O 1
ATOM 2813 N N . LYS A 1 341 ? 29.824 -1.497 -33.376 1.00 87.81 341 LYS A N 1
ATOM 2814 C CA . LYS A 1 341 ? 29.997 -0.759 -32.116 1.00 87.81 341 LYS A CA 1
ATOM 2815 C C . LYS A 1 341 ? 29.916 -1.701 -30.910 1.00 87.81 341 LYS A C 1
ATOM 2817 O O . LYS A 1 341 ? 30.721 -1.638 -29.974 1.00 87.81 341 LYS A O 1
ATOM 2822 N N . GLY A 1 342 ? 28.973 -2.642 -30.952 1.00 89.62 342 GLY A N 1
ATOM 2823 C CA . GLY A 1 342 ? 28.788 -3.642 -29.908 1.00 89.62 342 GLY A CA 1
ATOM 2824 C C . GLY A 1 342 ? 27.561 -4.520 -30.116 1.00 89.62 342 GLY A C 1
ATOM 2825 O O . GLY A 1 342 ? 27.025 -4.631 -31.219 1.00 89.62 342 GLY A O 1
ATOM 2826 N N . THR A 1 343 ? 27.118 -5.142 -29.025 1.00 91.31 343 THR A N 1
ATOM 2827 C CA . THR A 1 343 ? 25.872 -5.911 -28.970 1.00 91.31 343 THR A CA 1
ATOM 2828 C C . THR A 1 343 ? 25.029 -5.484 -27.779 1.00 91.31 343 THR A C 1
ATOM 2830 O O . THR A 1 343 ? 25.557 -5.014 -26.771 1.00 91.31 343 THR A O 1
ATOM 2833 N N . HIS A 1 344 ? 23.720 -5.673 -27.892 1.00 92.25 344 HIS A N 1
ATOM 2834 C CA . HIS A 1 344 ? 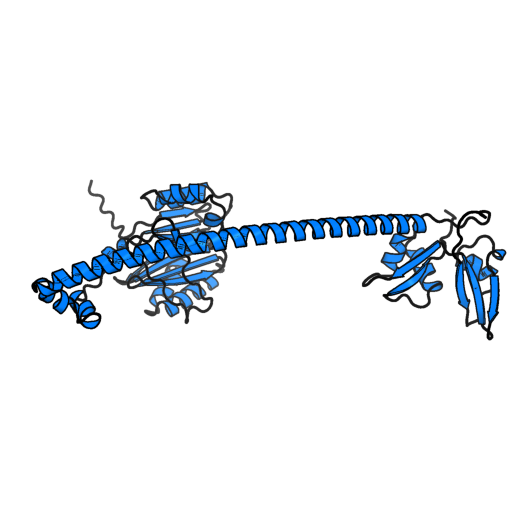22.763 -5.423 -26.823 1.00 92.25 344 HIS A CA 1
ATOM 2835 C C . HIS A 1 344 ? 21.793 -6.600 -26.701 1.00 92.25 344 HIS A C 1
ATOM 2837 O O . HIS A 1 344 ? 21.186 -7.000 -27.690 1.00 92.25 344 HIS A O 1
ATOM 2843 N N . LEU A 1 345 ? 21.642 -7.156 -25.496 1.00 91.94 345 LEU A N 1
ATOM 2844 C CA . LEU A 1 345 ? 20.653 -8.199 -25.217 1.00 91.94 345 LEU A CA 1
ATOM 2845 C C . LEU A 1 345 ? 19.288 -7.554 -24.972 1.00 91.94 345 LEU A C 1
ATOM 2847 O O . LEU A 1 345 ? 19.109 -6.899 -23.948 1.00 91.94 345 LEU A O 1
ATOM 2851 N N . VAL A 1 346 ? 18.336 -7.787 -25.875 1.00 91.44 346 VAL A N 1
ATOM 2852 C CA . VAL A 1 346 ? 16.996 -7.187 -25.814 1.00 91.44 346 VAL A CA 1
ATOM 2853 C C . VAL A 1 346 ? 16.247 -7.698 -24.586 1.00 91.44 346 VAL A C 1
ATOM 2855 O O . VAL A 1 346 ? 15.933 -8.891 -24.491 1.00 91.44 346 VAL A O 1
ATOM 2858 N N . GLN A 1 347 ? 15.932 -6.800 -23.654 1.00 90.31 347 GLN A N 1
ATOM 2859 C CA . GLN A 1 347 ? 15.161 -7.139 -22.461 1.00 90.31 347 GLN A CA 1
ATOM 2860 C C . GLN A 1 347 ? 13.652 -7.066 -22.716 1.00 90.31 347 GLN A C 1
ATOM 2862 O O . GLN A 1 347 ? 13.162 -6.504 -23.700 1.00 90.31 347 GLN A O 1
ATOM 2867 N N . LYS A 1 348 ? 12.889 -7.635 -21.782 1.00 90.56 348 LYS A N 1
ATOM 2868 C CA . LYS A 1 348 ? 11.429 -7.635 -21.830 1.00 90.56 348 LYS A CA 1
ATOM 2869 C C . LYS A 1 348 ? 10.864 -6.218 -21.908 1.00 90.56 348 LYS A C 1
ATOM 2871 O O . LYS A 1 348 ? 11.114 -5.394 -21.031 1.00 90.56 348 LYS A O 1
ATOM 2876 N N . GLY A 1 349 ? 10.042 -5.968 -22.926 1.00 87.88 349 GLY A N 1
ATOM 2877 C CA . GLY A 1 349 ? 9.384 -4.676 -23.140 1.00 87.88 349 GLY A CA 1
ATOM 2878 C C . GLY A 1 349 ? 10.280 -3.589 -23.742 1.00 87.88 349 GLY A C 1
ATOM 2879 O O . GLY A 1 349 ? 9.832 -2.449 -23.863 1.00 87.88 349 GLY A O 1
ATOM 2880 N N . GLU A 1 350 ? 11.518 -3.904 -24.130 1.00 90.38 350 GLU A N 1
ATOM 2881 C CA . GLU A 1 350 ? 12.361 -2.961 -24.862 1.00 90.38 350 GLU A CA 1
ATOM 2882 C C . GLU A 1 350 ? 11.957 -2.875 -26.330 1.00 90.38 350 GLU A C 1
ATOM 2884 O O . GLU A 1 350 ? 11.643 -3.868 -26.984 1.00 90.38 350 GLU A O 1
ATOM 2889 N N . THR A 1 351 ? 11.950 -1.650 -26.845 1.00 89.56 351 THR A N 1
ATOM 2890 C CA . THR A 1 351 ? 11.633 -1.353 -28.239 1.00 89.56 351 THR A CA 1
ATOM 2891 C C . THR A 1 351 ? 12.893 -0.923 -28.973 1.00 89.56 351 THR A C 1
ATOM 2893 O O . THR A 1 351 ? 13.848 -0.448 -28.361 1.00 89.56 351 THR A O 1
ATOM 2896 N N . LEU A 1 352 ? 12.875 -1.020 -30.303 1.00 90.25 352 LEU A N 1
ATOM 2897 C CA . LEU A 1 352 ? 13.953 -0.504 -31.151 1.00 90.25 352 LEU A CA 1
ATOM 2898 C C . LEU A 1 352 ? 14.295 0.958 -30.847 1.00 90.25 352 LEU A C 1
ATOM 2900 O O . LEU A 1 352 ? 15.470 1.299 -30.787 1.00 90.25 352 LEU A O 1
ATOM 2904 N N . ASN A 1 353 ? 13.284 1.793 -30.594 1.00 92.25 353 ASN A N 1
ATOM 2905 C CA . ASN A 1 353 ? 13.487 3.197 -30.234 1.00 92.25 353 ASN A CA 1
ATOM 2906 C C . ASN A 1 353 ? 14.297 3.324 -28.943 1.00 92.25 353 ASN A C 1
ATOM 2908 O O . ASN A 1 353 ? 15.249 4.091 -28.885 1.00 92.25 353 ASN A O 1
ATOM 2912 N N . LYS A 1 354 ? 13.948 2.532 -27.923 1.00 93.06 354 LYS A N 1
ATOM 2913 C CA . LYS A 1 354 ? 14.646 2.548 -26.637 1.00 93.06 354 LYS A CA 1
ATOM 2914 C C . LYS A 1 354 ? 16.092 2.072 -26.777 1.00 93.06 354 LYS A C 1
ATOM 2916 O O . LYS A 1 354 ? 16.974 2.632 -26.147 1.00 93.06 354 LYS A O 1
ATOM 2921 N N . ILE A 1 355 ? 16.339 1.061 -27.610 1.00 93.19 355 ILE A N 1
ATOM 2922 C CA . ILE A 1 355 ? 17.699 0.583 -27.882 1.00 93.19 355 ILE A CA 1
ATOM 2923 C C . ILE A 1 355 ? 18.491 1.667 -28.621 1.00 93.19 355 ILE A C 1
ATOM 2925 O O . ILE A 1 355 ? 19.604 1.975 -28.216 1.00 93.19 355 ILE A O 1
ATOM 2929 N N . ALA A 1 356 ? 17.919 2.291 -29.653 1.00 93.19 356 ALA A N 1
ATOM 2930 C CA . ALA A 1 356 ? 18.597 3.350 -30.396 1.00 93.19 356 ALA A CA 1
ATOM 2931 C C . ALA A 1 356 ? 18.974 4.542 -29.496 1.00 93.19 356 ALA A C 1
ATOM 2933 O O . ALA A 1 356 ? 20.113 4.990 -29.531 1.00 93.19 356 ALA A O 1
ATOM 2934 N N . GLN A 1 357 ? 18.064 4.961 -28.612 1.00 94.06 357 GLN A N 1
ATOM 2935 C CA . GLN A 1 357 ? 18.290 6.009 -27.605 1.00 94.06 357 GLN A CA 1
ATOM 2936 C C . GLN A 1 357 ? 19.480 5.762 -26.675 1.00 94.06 357 GLN A C 1
ATOM 2938 O O . GLN A 1 357 ? 20.051 6.708 -26.144 1.00 94.06 357 GLN A O 1
ATOM 2943 N N . LEU A 1 358 ? 19.834 4.500 -26.424 1.00 93.12 358 LEU A N 1
ATOM 2944 C CA . LEU A 1 358 ? 20.934 4.165 -25.520 1.00 93.12 358 LEU A CA 1
ATOM 2945 C C . LEU A 1 358 ? 22.310 4.285 -26.179 1.00 93.12 358 LEU A C 1
ATOM 2947 O O . LEU A 1 358 ? 23.302 4.404 -25.461 1.00 93.12 358 LEU A O 1
ATOM 2951 N N . TYR A 1 359 ? 22.382 4.182 -27.508 1.00 92.12 359 TYR A N 1
ATOM 2952 C CA . TYR A 1 359 ? 23.641 3.927 -28.212 1.00 92.12 359 TYR A CA 1
ATOM 2953 C C . TYR A 1 359 ? 23.956 4.894 -29.354 1.00 92.12 359 TYR A C 1
ATOM 2955 O O . TYR A 1 359 ? 25.094 4.859 -29.822 1.00 92.12 359 TYR A O 1
ATOM 2963 N N . TYR A 1 360 ? 22.995 5.703 -29.803 1.00 90.75 360 TYR A N 1
ATOM 2964 C CA . TYR A 1 360 ? 23.127 6.584 -30.965 1.00 90.75 360 TYR A CA 1
ATOM 2965 C C . TYR A 1 360 ? 22.691 8.003 -30.618 1.00 90.75 360 TYR A C 1
ATOM 2967 O O . TYR A 1 360 ? 21.672 8.181 -29.945 1.00 90.75 360 TYR A O 1
ATOM 2975 N N . ASP A 1 361 ? 23.406 8.995 -31.143 1.00 88.19 361 ASP A N 1
ATOM 2976 C CA . ASP A 1 361 ? 23.044 10.405 -30.959 1.00 88.19 361 ASP A CA 1
ATOM 2977 C C . ASP A 1 361 ? 21.803 10.764 -31.794 1.00 88.19 361 ASP A C 1
ATOM 2979 O O . ASP A 1 361 ? 20.912 11.493 -31.347 1.00 88.19 361 ASP A O 1
ATOM 2983 N N . ASN A 1 362 ? 21.689 10.179 -32.993 1.00 90.00 362 ASN A N 1
ATOM 2984 C CA . ASN A 1 362 ? 20.506 10.281 -33.843 1.00 90.00 362 ASN A CA 1
ATOM 2985 C C . ASN A 1 362 ? 19.665 8.997 -33.791 1.00 90.00 362 ASN A C 1
ATOM 2987 O O . ASN A 1 362 ? 19.882 8.040 -34.539 1.00 90.00 362 ASN A O 1
ATOM 2991 N N . GLU A 1 363 ? 18.624 9.007 -32.956 1.00 90.12 363 GLU A N 1
ATOM 2992 C CA . GLU A 1 363 ? 17.729 7.859 -32.758 1.00 90.12 363 GLU A CA 1
ATOM 2993 C C . GLU A 1 363 ? 17.140 7.306 -34.068 1.00 90.12 363 GLU A C 1
ATOM 2995 O O . GLU A 1 363 ? 17.014 6.093 -34.234 1.00 90.12 363 GLU A O 1
ATOM 3000 N N . LYS A 1 364 ? 16.762 8.179 -35.014 1.00 90.94 364 LYS A N 1
ATOM 3001 C CA . LYS A 1 364 ? 16.105 7.762 -36.266 1.00 90.94 364 LYS A CA 1
ATOM 3002 C C . LYS A 1 364 ? 17.056 6.993 -37.172 1.00 90.94 364 LYS A C 1
ATOM 3004 O O . LYS A 1 364 ? 16.647 6.016 -37.801 1.00 90.94 364 LYS A O 1
ATOM 3009 N N . GLU A 1 365 ? 18.301 7.446 -37.239 1.00 89.25 365 GLU A N 1
ATOM 3010 C CA . GLU A 1 365 ? 19.354 6.762 -37.978 1.00 89.25 365 GLU A CA 1
ATOM 3011 C C . GLU A 1 365 ? 19.713 5.437 -37.299 1.00 89.25 365 GLU A C 1
ATOM 3013 O O . GLU A 1 365 ? 19.705 4.395 -37.959 1.00 89.25 365 GLU A O 1
ATOM 3018 N N . GLY A 1 366 ? 19.890 5.448 -35.974 1.00 89.94 366 GLY A N 1
ATOM 3019 C CA . GLY A 1 366 ? 20.159 4.249 -35.180 1.00 89.94 366 GLY A CA 1
ATOM 3020 C C . GLY A 1 366 ? 19.098 3.161 -35.365 1.00 89.94 366 GLY A C 1
ATOM 3021 O O . GLY A 1 366 ? 19.434 2.006 -35.624 1.00 89.94 366 GLY A O 1
ATOM 3022 N N . ILE A 1 367 ? 17.804 3.513 -35.332 1.00 92.44 367 ILE A N 1
ATOM 3023 C CA . ILE A 1 367 ? 16.707 2.562 -35.598 1.00 92.44 367 ILE A CA 1
ATOM 3024 C C . ILE A 1 367 ? 16.873 1.905 -36.973 1.00 92.44 367 ILE A C 1
ATOM 3026 O O . ILE A 1 367 ? 16.745 0.684 -37.083 1.00 92.44 367 ILE A O 1
ATOM 3030 N N . LYS A 1 368 ? 17.161 2.695 -38.016 1.00 91.12 368 LYS A N 1
ATOM 3031 C CA . LYS A 1 368 ? 17.320 2.191 -39.385 1.00 91.12 368 LYS A CA 1
ATOM 3032 C C . LYS A 1 368 ? 18.515 1.239 -39.487 1.00 91.12 368 LYS A C 1
ATOM 3034 O O . LYS A 1 368 ? 18.361 0.140 -40.016 1.00 91.12 368 LYS A O 1
ATOM 3039 N N . LEU A 1 369 ? 19.666 1.620 -38.934 1.00 90.25 369 LEU A N 1
ATOM 3040 C CA . LEU A 1 369 ? 20.879 0.795 -38.928 1.00 90.25 369 LEU A CA 1
ATOM 3041 C C . LEU A 1 369 ? 20.658 -0.536 -38.198 1.00 90.25 369 LEU A C 1
ATOM 3043 O O . LEU A 1 369 ? 20.978 -1.600 -38.736 1.00 90.25 369 LEU A O 1
ATOM 3047 N N . ILE A 1 370 ? 20.048 -0.498 -37.007 1.00 92.00 370 ILE A N 1
ATOM 3048 C CA . ILE A 1 370 ? 19.733 -1.703 -36.229 1.00 92.00 370 ILE A CA 1
ATOM 3049 C C . ILE A 1 370 ? 18.790 -2.616 -37.021 1.00 92.00 370 ILE A C 1
ATOM 3051 O O . ILE A 1 370 ? 19.048 -3.816 -37.103 1.00 92.00 370 ILE A O 1
ATOM 3055 N N . GLN A 1 371 ? 17.720 -2.080 -37.612 1.00 91.38 371 GLN A N 1
ATOM 3056 C CA . GLN A 1 371 ? 16.755 -2.867 -38.391 1.00 91.38 371 GLN A CA 1
ATOM 3057 C C . GLN A 1 371 ? 17.374 -3.497 -39.640 1.00 91.38 371 GLN A C 1
ATOM 3059 O O . GLN A 1 371 ? 17.032 -4.620 -40.005 1.00 91.38 371 GLN A O 1
ATOM 3064 N N . GLU A 1 372 ? 18.268 -2.779 -40.317 1.00 88.25 372 GLU A N 1
ATOM 3065 C CA . GLU A 1 372 ? 18.905 -3.274 -41.534 1.00 88.25 372 GLU A CA 1
ATOM 3066 C C . GLU A 1 372 ? 19.937 -4.363 -41.245 1.00 88.25 372 GLU A C 1
ATOM 3068 O O . GLU A 1 372 ? 20.053 -5.300 -42.037 1.00 88.25 372 GLU A O 1
ATOM 3073 N N . PHE A 1 373 ? 20.659 -4.265 -40.126 1.00 89.69 373 PHE A N 1
ATOM 3074 C CA . PHE A 1 373 ? 21.652 -5.262 -39.731 1.00 89.69 373 PHE A CA 1
ATOM 3075 C C . PHE A 1 373 ? 21.020 -6.491 -39.069 1.00 89.69 373 PHE A C 1
ATOM 3077 O O . PHE A 1 373 ? 21.496 -7.610 -39.259 1.00 89.69 373 PHE A O 1
ATOM 3084 N N . ASN A 1 374 ? 19.944 -6.299 -38.302 1.00 89.75 374 ASN A N 1
ATOM 3085 C CA . ASN A 1 374 ? 19.291 -7.344 -37.520 1.00 89.75 374 ASN A CA 1
ATOM 3086 C C . ASN A 1 374 ? 17.924 -7.679 -38.141 1.00 89.75 374 ASN A C 1
ATOM 3088 O O . ASN A 1 374 ? 16.957 -6.953 -37.908 1.00 89.75 374 ASN A O 1
ATOM 3092 N N . PRO A 1 375 ? 17.789 -8.803 -38.877 1.00 80.69 375 PRO A N 1
ATOM 3093 C CA . PRO A 1 375 ? 16.539 -9.160 -39.553 1.00 80.69 375 PRO A CA 1
ATOM 3094 C C . PRO A 1 375 ? 15.346 -9.334 -38.605 1.00 80.69 375 PRO A C 1
ATOM 3096 O O . PRO A 1 375 ? 14.196 -9.224 -39.029 1.00 80.69 375 PRO A O 1
ATOM 3099 N N . GLN A 1 376 ? 15.615 -9.656 -37.336 1.00 83.94 376 GLN A N 1
ATOM 3100 C CA . GLN A 1 376 ? 14.622 -9.800 -36.279 1.00 83.94 376 GLN A CA 1
ATOM 3101 C C . GLN A 1 376 ? 15.180 -9.233 -34.973 1.00 83.94 376 GLN A C 1
ATOM 3103 O O . GLN A 1 376 ? 16.271 -9.608 -34.547 1.00 83.94 376 GLN A O 1
ATOM 3108 N N . VAL A 1 377 ? 14.406 -8.360 -34.330 1.00 85.00 377 VAL A N 1
ATOM 3109 C CA . VAL A 1 377 ? 14.682 -7.853 -32.982 1.00 85.00 377 VAL A CA 1
ATOM 3110 C C . VAL A 1 377 ? 13.593 -8.379 -32.062 1.00 85.00 377 VAL A C 1
ATOM 3112 O O . VAL A 1 377 ? 12.437 -7.973 -32.155 1.00 85.00 377 VAL A O 1
ATOM 3115 N N . VAL A 1 378 ? 13.962 -9.344 -31.224 1.00 87.56 378 VAL A N 1
ATOM 3116 C CA . VAL A 1 378 ? 13.056 -10.078 -30.337 1.00 87.56 378 VAL A CA 1
ATOM 3117 C C . VAL A 1 378 ? 13.670 -10.195 -28.947 1.00 87.56 378 VAL A C 1
ATOM 3119 O O . VAL A 1 378 ? 14.890 -10.239 -28.795 1.00 87.56 378 VAL A O 1
ATOM 3122 N N . GLU A 1 379 ? 12.811 -10.253 -27.932 1.00 88.50 379 GLU A N 1
ATOM 3123 C CA . GLU A 1 379 ? 13.212 -10.421 -26.535 1.00 88.50 379 GLU A CA 1
ATOM 3124 C C . GLU A 1 379 ? 14.142 -11.635 -26.352 1.00 88.50 379 GLU A C 1
ATOM 3126 O O . GLU A 1 379 ? 13.969 -12.687 -26.978 1.00 88.50 379 GLU A O 1
ATOM 3131 N N . GLY A 1 380 ? 15.158 -11.477 -25.502 1.00 86.38 380 GLY A N 1
ATOM 3132 C CA . GLY A 1 380 ? 16.119 -12.529 -25.167 1.00 86.38 380 GLY A CA 1
ATOM 3133 C C . GLY A 1 380 ? 17.185 -12.796 -26.232 1.00 86.38 380 GLY A C 1
ATOM 3134 O O . GLY A 1 380 ? 18.027 -13.666 -26.022 1.00 86.38 380 GLY A O 1
ATOM 3135 N N . HIS A 1 381 ? 17.182 -12.061 -27.347 1.00 87.62 381 HIS A N 1
ATOM 3136 C CA . HIS A 1 381 ? 18.213 -12.158 -28.380 1.00 87.62 381 HIS A CA 1
ATOM 3137 C C . HIS A 1 381 ? 19.136 -10.942 -28.346 1.00 87.62 381 HIS A C 1
ATOM 3139 O O . HIS A 1 381 ? 18.723 -9.834 -28.002 1.00 87.62 381 HIS A O 1
ATOM 3145 N N . SER A 1 382 ? 20.401 -11.153 -28.706 1.00 89.69 382 SER A N 1
ATOM 3146 C CA . SER A 1 382 ? 21.354 -10.061 -28.877 1.00 89.69 382 SER A CA 1
ATOM 3147 C C . SER A 1 382 ? 21.185 -9.423 -30.248 1.00 89.69 382 SER A C 1
ATOM 3149 O O . SER A 1 382 ? 21.182 -10.123 -31.259 1.00 89.69 382 SER A O 1
ATOM 3151 N N . VAL A 1 383 ? 21.099 -8.098 -30.279 1.00 92.44 383 VAL A N 1
ATOM 3152 C CA . VAL A 1 383 ? 21.181 -7.305 -31.506 1.00 92.44 383 VAL A CA 1
ATOM 3153 C C . VAL A 1 383 ? 22.575 -6.722 -31.655 1.00 92.44 383 VAL A C 1
ATOM 3155 O O . VAL A 1 383 ? 23.202 -6.322 -30.672 1.00 92.44 383 VAL A O 1
ATOM 3158 N N . PHE A 1 384 ? 23.063 -6.681 -32.886 1.00 92.88 384 PHE A N 1
ATOM 3159 C CA . PHE A 1 384 ? 24.297 -5.997 -33.243 1.00 92.88 384 PHE A CA 1
ATOM 3160 C C . PHE A 1 384 ? 24.026 -4.510 -33.458 1.00 92.88 384 PHE A C 1
ATOM 3162 O O . PHE A 1 384 ? 22.976 -4.138 -33.984 1.00 92.88 384 PHE A O 1
ATOM 3169 N N . LEU A 1 385 ? 24.980 -3.674 -33.058 1.00 92.50 385 LEU A N 1
ATOM 3170 C CA . LEU A 1 385 ? 24.895 -2.218 -33.132 1.00 92.50 385 LEU A CA 1
ATOM 3171 C C . LEU A 1 385 ? 25.915 -1.712 -34.169 1.00 92.50 385 LEU A C 1
ATOM 3173 O O . LEU A 1 385 ? 27.100 -1.645 -33.838 1.00 92.50 385 LEU A O 1
ATOM 3177 N N . PRO A 1 386 ? 25.518 -1.411 -35.421 1.00 90.50 386 PRO A N 1
ATOM 3178 C CA . PRO A 1 386 ? 26.414 -0.823 -36.424 1.00 90.50 386 PRO A CA 1
ATOM 3179 C C . PRO A 1 386 ? 26.906 0.575 -36.021 1.00 90.50 386 PRO A C 1
ATOM 3181 O O . PRO A 1 386 ? 26.292 1.209 -35.163 1.00 90.50 386 PRO A O 1
ATOM 3184 N N . PHE A 1 387 ? 27.988 1.055 -36.636 1.00 88.00 387 PHE A N 1
ATOM 3185 C CA . PHE A 1 387 ? 28.489 2.418 -36.420 1.00 88.00 387 PHE A CA 1
ATOM 3186 C C . PHE A 1 387 ? 27.594 3.468 -37.100 1.00 88.00 387 PHE A C 1
ATOM 3188 O O . PHE A 1 387 ? 27.006 3.215 -38.155 1.00 88.00 387 PHE A O 1
ATOM 3195 N N . GLU A 1 388 ? 27.473 4.639 -36.475 1.00 84.12 388 GLU A N 1
ATOM 3196 C CA . GLU A 1 388 ? 26.829 5.816 -37.069 1.00 84.12 388 GLU A CA 1
ATOM 3197 C C . GLU A 1 388 ? 27.808 6.589 -37.954 1.00 84.12 388 GLU A C 1
ATOM 3199 O O . GLU A 1 388 ? 29.006 6.303 -37.966 1.00 84.12 388 GLU A O 1
ATOM 3204 N N . ASN A 1 389 ? 27.292 7.513 -38.758 1.00 75.38 389 ASN A N 1
ATOM 3205 C CA . ASN A 1 389 ? 28.137 8.324 -39.618 1.00 75.38 389 ASN A CA 1
ATOM 3206 C C . ASN A 1 389 ? 28.876 9.384 -38.780 1.00 75.38 389 ASN A C 1
ATOM 3208 O O . ASN A 1 389 ? 28.237 10.166 -38.087 1.00 75.38 389 ASN A O 1
ATOM 3212 N N . GLU A 1 390 ? 30.207 9.438 -38.867 1.00 61.25 390 GLU A N 1
ATOM 3213 C CA . GLU A 1 390 ? 31.053 10.384 -38.107 1.00 61.25 390 GLU A CA 1
ATOM 3214 C C . GLU A 1 390 ? 31.041 11.822 -38.674 1.00 61.25 390 GLU A C 1
ATOM 3216 O O . GLU A 1 390 ? 31.795 12.680 -38.219 1.00 61.25 390 GLU A O 1
ATOM 3221 N N . LEU A 1 391 ? 30.230 12.096 -39.701 1.00 50.94 391 LEU A N 1
ATOM 3222 C CA . LEU A 1 391 ? 30.221 13.367 -40.426 1.00 50.94 391 LEU A CA 1
ATOM 3223 C C . LEU A 1 391 ? 29.031 14.247 -40.020 1.00 50.94 391 LEU A C 1
ATOM 3225 O O . LEU A 1 391 ? 28.014 14.249 -40.713 1.00 50.94 391 LEU A O 1
ATOM 3229 N N . ASP A 1 392 ? 29.223 15.030 -38.957 1.00 41.94 392 ASP A N 1
ATOM 3230 C CA . ASP A 1 392 ? 28.643 16.375 -38.804 1.00 41.94 392 ASP A CA 1
ATOM 3231 C C . ASP A 1 392 ? 29.766 17.418 -38.656 1.00 41.94 392 ASP A C 1
ATOM 3233 O O . ASP A 1 392 ? 30.648 17.243 -37.779 1.00 41.94 392 ASP A O 1
#

pLDDT: mean 80.84, std 14.94, range [24.33, 94.69]

Foldseek 3Di:
DDPPPPPLFAKAKDKLDPQQKDWDWDALDLFKIKIKIFGANDDDVVLVVLLVVLLNVDPDNLSSQVSSVVSCVVRVTQFMKMWMDGLQWIQIDGGDQKAKWKDDPLDTDGQDDDPRSVPRDTDGHDQQIKIKIKGPCLVVVDDSVLLSVLVVDPHQNSSQVSSVVPDPDSTMMMMITRNNSSVVSDPPPPPVVVCCVVPVCVVVVVVCVVPPVVVVVVVVVVVVVVVVVVVVVVVVVVVVVVVVVVVVVVVVVVVVVVVVVVVVVVVVVVVVVVVLVVLVQLLPDDDDPPDPPDDWDWDKAKAQPPPDDLVRVCVLLQNPDSVVWDWDQDPNIIIITGTFSAKDQAAPPDDLLNSLVSRDPDSVSQSVSQCNRPVDDDHRDITTGGHDHPDD

InterPro domains:
  IPR018392 LysM domain [cd00118] (343-377)

Radius of gyration: 40.5 Å; chains: 1; bounding box: 86×59×112 Å

Organism: Flammeovirga pacifica (NCBI:txid915059)

Sequence (392 aa):
MTVKTKQKYTLGYSSSDSNATYVWLDELSKDSLYLGGGLLNDADDQKKQAINSAFKESNKPQVALHEASKTIQNFACNDYVLIYLKDRRLWHSRNGQIRVFIYREGRFLSPPHTKNPTIATPFLLNEEDQIVICNASLLFETPPKSLKDIFSTSLPQEAAEGLIQETKEDLSFVSILPCEFLIDNVPSRNRDKALQEVFPFEKEADQALQNPNQKKNQIYNFVGFALFTLLVIFMYQQNKWDWESKLEEKEVEITEIQKENNKSKKIIEAFQRYQNQHIQSIAQRDFDVFDNERYRMYALFRDARKRFSRIEIAEKFNIYNPLAIEAKIVMDENWYIVPVKGTHLVQKGETLNKIAQLYYDNEKEGIKLIQEFNPQVVEGHSVFLPFENELD

Secondary structure (DSSP, 8-state):
-------SS--EEEES-TTTEEEEEEEEETTEEEEEEEE-S---HHHHHHHHHHHHS-SSHHHHHHHHHHHHHHTT--SEEEEEEETTEEEEEEETTEEEEEEETTEEE-PPP-SSGGGPPPEEPPTT-EEEEEEHHHHHSS-HHHHHHHTTSS-HHHHHHHHHHT---SS-EEEEEEGGGGTTT---S-HHHHHHHH-TTHHHHHHHTTSHHHHHHHHHHHHHHHHHHHHHHHHHHHHHHHHHHHHHHHHHHHHHHHHHHHHHHHHHHHHHHHHHHHHHHHHT----TT-SSS--EEEEEEETT----HHHHHHHTT-S-GGGSEEEEETTEEEEEEEESEEEE--TT--HHHHHHHH-SSHHHHHHHHHHH-S---TTSEEEEPPPP---